Protein AF-A0A359F214-F1 (afdb_monomer)

Structure (mmCIF, N/CA/C/O backbone):
data_AF-A0A359F214-F1
#
_entry.id   AF-A0A359F214-F1
#
loop_
_atom_site.group_PDB
_atom_site.id
_atom_site.type_symbol
_atom_site.label_atom_id
_atom_site.label_alt_id
_atom_site.label_comp_id
_atom_site.label_asym_id
_atom_site.label_entity_id
_atom_site.label_seq_id
_atom_site.pdbx_PDB_ins_code
_atom_site.Cartn_x
_atom_site.Cartn_y
_atom_site.Cartn_z
_atom_site.occupancy
_atom_site.B_iso_or_equiv
_atom_site.auth_seq_id
_atom_site.auth_comp_id
_atom_site.auth_asym_id
_atom_site.auth_atom_id
_atom_site.pdbx_PDB_model_num
ATOM 1 N N . MET A 1 1 ? 106.926 44.813 -135.046 1.00 36.94 1 MET A N 1
ATOM 2 C CA . MET A 1 1 ? 108.161 45.561 -134.733 1.00 36.94 1 MET A CA 1
ATOM 3 C C . MET A 1 1 ? 109.143 44.532 -134.189 1.00 36.94 1 MET A C 1
ATOM 5 O O . MET A 1 1 ? 108.957 44.099 -133.067 1.00 36.94 1 MET A O 1
ATOM 9 N N . SER A 1 2 ? 109.843 43.805 -135.067 1.00 31.19 2 SER A N 1
ATOM 10 C CA . SER A 1 2 ? 111.197 44.132 -135.577 1.00 31.19 2 SER A CA 1
ATOM 11 C C . SER A 1 2 ? 112.223 43.948 -134.446 1.00 31.19 2 SER A C 1
ATOM 13 O O . SER A 1 2 ? 112.111 44.639 -133.450 1.00 31.19 2 SER A O 1
ATOM 15 N N . GLU A 1 3 ? 113.183 43.026 -134.458 1.00 39.03 3 GLU A N 1
ATOM 16 C CA . GLU A 1 3 ? 113.987 42.503 -135.561 1.00 39.03 3 GLU A CA 1
ATOM 17 C C . GLU A 1 3 ? 114.297 41.005 -135.379 1.00 39.03 3 GLU A C 1
ATOM 19 O O . GLU A 1 3 ? 114.897 40.575 -134.398 1.00 39.03 3 GLU A O 1
ATOM 24 N N . THR A 1 4 ? 113.898 40.228 -136.385 1.00 37.72 4 THR A N 1
ATOM 25 C CA . THR A 1 4 ? 114.735 39.260 -137.108 1.00 37.72 4 THR A CA 1
ATOM 26 C C . THR A 1 4 ? 116.038 38.826 -136.436 1.00 37.72 4 THR A C 1
ATOM 28 O O . THR A 1 4 ? 117.074 39.491 -136.525 1.00 37.72 4 THR A O 1
ATOM 31 N N . GLY A 1 5 ? 115.998 37.602 -135.905 1.00 41.47 5 GLY A N 1
ATOM 32 C CA . GLY A 1 5 ? 117.173 36.758 -135.766 1.00 41.47 5 GLY A CA 1
ATOM 33 C C . GLY A 1 5 ? 117.947 36.739 -137.083 1.00 41.47 5 GLY A C 1
ATOM 34 O O . GLY A 1 5 ? 117.464 36.266 -138.111 1.00 41.47 5 GLY A O 1
ATOM 35 N N . ARG A 1 6 ? 119.152 37.312 -137.046 1.00 41.41 6 ARG A N 1
ATOM 36 C CA . ARG A 1 6 ? 120.159 37.212 -138.100 1.00 41.41 6 ARG A CA 1
ATOM 37 C C . ARG A 1 6 ? 120.380 35.727 -138.381 1.00 41.41 6 ARG A C 1
ATOM 39 O O . ARG A 1 6 ? 120.954 35.026 -137.549 1.00 41.41 6 ARG A O 1
ATOM 46 N N . GLY A 1 7 ? 119.895 35.266 -139.534 1.00 48.59 7 GLY A N 1
ATOM 47 C CA . GLY A 1 7 ? 120.103 33.913 -140.028 1.00 48.59 7 GLY A CA 1
ATOM 48 C C . GLY A 1 7 ? 121.590 33.588 -140.007 1.00 48.59 7 GLY A C 1
ATOM 49 O O . GLY A 1 7 ? 122.370 34.145 -140.779 1.00 48.59 7 GLY A O 1
ATOM 50 N N . ARG A 1 8 ? 121.995 32.721 -139.075 1.00 49.78 8 ARG A N 1
ATOM 51 C CA . ARG A 1 8 ? 123.339 32.152 -139.094 1.00 49.78 8 ARG A CA 1
ATOM 52 C C . ARG A 1 8 ? 123.450 31.303 -140.363 1.00 49.78 8 ARG A C 1
ATOM 54 O O . ARG A 1 8 ? 122.531 30.524 -140.626 1.00 49.78 8 ARG A O 1
ATOM 61 N N . PRO A 1 9 ? 124.525 31.460 -141.156 1.00 51.44 9 PRO A N 1
ATOM 62 C CA . PRO A 1 9 ? 124.706 30.702 -142.384 1.00 51.44 9 PRO A CA 1
ATOM 63 C C . PRO A 1 9 ? 124.601 29.215 -142.060 1.00 51.44 9 PRO A C 1
ATOM 65 O O . PRO A 1 9 ? 125.292 28.701 -141.180 1.00 51.44 9 PRO A O 1
ATOM 68 N N . MET A 1 10 ? 123.663 28.562 -142.736 1.00 52.84 10 MET A N 1
ATOM 69 C CA . MET A 1 10 ? 123.375 27.145 -142.610 1.00 52.84 10 MET A CA 1
ATOM 70 C C . MET A 1 10 ? 124.638 26.397 -143.042 1.00 52.84 10 MET A C 1
ATOM 72 O O . MET A 1 10 ? 124.910 26.278 -144.233 1.00 52.84 10 MET A O 1
ATOM 76 N N . ILE A 1 11 ? 125.457 25.953 -142.082 1.00 60.44 11 ILE A N 1
ATOM 77 C CA . ILE A 1 11 ? 126.461 24.931 -142.372 1.00 60.44 11 ILE A CA 1
ATOM 78 C C . ILE A 1 11 ? 125.647 23.737 -142.845 1.00 60.44 11 ILE A C 1
ATOM 80 O O . ILE A 1 11 ? 124.847 23.184 -142.088 1.00 60.44 11 ILE A O 1
ATOM 84 N N . ASP A 1 12 ? 125.780 23.419 -144.125 1.00 67.00 12 ASP A N 1
ATOM 85 C CA . ASP A 1 12 ? 125.167 22.238 -144.696 1.00 67.00 12 ASP A CA 1
ATOM 86 C C . ASP A 1 12 ? 125.820 21.019 -144.034 1.00 67.00 12 ASP A C 1
ATOM 88 O O . ASP A 1 12 ? 126.994 20.713 -144.257 1.00 67.00 12 ASP A O 1
ATOM 92 N N . ILE A 1 13 ? 125.074 20.392 -143.124 1.00 68.81 13 ILE A N 1
ATOM 93 C CA . ILE A 1 13 ? 125.550 19.316 -142.248 1.00 68.81 13 ILE A CA 1
ATOM 94 C C . ILE A 1 13 ? 126.065 18.144 -143.098 1.00 68.81 13 ILE A C 1
ATOM 96 O O . ILE A 1 13 ? 127.066 17.513 -142.752 1.00 68.81 13 ILE A O 1
ATOM 100 N N . ASP A 1 14 ? 125.449 17.913 -144.260 1.00 66.25 14 ASP A N 1
ATOM 101 C CA . ASP A 1 14 ? 125.845 16.849 -145.181 1.00 66.25 14 ASP A CA 1
ATOM 102 C C . ASP A 1 14 ? 127.149 17.177 -145.932 1.00 66.25 14 ASP A C 1
ATOM 104 O O . ASP A 1 14 ? 127.905 16.269 -146.289 1.00 66.25 14 ASP A O 1
ATOM 108 N N . SER A 1 15 ? 127.471 18.464 -146.106 1.00 63.31 15 SER A N 1
ATOM 109 C CA . SER A 1 15 ? 128.761 18.938 -146.628 1.00 63.31 15 SER A CA 1
ATOM 110 C C . SER A 1 15 ? 129.888 18.782 -145.597 1.00 63.31 15 SER A C 1
ATOM 112 O O . SER A 1 15 ? 130.995 18.359 -145.944 1.00 63.31 15 SER A O 1
ATOM 114 N N . ALA A 1 16 ? 129.607 19.032 -144.311 1.00 63.50 16 ALA A N 1
ATOM 115 C CA . ALA A 1 16 ? 130.572 18.822 -143.227 1.00 63.50 16 ALA A CA 1
ATOM 116 C C . ALA A 1 16 ? 130.964 17.340 -143.070 1.00 63.50 16 ALA A C 1
ATOM 118 O O . ALA A 1 16 ? 132.133 17.040 -142.825 1.00 63.50 16 ALA A O 1
ATOM 119 N N . ALA A 1 17 ? 130.023 16.416 -143.300 1.00 65.94 17 ALA A N 1
ATOM 120 C CA . ALA A 1 17 ? 130.256 14.970 -143.235 1.00 65.94 17 ALA A CA 1
ATOM 121 C C . ALA A 1 17 ? 131.278 14.448 -144.266 1.00 65.94 17 ALA A C 1
ATOM 123 O O . ALA A 1 17 ? 131.891 13.405 -144.049 1.00 65.94 17 ALA A O 1
ATOM 124 N N . ARG A 1 18 ? 131.454 15.146 -145.399 1.00 65.75 18 ARG A N 1
ATOM 125 C CA . ARG A 1 18 ? 132.281 14.707 -146.543 1.00 65.75 18 ARG A CA 1
ATOM 126 C C . ARG A 1 18 ? 133.620 15.445 -146.659 1.00 65.75 18 ARG A C 1
ATOM 128 O O . ARG A 1 18 ? 134.296 15.342 -147.680 1.00 65.75 18 ARG A O 1
ATOM 135 N N . ARG A 1 19 ? 133.997 16.237 -145.654 1.00 70.50 19 ARG A N 1
ATOM 136 C CA . ARG A 1 19 ? 135.196 17.086 -145.687 1.00 70.50 19 ARG A CA 1
ATOM 137 C C . ARG A 1 19 ? 136.462 16.256 -145.420 1.00 70.50 19 ARG A C 1
ATOM 139 O O . ARG A 1 19 ? 136.626 15.719 -144.330 1.00 70.50 19 ARG A O 1
ATOM 146 N N . GLU A 1 20 ? 137.378 16.183 -146.387 1.00 69.75 20 GLU A N 1
ATOM 147 C CA . GLU A 1 20 ? 138.698 15.554 -146.208 1.00 69.75 20 GLU A CA 1
ATOM 148 C C . GLU A 1 20 ? 139.734 16.559 -145.671 1.00 69.75 20 GLU A C 1
ATOM 150 O O . GLU A 1 20 ? 139.784 17.711 -146.109 1.00 69.75 20 GLU A O 1
ATOM 155 N N . PHE A 1 21 ? 140.580 16.129 -144.728 1.00 72.69 21 PHE A N 1
ATOM 156 C CA . PHE A 1 21 ? 141.634 16.954 -144.120 1.00 72.69 21 PHE A CA 1
ATOM 157 C C . PHE A 1 21 ? 143.033 16.486 -144.562 1.00 72.69 21 PHE A C 1
ATOM 159 O O . PHE A 1 21 ? 143.288 15.288 -144.691 1.00 72.69 21 PHE A O 1
ATOM 166 N N . ALA A 1 22 ? 143.967 17.421 -144.773 1.00 68.62 22 ALA A N 1
ATOM 167 C CA . ALA A 1 22 ? 145.343 17.112 -145.175 1.00 68.62 22 ALA A CA 1
ATOM 168 C C . ALA A 1 22 ? 146.149 16.443 -144.037 1.00 68.62 22 ALA A C 1
ATOM 170 O O . ALA A 1 22 ? 146.120 16.905 -142.897 1.00 68.62 22 ALA A O 1
ATOM 171 N N . LYS A 1 23 ? 146.906 15.373 -144.341 1.00 70.25 23 LYS A N 1
ATOM 172 C CA . LYS A 1 23 ? 147.714 14.626 -143.352 1.00 70.25 23 LYS A CA 1
ATOM 173 C C . LYS A 1 23 ? 149.087 15.282 -143.143 1.00 70.25 23 LYS A C 1
ATOM 175 O O . LYS A 1 23 ? 149.844 15.448 -144.095 1.00 70.25 23 LYS A O 1
ATOM 180 N N . VAL A 1 24 ? 149.436 15.6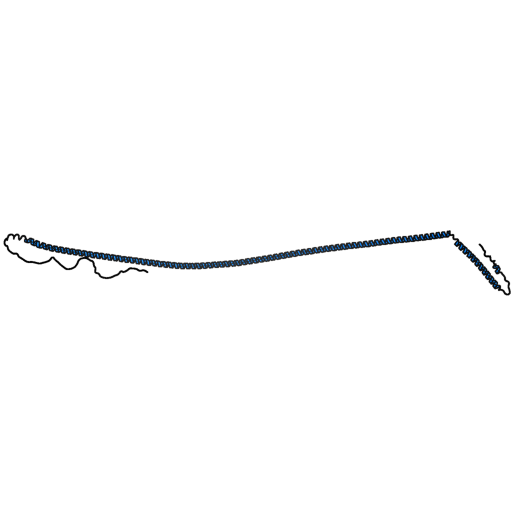04 -141.895 1.00 73.44 24 VAL A N 1
ATOM 181 C CA . VAL A 1 24 ? 150.727 16.205 -141.497 1.00 73.44 24 VAL A CA 1
ATOM 182 C C . VAL A 1 24 ? 151.458 15.256 -140.539 1.00 73.44 24 VAL A C 1
ATOM 184 O O . VAL A 1 24 ? 150.819 14.540 -139.775 1.00 73.44 24 VAL A O 1
ATOM 187 N N . ARG A 1 25 ? 152.801 15.240 -140.556 1.00 62.47 25 ARG A N 1
ATOM 188 C CA . ARG A 1 25 ? 153.650 14.253 -139.841 1.00 62.47 25 ARG A CA 1
ATOM 189 C C . ARG A 1 25 ? 153.469 14.223 -138.304 1.00 62.47 25 ARG A C 1
ATOM 191 O O . ARG A 1 25 ? 153.912 13.276 -137.665 1.00 62.47 25 ARG A O 1
ATOM 198 N N . LYS A 1 26 ? 152.824 15.236 -137.717 1.00 60.72 26 LYS A N 1
ATOM 199 C CA . LYS A 1 26 ? 152.392 15.306 -136.310 1.00 60.72 26 LYS A CA 1
ATOM 200 C C . LYS A 1 26 ? 151.006 15.971 -136.298 1.00 60.72 26 LYS A C 1
ATOM 202 O O . LYS A 1 26 ? 150.920 17.187 -136.433 1.00 60.72 26 LYS A O 1
ATOM 207 N N . GLY A 1 27 ? 149.936 15.184 -136.238 1.00 68.56 27 GLY A N 1
ATOM 208 C CA . GLY A 1 27 ? 148.545 15.650 -136.319 1.00 68.56 27 GLY A CA 1
ATOM 209 C C . GLY A 1 27 ? 147.587 14.661 -135.653 1.00 68.56 27 GLY A C 1
ATOM 210 O O . GLY A 1 27 ? 148.013 13.560 -135.308 1.00 68.56 27 GLY A O 1
ATOM 211 N N . LEU A 1 28 ? 146.330 15.069 -135.438 1.00 68.25 28 LEU A N 1
ATOM 212 C CA . LEU A 1 28 ? 145.304 14.200 -134.848 1.00 68.25 28 LEU A CA 1
ATOM 213 C C . LEU A 1 28 ? 145.036 12.981 -135.739 1.00 68.25 28 LEU A C 1
ATOM 215 O O . LEU A 1 28 ? 145.118 13.077 -136.966 1.00 68.25 28 LEU A O 1
ATOM 219 N N . ASP A 1 29 ? 144.703 11.854 -135.111 1.00 74.75 29 ASP A N 1
ATOM 220 C CA . ASP A 1 29 ? 144.372 10.625 -135.823 1.00 74.75 29 ASP A CA 1
ATOM 221 C C . ASP A 1 29 ? 143.111 10.829 -136.690 1.00 74.75 29 ASP A C 1
ATOM 223 O O . ASP A 1 29 ? 142.050 11.178 -136.160 1.00 74.75 29 ASP A O 1
ATOM 227 N N . PRO A 1 30 ? 143.180 10.624 -138.021 1.00 76.19 30 PRO A N 1
ATOM 228 C CA . PRO A 1 30 ? 142.027 10.783 -138.903 1.00 76.19 30 PRO A CA 1
ATOM 229 C C . PRO A 1 30 ? 140.809 9.939 -138.502 1.00 76.19 30 PRO A C 1
ATOM 231 O O . PRO A 1 30 ? 139.681 10.381 -138.723 1.00 76.19 30 PRO A O 1
ATOM 234 N N . SER A 1 31 ? 141.005 8.751 -137.910 1.00 76.88 31 SER A N 1
ATOM 235 C CA . SER A 1 31 ? 139.904 7.904 -137.414 1.00 76.88 31 SER A CA 1
ATOM 236 C C . SER A 1 31 ? 139.137 8.573 -136.276 1.00 76.88 31 SER A C 1
ATOM 238 O O . SER A 1 31 ? 137.903 8.550 -136.246 1.00 76.88 31 SER A O 1
ATOM 240 N N . GLU A 1 32 ? 139.876 9.178 -135.350 1.00 78.19 32 GLU A N 1
ATOM 241 C CA . GLU A 1 32 ? 139.343 9.851 -134.169 1.00 78.19 32 GLU A CA 1
ATOM 242 C C . GLU A 1 32 ? 138.602 11.133 -134.573 1.00 78.19 32 GLU A C 1
ATOM 244 O O . GLU A 1 32 ? 137.469 11.349 -134.149 1.00 78.19 32 GLU A O 1
ATOM 249 N N . VAL A 1 33 ? 139.161 11.910 -135.512 1.00 80.19 33 VAL A N 1
ATOM 250 C CA . VAL A 1 33 ? 138.504 13.104 -136.077 1.00 80.19 33 VAL A CA 1
ATOM 251 C C . VAL A 1 33 ? 137.220 12.742 -136.826 1.00 80.19 33 VAL A C 1
ATOM 253 O O . VAL A 1 33 ? 136.202 13.402 -136.644 1.00 80.19 33 VAL A O 1
ATOM 256 N N . ALA A 1 34 ? 137.226 11.689 -137.650 1.00 75.56 34 ALA A N 1
ATOM 257 C CA . ALA A 1 34 ? 136.032 11.270 -138.386 1.00 75.56 34 ALA A CA 1
ATOM 258 C C . ALA A 1 34 ? 134.920 10.749 -137.462 1.00 75.56 34 ALA A C 1
ATOM 260 O O . ALA A 1 34 ? 133.740 10.928 -137.765 1.00 75.56 34 ALA A O 1
ATOM 261 N N . THR A 1 35 ? 135.286 10.103 -136.352 1.00 83.12 35 THR A N 1
ATOM 262 C CA . THR A 1 35 ? 134.327 9.647 -135.335 1.00 83.12 35 THR A CA 1
ATOM 263 C C . THR A 1 35 ? 133.757 10.840 -134.577 1.00 83.12 35 THR A C 1
ATOM 265 O O . THR A 1 35 ? 132.544 11.009 -134.562 1.00 83.12 35 THR A O 1
ATOM 268 N N . HIS A 1 36 ? 134.616 11.744 -134.097 1.00 79.88 36 HIS A N 1
ATOM 269 C CA . HIS A 1 36 ? 134.186 12.955 -133.403 1.00 79.88 36 HIS A CA 1
ATOM 270 C C . HIS A 1 36 ? 133.316 13.870 -134.280 1.00 79.88 36 HIS A C 1
ATOM 272 O O . HIS A 1 36 ? 132.336 14.427 -133.799 1.00 79.88 36 HIS A O 1
ATOM 278 N N . LEU A 1 37 ? 133.619 14.002 -135.579 1.00 82.81 37 LEU A N 1
ATOM 279 C CA . LEU A 1 37 ? 132.782 14.758 -136.518 1.00 82.81 37 LEU A CA 1
ATOM 280 C C . LEU A 1 37 ? 131.423 14.096 -136.761 1.00 82.81 37 LEU A C 1
ATOM 282 O O . LEU A 1 37 ? 130.436 14.812 -136.898 1.00 82.81 37 LEU A O 1
ATOM 286 N N . ARG A 1 38 ? 131.353 12.758 -136.816 1.00 82.69 38 ARG A N 1
ATOM 287 C CA . ARG A 1 38 ? 130.072 12.037 -136.895 1.00 82.69 38 ARG A CA 1
ATOM 288 C C . ARG A 1 38 ? 129.236 12.265 -135.641 1.00 82.69 38 ARG A C 1
ATOM 290 O O . ARG A 1 38 ? 128.070 12.619 -135.777 1.00 82.69 38 ARG A O 1
ATOM 297 N N . ASP A 1 39 ? 129.850 12.164 -134.465 1.00 83.69 39 ASP A N 1
ATOM 298 C CA . ASP A 1 39 ? 129.177 12.423 -133.191 1.00 83.69 39 ASP A CA 1
ATOM 299 C C . ASP A 1 39 ? 128.669 13.873 -133.120 1.00 83.69 39 ASP A C 1
ATOM 301 O O . ASP A 1 39 ? 127.504 14.095 -132.806 1.00 83.69 39 ASP A O 1
ATOM 305 N N . LEU A 1 40 ? 129.485 14.856 -133.529 1.00 85.69 40 LEU A N 1
ATOM 306 C CA . LEU A 1 40 ? 129.087 16.269 -133.635 1.00 85.69 40 LEU A CA 1
ATOM 307 C C . LEU A 1 40 ? 127.937 16.484 -134.623 1.00 85.69 40 LEU A C 1
ATOM 309 O O . LEU A 1 40 ? 127.036 17.276 -134.363 1.00 85.69 40 LEU A O 1
ATOM 313 N N . ILE A 1 41 ? 127.959 15.808 -135.771 1.00 84.06 41 ILE A N 1
ATOM 314 C CA . ILE A 1 41 ? 126.891 15.900 -136.772 1.00 84.06 41 ILE A CA 1
ATOM 315 C C . ILE A 1 41 ? 125.585 15.327 -136.222 1.00 84.06 41 ILE A C 1
ATOM 317 O O . ILE A 1 41 ? 124.533 15.949 -136.389 1.00 84.06 41 ILE A O 1
ATOM 321 N N . ASP A 1 42 ? 125.641 14.180 -135.554 1.00 84.12 42 ASP A N 1
ATOM 322 C CA . ASP A 1 42 ? 124.470 13.569 -134.935 1.00 84.12 42 ASP A CA 1
ATOM 323 C C . ASP A 1 42 ? 123.957 14.409 -133.759 1.00 84.12 42 ASP A C 1
ATOM 325 O O . ASP A 1 42 ? 122.745 14.570 -133.609 1.00 84.12 42 ASP A O 1
ATOM 329 N N . GLU A 1 43 ? 124.845 15.027 -132.982 1.00 85.19 43 GLU A N 1
ATOM 330 C CA . GLU A 1 43 ? 124.489 15.952 -131.906 1.00 85.19 43 GLU A CA 1
ATOM 331 C C . GLU A 1 43 ? 123.839 17.235 -132.450 1.00 85.19 43 GLU A C 1
ATOM 333 O O . GLU A 1 43 ? 122.810 17.668 -131.935 1.00 85.19 43 GLU A O 1
ATOM 338 N N . ILE A 1 44 ? 124.339 17.789 -133.560 1.00 83.62 44 ILE A N 1
ATOM 339 C CA . ILE A 1 44 ? 123.713 18.936 -134.241 1.00 83.62 44 ILE A CA 1
ATOM 340 C C . ILE A 1 44 ? 122.346 18.553 -134.825 1.00 83.62 44 ILE A C 1
ATOM 342 O O . ILE A 1 44 ? 121.403 19.346 -134.752 1.00 83.62 44 ILE A O 1
ATOM 346 N N . ARG A 1 45 ? 122.203 17.352 -135.403 1.00 83.00 45 ARG A N 1
ATOM 347 C CA . ARG A 1 45 ? 120.908 16.862 -135.906 1.00 83.00 45 ARG A CA 1
ATOM 348 C C . ARG A 1 45 ? 11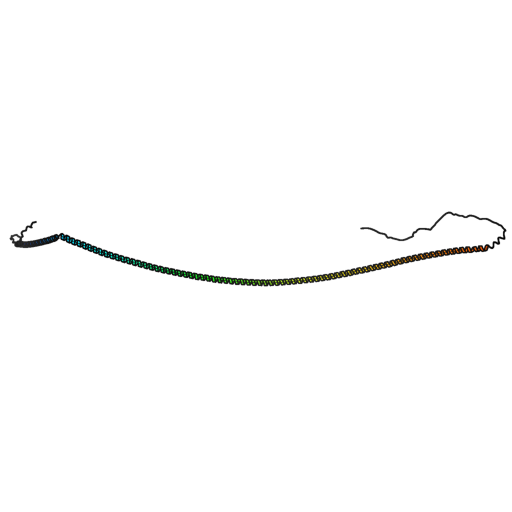9.899 16.689 -134.773 1.00 83.00 45 ARG A C 1
ATOM 350 O O . ARG A 1 45 ? 118.759 17.120 -134.932 1.00 83.00 45 ARG A O 1
ATOM 357 N N . ARG A 1 46 ? 120.319 16.126 -133.635 1.00 85.00 46 ARG A N 1
ATOM 358 C CA . ARG A 1 46 ? 119.487 16.024 -132.425 1.00 85.00 46 ARG A CA 1
ATOM 359 C C . ARG A 1 46 ? 119.083 17.403 -131.916 1.00 85.00 46 ARG A C 1
ATOM 361 O O . ARG A 1 46 ? 117.893 17.665 -131.817 1.00 85.00 46 ARG A O 1
ATOM 368 N N . ALA A 1 47 ? 120.034 18.321 -131.747 1.00 85.19 47 ALA A N 1
ATOM 369 C CA . ALA A 1 47 ? 119.753 19.680 -131.287 1.00 85.19 47 ALA A CA 1
ATOM 370 C C . ALA A 1 47 ? 118.770 20.433 -132.204 1.00 85.19 47 ALA A C 1
ATOM 372 O O . ALA A 1 47 ? 117.905 21.154 -131.715 1.00 85.19 47 ALA A O 1
ATOM 373 N N . ARG A 1 48 ? 118.854 20.247 -133.531 1.00 83.50 48 ARG A N 1
ATOM 374 C CA . ARG A 1 48 ? 117.876 20.821 -134.473 1.00 83.50 48 ARG A CA 1
ATOM 375 C C . ARG A 1 48 ? 116.494 20.184 -134.378 1.00 83.50 48 ARG A C 1
ATOM 377 O O . ARG A 1 48 ? 115.505 20.896 -134.527 1.00 83.50 48 ARG A O 1
ATOM 384 N N . SER A 1 49 ? 116.418 18.871 -134.173 1.00 85.12 49 SER A N 1
ATOM 385 C CA . SER A 1 49 ? 115.143 18.186 -133.943 1.00 85.12 49 SER A CA 1
ATOM 386 C C . SER A 1 49 ? 114.489 18.693 -132.657 1.00 85.12 49 SER A C 1
ATOM 388 O O . SER A 1 49 ? 113.310 19.040 -132.668 1.00 85.12 49 SER A O 1
ATOM 390 N N . ASP A 1 50 ? 115.273 18.824 -131.586 1.00 84.12 50 ASP A N 1
ATOM 391 C CA . ASP A 1 50 ? 114.813 19.331 -130.293 1.00 84.12 50 ASP A CA 1
ATOM 392 C C . ASP A 1 50 ? 114.363 20.799 -130.391 1.00 84.12 50 ASP A C 1
ATOM 394 O O . ASP A 1 50 ? 113.345 21.176 -129.814 1.00 84.12 50 ASP A O 1
ATOM 398 N N . GLU A 1 51 ? 115.070 21.635 -131.165 1.00 86.62 5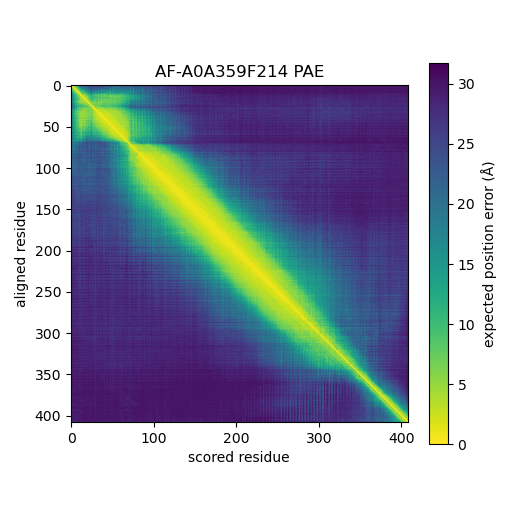1 GLU A N 1
ATOM 399 C CA . GLU A 1 51 ? 114.669 23.021 -131.446 1.00 86.62 51 GLU A CA 1
ATOM 400 C C . GLU A 1 51 ? 113.326 23.077 -132.189 1.00 86.62 51 GLU A C 1
ATOM 402 O O . GLU A 1 51 ? 112.434 23.829 -131.796 1.00 86.62 51 GLU A O 1
ATOM 407 N N . GLN A 1 52 ? 113.144 22.259 -133.231 1.00 84.38 52 GLN A N 1
ATOM 408 C CA . GLN A 1 52 ? 111.876 22.187 -133.963 1.00 84.38 52 GLN A CA 1
ATOM 409 C C . GLN A 1 52 ? 110.727 21.704 -133.070 1.00 84.38 52 GLN A C 1
ATOM 411 O O . GLN A 1 52 ? 109.627 22.257 -133.131 1.00 84.38 52 GLN A O 1
ATOM 416 N N . GLU A 1 53 ? 110.977 20.719 -132.206 1.00 84.81 53 GLU A N 1
ATOM 417 C CA . GLU A 1 53 ? 109.983 20.221 -131.256 1.00 84.81 53 GLU A CA 1
ATOM 418 C C . GLU A 1 53 ? 109.638 21.275 -130.189 1.00 84.81 53 GLU A C 1
ATOM 420 O O . GLU A 1 53 ? 108.465 21.472 -129.863 1.00 84.81 53 GLU A O 1
ATOM 425 N N . ALA A 1 54 ? 110.633 22.017 -129.692 1.00 84.12 54 ALA A N 1
ATOM 426 C CA . ALA A 1 54 ? 110.437 23.119 -128.753 1.00 84.12 54 ALA A CA 1
ATOM 427 C C . ALA A 1 54 ? 109.633 24.272 -129.372 1.00 84.12 54 ALA A C 1
ATOM 429 O O . ALA A 1 54 ? 108.721 24.792 -128.726 1.00 84.12 54 ALA A O 1
ATOM 430 N N . VAL A 1 55 ? 109.914 24.637 -130.628 1.00 87.31 55 VAL A N 1
ATOM 431 C CA . VAL A 1 55 ? 109.148 25.651 -131.372 1.00 87.31 55 VAL A CA 1
ATOM 432 C C . VAL A 1 55 ? 107.703 25.194 -131.572 1.00 87.31 55 VAL A C 1
ATOM 434 O O . VAL A 1 55 ? 106.779 25.953 -131.279 1.00 87.31 55 VAL A O 1
ATOM 437 N N . ALA A 1 56 ? 107.478 23.936 -131.964 1.00 85.50 56 ALA A N 1
ATOM 438 C CA . ALA A 1 56 ? 106.129 23.387 -132.097 1.00 85.50 56 ALA A CA 1
ATOM 439 C C . ALA A 1 56 ? 105.363 23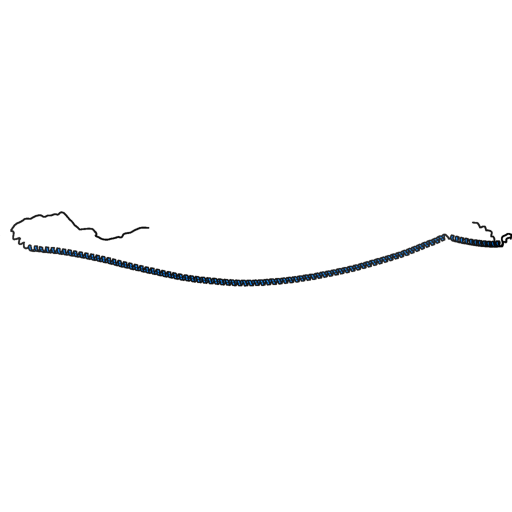.388 -130.757 1.00 85.50 56 ALA A C 1
ATOM 441 O O . ALA A 1 56 ? 104.176 23.726 -130.716 1.00 85.50 56 ALA A O 1
ATOM 442 N N . LYS A 1 57 ? 106.038 23.072 -129.641 1.00 84.38 57 LYS A N 1
ATOM 443 C CA . LYS A 1 57 ? 105.470 23.167 -128.283 1.00 84.38 57 LYS A CA 1
ATOM 444 C C . LYS A 1 57 ? 105.133 24.603 -127.896 1.00 84.38 57 LYS A C 1
ATOM 446 O O . LYS A 1 57 ? 104.065 24.833 -127.330 1.00 84.38 57 LYS A O 1
ATOM 451 N N . ALA A 1 58 ? 106.015 25.553 -128.202 1.00 84.75 58 ALA A N 1
ATOM 452 C CA . ALA A 1 58 ? 105.801 26.967 -127.917 1.00 84.75 58 ALA A CA 1
ATOM 453 C C . ALA A 1 58 ? 104.584 27.500 -128.681 1.00 84.75 58 ALA A C 1
ATOM 455 O O . ALA A 1 58 ? 103.710 28.115 -128.078 1.00 84.75 58 ALA A O 1
ATOM 456 N N . GLU A 1 59 ? 104.455 27.183 -129.970 1.00 85.75 59 GLU A N 1
ATOM 457 C CA . GLU A 1 59 ? 103.273 27.555 -130.750 1.00 85.75 59 GLU A CA 1
ATOM 458 C C . GLU A 1 59 ? 101.992 26.893 -130.235 1.00 85.75 59 GLU A C 1
ATOM 460 O O . GLU A 1 59 ? 100.935 27.524 -130.216 1.00 85.75 59 GLU A O 1
ATOM 465 N N . HIS A 1 60 ? 102.058 25.627 -129.812 1.00 84.12 60 HIS A N 1
ATOM 466 C CA . HIS A 1 60 ? 100.905 24.935 -129.245 1.00 84.12 60 HIS A CA 1
ATOM 467 C C . HIS A 1 60 ? 100.446 25.577 -127.927 1.00 84.12 60 HIS A C 1
ATOM 469 O O . HIS A 1 60 ? 99.254 25.829 -127.756 1.00 84.12 60 HIS A O 1
ATOM 475 N N . LEU A 1 61 ? 101.378 25.892 -127.022 1.00 82.38 61 LEU A N 1
ATOM 476 C CA . LEU A 1 61 ? 101.088 2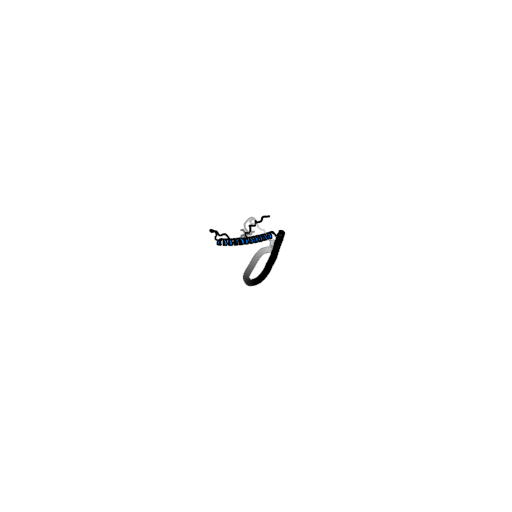6.589 -125.766 1.00 82.38 61 LEU A CA 1
ATOM 477 C C . LEU A 1 61 ? 100.582 28.015 -126.006 1.00 82.38 61 LEU A C 1
ATOM 479 O O . LEU A 1 61 ? 99.633 28.436 -125.347 1.00 82.38 61 LEU A O 1
ATOM 483 N N . GLN A 1 62 ? 101.152 28.731 -126.979 1.00 81.62 62 GLN A N 1
ATOM 484 C CA . GLN A 1 62 ? 100.691 30.066 -127.356 1.00 81.62 62 GLN A CA 1
ATOM 485 C C . GLN A 1 62 ? 99.240 30.018 -127.855 1.00 81.62 62 GLN A C 1
ATOM 487 O O . GLN A 1 62 ? 98.399 30.766 -127.365 1.00 81.62 62 GLN A O 1
ATOM 492 N N . ARG A 1 63 ? 98.905 29.055 -128.729 1.00 78.12 63 ARG A N 1
ATOM 493 C CA . ARG A 1 63 ? 97.519 28.825 -129.172 1.00 78.12 63 ARG A CA 1
ATOM 494 C C . ARG A 1 63 ? 96.585 28.484 -128.007 1.00 78.12 63 ARG A C 1
ATOM 496 O O . ARG A 1 63 ? 95.448 28.943 -128.001 1.00 78.12 63 ARG A O 1
ATOM 503 N N . GLN A 1 64 ? 97.032 27.705 -127.016 1.00 74.56 64 GLN A N 1
ATOM 504 C CA . GLN A 1 64 ? 96.227 27.413 -125.820 1.00 74.56 64 GLN A CA 1
ATOM 505 C C . GLN A 1 64 ? 95.972 28.661 -124.960 1.00 74.56 64 GLN A C 1
ATOM 507 O O . GLN A 1 64 ? 94.859 28.833 -124.457 1.00 74.56 64 GLN A O 1
ATOM 512 N N . LEU A 1 65 ? 96.975 29.529 -124.792 1.00 75.88 65 LEU A N 1
ATOM 513 C CA . LEU A 1 65 ? 96.848 30.774 -124.030 1.00 75.88 65 LEU A CA 1
ATOM 514 C C . LEU A 1 65 ? 95.924 31.776 -124.723 1.00 75.88 65 LEU A C 1
ATOM 516 O O . LEU A 1 65 ? 95.044 32.335 -124.069 1.00 75.88 65 LEU A O 1
ATOM 520 N N . ASP A 1 66 ? 96.060 31.941 -126.038 1.00 72.44 66 ASP A N 1
ATOM 521 C CA . ASP A 1 66 ? 95.186 32.818 -126.820 1.00 72.44 66 ASP A CA 1
ATOM 522 C C . ASP A 1 66 ? 93.736 32.321 -126.775 1.00 72.44 66 ASP A C 1
ATOM 524 O O . ASP A 1 66 ? 92.819 33.111 -126.562 1.00 72.44 66 ASP A O 1
ATOM 528 N N . ASN A 1 67 ? 93.514 31.004 -126.847 1.00 67.62 67 ASN A N 1
ATOM 529 C CA . ASN A 1 67 ? 92.174 30.426 -126.730 1.00 67.62 67 ASN A CA 1
ATOM 530 C C . ASN A 1 67 ? 91.553 30.695 -125.345 1.00 67.62 67 ASN A C 1
ATOM 532 O O . ASN A 1 67 ? 90.368 31.006 -125.236 1.00 67.62 67 ASN A O 1
ATOM 536 N N . ARG A 1 68 ? 92.359 30.653 -124.276 1.00 61.06 68 ARG A N 1
ATOM 537 C CA . ARG A 1 68 ? 91.904 30.904 -122.900 1.00 61.06 68 ARG A CA 1
ATOM 538 C C . ARG A 1 68 ? 91.648 32.390 -122.612 1.00 61.06 68 ARG A C 1
ATOM 540 O O . ARG A 1 68 ? 90.731 32.698 -121.857 1.00 61.06 68 ARG A O 1
ATOM 547 N N . ASN A 1 69 ? 92.403 33.293 -123.239 1.00 63.03 69 ASN A N 1
ATOM 548 C CA . ASN A 1 69 ? 92.196 34.744 -123.154 1.00 63.03 69 ASN A CA 1
ATOM 549 C C . ASN A 1 69 ? 91.157 35.278 -124.161 1.00 63.03 69 ASN A C 1
ATOM 551 O O . ASN A 1 69 ? 90.738 36.426 -124.042 1.00 63.03 69 ASN A O 1
ATOM 555 N N . SER A 1 70 ? 90.710 34.459 -125.120 1.00 59.47 70 SER A N 1
ATOM 556 C CA . SER A 1 70 ? 89.651 34.795 -126.088 1.00 59.47 70 SER A CA 1
ATOM 557 C C . SER A 1 70 ? 88.219 34.559 -125.585 1.00 59.47 70 SER A C 1
ATOM 559 O O . SER A 1 70 ? 87.266 34.713 -126.350 1.00 59.47 70 SER A O 1
ATOM 561 N N . VAL A 1 71 ? 88.032 34.201 -124.306 1.00 62.62 71 VAL A N 1
ATOM 562 C CA . VAL A 1 71 ? 86.690 34.067 -123.722 1.00 62.62 71 VAL A CA 1
ATOM 563 C C . VAL A 1 71 ? 86.066 35.458 -123.585 1.00 62.62 71 VAL A C 1
ATOM 565 O O . VAL A 1 71 ? 86.425 36.242 -122.711 1.00 62.62 71 VAL A O 1
ATOM 568 N N . ASP A 1 72 ? 85.132 35.752 -124.483 1.00 67.81 72 ASP A N 1
ATOM 569 C CA . ASP A 1 72 ? 84.384 37.003 -124.574 1.00 67.81 72 ASP A CA 1
ATOM 570 C C . ASP A 1 72 ? 83.718 37.398 -123.226 1.00 67.81 72 ASP A C 1
ATOM 572 O O . ASP A 1 72 ? 82.997 36.582 -122.635 1.00 67.81 72 ASP A O 1
ATOM 576 N N . PRO A 1 73 ? 83.906 38.640 -122.727 1.00 70.44 73 PRO A N 1
ATOM 577 C CA . PRO A 1 73 ? 83.287 39.132 -121.493 1.00 70.44 73 PRO A CA 1
ATOM 578 C C . PRO A 1 73 ? 81.761 38.980 -121.443 1.00 70.44 73 PRO A C 1
ATOM 580 O O . PRO A 1 73 ? 81.210 38.739 -120.365 1.00 70.44 73 PRO A O 1
ATOM 583 N N . ALA A 1 74 ? 81.066 39.063 -122.586 1.00 72.50 74 ALA A N 1
ATOM 584 C CA . ALA A 1 74 ? 79.621 38.832 -122.625 1.00 72.50 74 ALA A CA 1
ATOM 585 C C . ALA A 1 74 ? 79.271 37.353 -122.367 1.00 72.50 74 ALA A C 1
ATOM 587 O O . ALA A 1 74 ? 78.281 37.051 -121.697 1.00 72.50 74 ALA A O 1
ATOM 588 N N . THR A 1 75 ? 80.129 36.423 -122.792 1.00 71.75 75 THR A N 1
ATOM 589 C CA . THR A 1 75 ? 80.000 34.995 -122.477 1.00 71.75 75 THR A CA 1
ATOM 590 C C . THR A 1 75 ? 80.244 34.716 -120.990 1.00 71.75 75 THR A C 1
ATOM 592 O O . THR A 1 75 ? 79.486 33.951 -120.397 1.00 71.75 75 THR A O 1
ATOM 595 N N . LEU A 1 76 ? 81.222 35.372 -120.352 1.00 77.25 76 LEU A N 1
ATOM 596 C CA . LEU A 1 76 ? 81.471 35.225 -118.909 1.00 77.25 76 LEU A CA 1
ATOM 597 C C . LEU A 1 76 ? 80.320 35.796 -118.064 1.00 77.25 76 LEU A C 1
ATOM 599 O O . LEU A 1 76 ? 79.886 35.144 -117.119 1.00 77.25 76 LEU A O 1
ATOM 603 N N . SER A 1 77 ? 79.777 36.966 -118.429 1.00 80.19 77 SER A N 1
ATOM 604 C CA . SER A 1 77 ? 78.596 37.540 -117.765 1.00 80.19 77 SER A CA 1
ATOM 605 C C . SER A 1 77 ? 77.360 36.653 -117.919 1.00 80.19 77 SER A C 1
ATOM 607 O O . SER A 1 77 ? 76.550 36.581 -116.998 1.00 80.19 77 SER A O 1
ATOM 609 N N . ARG A 1 78 ? 77.214 35.963 -119.057 1.00 80.94 78 ARG A N 1
ATOM 610 C CA . ARG A 1 78 ? 76.137 34.992 -119.269 1.00 80.94 78 ARG A CA 1
ATOM 611 C C . ARG A 1 78 ? 76.331 33.739 -118.423 1.00 80.94 78 ARG A C 1
ATOM 613 O O . ARG A 1 78 ? 75.399 33.338 -117.751 1.00 80.94 78 ARG A O 1
ATOM 620 N N . VAL A 1 79 ? 77.530 33.156 -118.395 1.00 81.75 79 VAL A N 1
ATOM 621 C CA . VAL A 1 79 ? 77.812 31.962 -117.577 1.00 81.75 79 VAL A CA 1
ATOM 622 C C . VAL A 1 79 ? 77.683 32.268 -116.080 1.00 81.75 79 VAL A C 1
ATOM 624 O O . VAL A 1 79 ? 77.134 31.456 -115.346 1.00 81.75 79 VAL A O 1
ATOM 627 N N . LEU A 1 80 ? 78.117 33.449 -115.623 1.00 82.19 80 LEU A N 1
ATOM 628 C CA . LEU A 1 80 ? 77.902 33.915 -114.247 1.00 82.19 80 LEU A CA 1
ATOM 629 C C . LEU A 1 80 ? 76.425 34.216 -113.954 1.00 82.19 80 LEU A C 1
ATOM 631 O O . LEU A 1 80 ? 75.947 33.898 -112.868 1.00 82.19 80 LEU A O 1
ATOM 635 N N . GLY A 1 81 ? 75.691 34.799 -114.904 1.00 85.81 81 GLY A N 1
ATOM 636 C CA . GLY A 1 81 ? 74.239 34.972 -114.811 1.00 85.81 81 GLY A CA 1
ATOM 637 C C . GLY A 1 81 ? 73.515 33.629 -114.684 1.00 85.81 81 GLY A C 1
ATOM 638 O O . GLY A 1 81 ? 72.730 33.435 -113.764 1.00 85.81 81 GLY A O 1
ATOM 639 N N . ASP A 1 82 ? 73.860 32.665 -115.536 1.00 85.19 82 ASP A N 1
ATOM 640 C CA . ASP A 1 82 ? 73.310 31.309 -115.513 1.00 85.19 82 ASP A CA 1
ATOM 641 C C . ASP A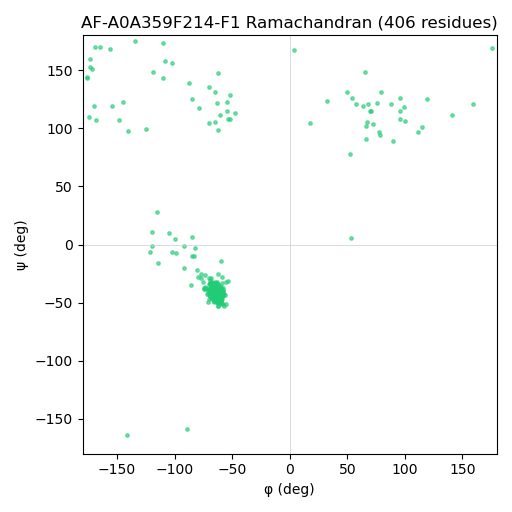 1 82 ? 73.669 30.568 -114.214 1.00 85.19 82 ASP A C 1
ATOM 643 O O . ASP A 1 82 ? 72.846 29.828 -113.677 1.00 85.19 82 ASP A O 1
ATOM 647 N N . GLU A 1 83 ? 74.881 30.758 -113.685 1.00 87.75 83 GLU A N 1
ATOM 648 C CA . GLU A 1 83 ? 75.315 30.131 -112.432 1.00 87.75 83 GLU A CA 1
ATOM 649 C C . GLU A 1 83 ? 74.676 30.793 -111.197 1.00 87.75 83 GLU A C 1
ATOM 651 O O . GLU A 1 83 ? 74.276 30.101 -110.266 1.00 87.75 83 GLU A O 1
ATOM 656 N N . THR A 1 84 ? 74.499 32.119 -111.187 1.00 84.94 84 THR A N 1
ATOM 657 C CA . THR A 1 84 ? 73.795 32.824 -110.097 1.00 84.94 84 THR A CA 1
ATOM 658 C C . THR A 1 84 ? 72.307 32.494 -110.071 1.00 84.94 84 THR A C 1
ATOM 660 O O . THR A 1 84 ? 71.768 32.265 -108.989 1.00 84.94 84 THR A O 1
ATOM 663 N N . VAL A 1 85 ? 71.660 32.382 -111.237 1.00 90.06 85 VAL A N 1
ATOM 664 C CA . VAL A 1 85 ? 70.286 31.866 -111.344 1.00 90.06 85 VAL A CA 1
ATOM 665 C C . VAL A 1 85 ? 70.218 30.434 -110.813 1.00 90.06 85 VAL A C 1
ATOM 667 O O . VAL A 1 85 ? 69.384 30.162 -109.957 1.00 90.06 85 VAL A O 1
ATOM 670 N N . ARG A 1 86 ? 71.153 29.548 -111.195 1.00 88.44 86 ARG A N 1
ATOM 671 C CA . ARG A 1 86 ? 71.218 28.177 -110.652 1.00 88.44 86 ARG A CA 1
ATOM 672 C C . ARG A 1 86 ? 71.369 28.131 -109.133 1.00 88.44 86 ARG A C 1
ATOM 674 O O . ARG A 1 86 ? 70.691 27.336 -108.490 1.00 88.44 86 ARG A O 1
ATOM 681 N N . VAL A 1 87 ? 72.234 28.957 -108.546 1.00 90.31 87 VAL A N 1
ATOM 682 C CA . VAL A 1 87 ? 72.422 29.005 -107.085 1.00 90.31 87 VAL A CA 1
ATOM 683 C C . VAL A 1 87 ? 71.176 29.547 -106.384 1.00 90.31 87 VAL A C 1
ATOM 685 O O . VAL A 1 87 ? 70.790 29.007 -105.349 1.00 90.31 87 VAL A O 1
ATOM 688 N N . ILE A 1 88 ? 70.523 30.576 -106.935 1.00 90.94 88 ILE A N 1
ATOM 689 C CA . ILE A 1 88 ? 69.267 31.113 -106.389 1.00 90.94 88 ILE A CA 1
ATOM 690 C C . ILE A 1 88 ? 68.153 30.066 -106.481 1.00 90.94 88 ILE A C 1
ATOM 692 O O . ILE A 1 88 ? 67.445 29.865 -105.496 1.00 90.94 88 ILE A O 1
ATOM 696 N N . ASP A 1 89 ? 68.028 29.367 -107.608 1.00 91.31 89 ASP A N 1
ATOM 697 C CA . ASP A 1 89 ? 67.036 28.307 -107.793 1.00 91.31 89 ASP A CA 1
ATOM 698 C C . ASP A 1 89 ? 67.303 27.125 -106.851 1.00 91.31 89 ASP A C 1
ATOM 700 O O . ASP A 1 89 ? 66.376 26.625 -106.216 1.00 91.31 89 ASP A O 1
ATOM 704 N N . ALA A 1 90 ? 68.566 26.732 -106.660 1.00 91.12 90 ALA A N 1
ATOM 705 C CA . ALA A 1 90 ? 68.948 25.701 -105.695 1.00 91.12 90 ALA A CA 1
ATOM 706 C C . ALA A 1 90 ? 68.678 26.131 -104.242 1.00 91.12 90 ALA A C 1
ATOM 708 O O . ALA A 1 90 ? 68.138 25.351 -103.459 1.00 91.12 90 ALA A O 1
ATOM 709 N N . ALA A 1 91 ? 69.001 27.374 -103.874 1.00 92.62 91 ALA A N 1
ATOM 710 C CA . ALA A 1 91 ? 68.730 27.916 -102.543 1.00 92.62 91 ALA A CA 1
ATOM 711 C C . ALA A 1 91 ? 67.224 28.052 -102.280 1.00 92.62 91 ALA A C 1
ATOM 713 O O . ALA A 1 91 ? 66.762 27.748 -101.180 1.00 92.62 91 ALA A O 1
ATOM 714 N N . ARG A 1 92 ? 66.445 28.462 -103.289 1.00 91.62 92 ARG A N 1
ATOM 715 C CA . ARG A 1 92 ? 64.983 28.522 -103.220 1.00 91.62 92 ARG A CA 1
ATOM 716 C C . ARG A 1 92 ? 64.385 27.127 -103.089 1.00 91.62 92 ARG A C 1
ATOM 718 O O . ARG A 1 92 ? 63.561 26.929 -102.204 1.00 91.62 92 ARG A O 1
ATOM 725 N N . SER A 1 93 ? 64.844 26.166 -103.888 1.00 93.25 93 SER A N 1
ATOM 726 C CA . SER A 1 93 ? 64.430 24.764 -103.788 1.00 93.25 93 SER A CA 1
ATOM 727 C C . SER A 1 93 ? 64.752 24.184 -102.407 1.00 93.25 93 SER A C 1
ATOM 729 O O . SER A 1 93 ? 63.901 23.537 -101.806 1.00 93.25 93 SER A O 1
ATOM 731 N N . ALA A 1 94 ? 65.940 24.456 -101.858 1.00 93.25 94 ALA A N 1
ATOM 732 C CA . ALA A 1 94 ? 66.314 24.025 -100.511 1.00 93.25 94 ALA A CA 1
ATOM 733 C C . ALA A 1 94 ? 65.471 24.713 -99.423 1.00 93.25 94 ALA A C 1
ATOM 735 O O . ALA A 1 94 ? 65.082 24.078 -98.447 1.00 93.25 94 ALA A O 1
ATOM 736 N N . ALA A 1 95 ? 65.147 26.000 -99.580 1.00 94.06 95 ALA A N 1
ATOM 737 C CA . ALA A 1 95 ? 64.268 26.718 -98.659 1.00 94.06 95 ALA A CA 1
ATOM 738 C C . ALA A 1 95 ? 62.820 26.203 -98.716 1.00 94.06 95 ALA A C 1
ATOM 740 O O . ALA A 1 95 ? 62.170 26.104 -97.675 1.00 94.06 95 ALA A O 1
ATOM 741 N N . GLU A 1 96 ? 62.319 25.863 -99.907 1.00 95.12 96 GLU A N 1
ATOM 742 C CA . GLU A 1 96 ? 61.017 25.220 -100.105 1.00 95.12 96 GLU A CA 1
ATOM 743 C C . GLU A 1 96 ? 61.002 23.815 -99.480 1.00 95.12 96 GLU A C 1
ATOM 745 O O . GLU A 1 96 ? 60.052 23.486 -98.774 1.00 95.12 96 GLU A O 1
ATOM 750 N N . GLU A 1 97 ? 62.084 23.039 -99.604 1.00 94.38 97 GLU A N 1
ATOM 751 C CA . GLU A 1 97 ? 62.235 21.735 -98.943 1.00 94.38 97 GLU A CA 1
ATOM 752 C C . GLU A 1 97 ? 62.301 21.856 -97.409 1.00 94.38 97 GLU A C 1
ATOM 754 O O . GLU A 1 97 ? 61.620 21.116 -96.698 1.00 94.38 97 GLU A O 1
ATOM 759 N N . ILE A 1 98 ? 63.075 22.809 -96.873 1.00 93.25 98 ILE A N 1
ATOM 760 C CA . ILE A 1 98 ? 63.142 23.083 -95.427 1.00 93.25 98 ILE A CA 1
ATOM 761 C C . ILE A 1 98 ? 61.774 23.519 -94.911 1.00 93.25 98 ILE A C 1
ATOM 763 O O . ILE A 1 98 ? 61.343 23.047 -93.860 1.00 93.25 98 ILE A O 1
ATOM 767 N N . ARG A 1 99 ? 61.076 24.398 -95.642 1.00 95.12 99 ARG A N 1
ATOM 768 C CA . ARG A 1 99 ? 59.728 24.843 -95.277 1.00 95.12 99 ARG A CA 1
ATOM 769 C C . ARG A 1 99 ? 58.743 23.680 -95.304 1.00 95.12 99 ARG A C 1
ATOM 771 O O . ARG A 1 99 ? 57.988 23.548 -94.349 1.00 95.12 99 ARG A O 1
ATOM 778 N N . GLY A 1 100 ? 58.791 22.834 -96.332 1.00 96.12 100 GLY A N 1
ATOM 779 C CA . GLY A 1 100 ? 57.977 21.622 -96.431 1.00 96.12 100 GLY A CA 1
ATOM 780 C C . GLY A 1 100 ? 58.200 20.699 -95.234 1.00 96.12 100 GLY A C 1
ATOM 781 O O . GLY A 1 100 ? 57.259 20.409 -94.503 1.00 96.12 100 GLY A O 1
ATOM 782 N N . LYS A 1 101 ? 59.458 20.349 -94.934 1.00 95.50 101 LYS A N 1
ATOM 783 C CA . LYS A 1 101 ? 59.809 19.509 -93.774 1.00 95.50 101 LYS A CA 1
ATOM 784 C C . LYS A 1 101 ? 59.428 20.150 -92.440 1.00 95.50 101 LYS A C 1
ATOM 786 O O . LYS A 1 101 ? 58.967 19.457 -91.538 1.00 95.50 101 LYS A O 1
ATOM 791 N N . ALA A 1 102 ? 59.629 21.458 -92.280 1.00 95.06 102 ALA A N 1
ATOM 792 C CA . ALA A 1 102 ? 59.249 22.175 -91.066 1.00 95.06 102 ALA A CA 1
ATOM 793 C C . ALA A 1 102 ? 57.726 22.192 -90.879 1.00 95.06 102 ALA A C 1
ATOM 795 O O . ALA A 1 102 ? 57.259 21.974 -89.764 1.00 95.06 102 ALA A O 1
ATOM 796 N N . GLN A 1 103 ? 56.964 22.396 -91.956 1.00 95.12 103 GLN A N 1
ATOM 797 C CA . GLN A 1 103 ? 55.506 22.349 -91.936 1.00 95.12 103 GLN A CA 1
ATOM 798 C C . GLN A 1 103 ? 54.999 20.936 -91.628 1.00 95.12 103 GLN A C 1
ATOM 800 O O . GLN A 1 103 ? 54.198 20.780 -90.714 1.00 95.12 103 GLN A O 1
ATOM 805 N N . GLU A 1 104 ? 55.515 19.900 -92.293 1.00 95.19 104 GLU A N 1
ATOM 806 C CA . GLU A 1 104 ? 55.168 18.500 -92.005 1.00 95.19 104 GLU A CA 1
ATOM 807 C C . GLU A 1 104 ? 55.500 18.112 -90.557 1.00 95.19 104 GLU A C 1
ATOM 809 O O . GLU A 1 104 ? 54.713 17.442 -89.885 1.00 95.19 104 GLU A O 1
ATOM 814 N N . ASN A 1 105 ? 56.654 18.555 -90.046 1.00 94.44 105 ASN A N 1
ATOM 815 C CA . ASN A 1 105 ? 57.045 18.346 -88.654 1.00 94.44 105 ASN A CA 1
ATOM 816 C C . ASN A 1 105 ? 56.123 19.093 -87.679 1.00 94.44 105 ASN A C 1
ATOM 818 O O . ASN A 1 105 ? 55.767 18.524 -86.650 1.00 94.44 105 ASN A O 1
ATOM 822 N N . ALA A 1 106 ? 55.723 20.329 -87.988 1.00 95.25 106 ALA A N 1
ATOM 823 C CA . ALA A 1 106 ? 54.794 21.104 -87.168 1.00 95.25 106 ALA A CA 1
ATOM 824 C C . ALA A 1 106 ? 53.388 20.486 -87.168 1.00 95.25 106 ALA A C 1
ATOM 826 O O . ALA A 1 106 ? 52.791 20.332 -86.108 1.00 95.25 106 ALA A O 1
ATOM 827 N N . GLU A 1 107 ? 52.880 20.067 -88.329 1.00 95.75 107 GLU A N 1
ATOM 828 C CA . GLU A 1 107 ? 51.598 19.366 -88.455 1.00 95.75 107 GLU A CA 1
ATOM 829 C C . GLU A 1 107 ? 51.615 18.022 -87.723 1.00 95.75 107 GLU A C 1
ATOM 831 O O . GLU A 1 107 ? 50.626 17.646 -87.095 1.00 95.75 107 GLU A O 1
ATOM 836 N N . ARG A 1 108 ? 52.736 17.291 -87.770 1.00 96.06 108 ARG A N 1
ATOM 837 C CA . ARG A 1 108 ? 52.922 16.080 -86.963 1.00 96.06 108 ARG A CA 1
ATOM 838 C C . ARG A 1 108 ? 52.889 16.404 -85.468 1.00 96.06 108 ARG A C 1
ATOM 840 O O . ARG A 1 108 ? 52.076 15.818 -84.774 1.00 96.06 108 ARG A O 1
ATOM 847 N N . LEU A 1 109 ? 53.659 17.389 -85.001 1.00 96.75 109 LEU A N 1
ATOM 848 C CA . LEU A 1 109 ? 53.686 17.777 -83.585 1.00 96.75 109 LEU A CA 1
ATOM 849 C C . LEU A 1 109 ? 52.317 18.246 -83.078 1.00 96.75 109 LEU A C 1
ATOM 851 O O . LEU A 1 109 ? 51.924 17.884 -81.977 1.00 96.75 109 LEU A O 1
ATOM 855 N N . VAL A 1 110 ? 51.574 19.026 -83.869 1.00 96.56 110 VAL A N 1
ATOM 856 C CA . VAL A 1 110 ? 50.217 19.461 -83.499 1.00 96.56 110 VAL A CA 1
ATOM 857 C C . VAL A 1 110 ? 49.271 18.268 -83.409 1.00 96.56 110 VAL A C 1
ATOM 859 O O . VAL A 1 110 ? 48.494 18.202 -82.462 1.00 96.56 110 VAL A O 1
ATOM 862 N N . ARG A 1 111 ? 49.339 17.320 -84.353 1.00 96.25 111 ARG A N 1
ATOM 863 C CA . ARG A 1 111 ? 48.528 16.095 -84.296 1.00 96.25 111 ARG A CA 1
ATOM 864 C C . ARG A 1 111 ? 48.882 15.235 -83.087 1.00 96.25 111 ARG A C 1
ATOM 866 O O . ARG A 1 111 ? 47.969 14.817 -82.387 1.00 96.25 111 ARG A O 1
ATOM 873 N N . ASP A 1 112 ? 50.168 15.030 -82.821 1.00 96.19 112 ASP A N 1
ATOM 874 C CA . ASP A 1 112 ? 50.644 14.246 -81.678 1.00 96.19 112 ASP A CA 1
ATOM 875 C C . ASP A 1 112 ? 50.208 14.909 -80.360 1.00 96.19 112 ASP A C 1
ATOM 877 O O . ASP A 1 112 ? 49.594 14.264 -79.518 1.00 96.19 112 ASP A O 1
ATOM 881 N N . ALA A 1 113 ? 50.384 16.229 -80.222 1.00 96.38 113 ALA A N 1
ATOM 882 C CA . ALA A 1 113 ? 49.939 16.977 -79.045 1.00 96.38 113 ALA A CA 1
ATOM 883 C C . ALA A 1 113 ? 48.408 16.970 -78.872 1.00 96.38 113 ALA A C 1
ATOM 885 O O . ALA A 1 113 ? 47.909 16.928 -77.749 1.00 96.38 113 ALA A O 1
ATOM 886 N N . GLN A 1 114 ? 47.641 17.015 -79.968 1.00 96.50 114 GLN A N 1
ATOM 887 C CA . GLN A 1 114 ? 46.180 16.887 -79.925 1.00 96.50 114 GLN A CA 1
ATOM 888 C C . GLN A 1 114 ? 45.747 15.479 -79.509 1.00 96.50 114 GLN A C 1
ATOM 890 O O . GLN A 1 114 ? 44.804 15.351 -78.726 1.00 96.50 114 GLN A O 1
ATOM 895 N N . LEU A 1 115 ? 46.433 14.441 -79.999 1.00 97.25 115 LEU A N 1
ATOM 896 C CA . LEU A 1 115 ? 46.197 13.058 -79.600 1.00 97.25 115 LEU A CA 1
ATOM 897 C C . LEU A 1 115 ? 46.482 12.890 -78.104 1.00 97.25 115 LEU A C 1
ATOM 899 O O . LEU A 1 115 ? 45.583 12.489 -77.371 1.00 97.25 115 LEU A O 1
ATOM 903 N N . GLU A 1 116 ? 47.659 13.306 -77.635 1.00 95.94 116 GLU A N 1
ATOM 904 C CA . GLU A 1 116 ? 48.045 13.255 -76.220 1.00 95.94 116 GLU A CA 1
ATOM 905 C C . GLU A 1 116 ? 47.064 14.028 -75.325 1.00 95.94 116 GLU A C 1
ATOM 907 O O . GLU A 1 116 ? 46.652 13.534 -74.277 1.00 95.94 116 GLU A O 1
ATOM 912 N N . ALA A 1 117 ? 46.626 15.223 -75.740 1.00 95.75 117 ALA A N 1
ATOM 913 C CA . ALA A 1 117 ? 45.621 15.986 -75.003 1.00 95.75 117 ALA A CA 1
ATOM 914 C C . ALA A 1 117 ? 44.271 15.254 -74.951 1.00 95.75 117 ALA A C 1
ATOM 916 O O . ALA A 1 117 ? 43.620 15.239 -73.905 1.00 95.75 117 ALA A O 1
ATOM 917 N N . SER A 1 118 ? 43.852 14.628 -76.057 1.00 96.19 118 SER A N 1
ATOM 918 C CA . SER A 1 118 ? 42.615 13.844 -76.104 1.00 96.19 118 SER A CA 1
ATOM 919 C C . SER A 1 118 ? 42.690 12.593 -75.224 1.00 96.19 118 SER A C 1
ATOM 921 O O . SER A 1 118 ? 41.732 12.294 -74.512 1.00 96.19 118 SER A O 1
ATOM 923 N N . GLU A 1 119 ? 43.843 11.920 -75.189 1.00 96.38 119 GLU A N 1
ATOM 924 C CA . GLU A 1 119 ? 44.107 10.769 -74.326 1.00 96.38 119 GLU A CA 1
ATOM 925 C C . GLU A 1 119 ? 44.141 11.172 -72.850 1.00 96.38 119 GLU A C 1
ATOM 927 O O . GLU A 1 119 ? 43.539 10.500 -72.011 1.00 96.38 119 GLU A O 1
ATOM 932 N N . LEU A 1 120 ? 44.775 12.302 -72.523 1.00 96.19 120 LEU A N 1
ATOM 933 C CA . LEU A 1 120 ? 44.808 12.836 -71.164 1.00 96.19 120 LEU A CA 1
ATOM 934 C C . LEU A 1 120 ? 43.405 13.204 -70.678 1.00 96.19 120 LEU A C 1
ATOM 936 O O . LEU A 1 120 ? 43.043 12.859 -69.554 1.00 96.19 120 LEU A O 1
ATOM 940 N N . VAL A 1 121 ? 42.601 13.870 -71.513 1.00 96.62 121 VAL A N 1
ATOM 941 C CA . VAL A 1 121 ? 41.205 14.193 -71.187 1.00 96.62 121 VAL A CA 1
ATOM 942 C C . VAL A 1 121 ? 40.393 12.913 -71.014 1.00 96.62 121 VAL A C 1
ATOM 944 O O . VAL A 1 121 ? 39.692 12.790 -70.013 1.00 96.62 121 VAL A O 1
ATOM 947 N N . ALA A 1 122 ? 40.521 11.939 -71.919 1.00 96.38 122 ALA A N 1
ATOM 948 C CA . ALA A 1 122 ? 39.824 10.660 -71.808 1.00 96.38 122 ALA A CA 1
ATOM 949 C C . ALA A 1 122 ? 40.191 9.926 -70.505 1.00 96.38 122 ALA A C 1
ATOM 951 O O . ALA A 1 122 ? 39.303 9.518 -69.754 1.00 96.38 122 ALA A O 1
ATOM 952 N N . SER A 1 123 ? 41.482 9.840 -70.175 1.00 96.00 123 SER A N 1
ATOM 953 C CA . SER A 1 123 ? 41.977 9.257 -68.922 1.00 96.00 123 SER A CA 1
ATOM 954 C C . SER A 1 123 ? 41.462 10.014 -67.689 1.00 96.00 123 SER A C 1
ATOM 956 O O . SER A 1 123 ? 40.929 9.410 -66.756 1.00 96.00 123 SER A O 1
ATOM 958 N N . ALA A 1 124 ? 41.514 11.349 -67.702 1.00 96.19 124 ALA A N 1
ATOM 959 C CA . ALA A 1 124 ? 40.995 12.182 -66.620 1.00 96.19 124 ALA A CA 1
ATOM 960 C C . ALA A 1 124 ? 39.480 11.991 -66.424 1.00 96.19 124 ALA A C 1
ATOM 962 O O . ALA A 1 124 ? 39.019 11.850 -65.293 1.00 96.19 124 ALA A O 1
ATOM 963 N N . THR A 1 125 ? 38.699 11.912 -67.505 1.00 96.50 125 THR A N 1
ATOM 964 C CA . THR A 1 125 ? 37.259 11.621 -67.415 1.00 96.50 125 THR A CA 1
ATOM 965 C C . THR A 1 125 ? 36.990 10.215 -66.889 1.00 96.50 125 THR A C 1
ATOM 967 O O . THR A 1 125 ? 36.161 10.057 -66.002 1.00 96.50 125 THR A O 1
ATOM 970 N N . ALA A 1 126 ? 37.749 9.207 -67.329 1.00 96.12 126 ALA A N 1
ATOM 971 C CA . ALA A 1 126 ? 37.594 7.837 -66.853 1.00 96.12 126 ALA A CA 1
ATOM 972 C C . ALA A 1 126 ? 37.909 7.702 -65.353 1.00 96.12 126 ALA A C 1
ATOM 974 O O . ALA A 1 126 ? 37.165 7.046 -64.626 1.00 96.12 126 ALA A O 1
ATOM 975 N N . THR A 1 127 ? 38.976 8.351 -64.872 1.00 96.31 127 THR A N 1
ATOM 976 C CA . THR A 1 127 ? 39.315 8.369 -63.436 1.00 96.31 127 THR A CA 1
ATOM 977 C C . THR A 1 127 ? 38.264 9.102 -62.606 1.00 96.31 127 THR A C 1
ATOM 979 O O . THR A 1 127 ? 37.902 8.631 -61.529 1.00 96.31 127 THR A O 1
ATOM 982 N N . ARG A 1 128 ? 37.720 10.214 -63.116 1.00 96.44 128 ARG A N 1
ATOM 983 C CA . ARG A 1 128 ? 36.620 10.934 -62.472 1.00 96.44 128 ARG A CA 1
ATOM 984 C C . ARG A 1 128 ? 35.360 10.074 -62.385 1.00 96.44 128 ARG A C 1
ATOM 986 O O . ARG A 1 128 ? 34.786 9.973 -61.307 1.00 96.44 128 ARG A O 1
ATOM 993 N N . ASP A 1 129 ? 34.949 9.450 -63.484 1.00 95.94 129 ASP A N 1
ATOM 994 C CA . ASP A 1 129 ? 33.750 8.609 -63.527 1.00 95.94 129 ASP A CA 1
ATOM 995 C C . ASP A 1 129 ? 33.887 7.394 -62.602 1.00 95.94 129 ASP A C 1
ATOM 997 O O . ASP A 1 129 ? 32.929 7.013 -61.929 1.00 95.94 129 ASP A O 1
ATOM 1001 N N . ALA A 1 130 ? 35.080 6.792 -62.537 1.00 95.88 130 ALA A N 1
ATOM 1002 C CA . ALA A 1 130 ? 35.376 5.721 -61.590 1.00 95.88 130 ALA A CA 1
ATOM 1003 C C . ALA A 1 130 ? 35.246 6.209 -60.138 1.00 95.88 130 ALA A C 1
ATOM 1005 O O . ALA A 1 130 ? 34.523 5.593 -59.357 1.00 95.88 130 ALA A O 1
ATOM 1006 N N . ALA A 1 131 ? 35.846 7.355 -59.800 1.00 95.62 131 ALA A N 1
ATOM 1007 C CA . ALA A 1 131 ? 35.733 7.945 -58.467 1.00 95.62 131 ALA A CA 1
ATOM 1008 C C . ALA A 1 131 ? 34.281 8.317 -58.109 1.00 95.62 131 ALA A C 1
ATOM 1010 O O . ALA A 1 131 ? 33.848 8.119 -56.975 1.00 95.62 131 ALA A O 1
ATOM 1011 N N . GLU A 1 132 ? 33.492 8.831 -59.058 1.00 95.81 132 GLU A N 1
ATOM 1012 C CA . GLU A 1 132 ? 32.073 9.137 -58.837 1.00 95.81 132 GLU A CA 1
ATOM 1013 C C . GLU A 1 132 ? 31.248 7.868 -58.565 1.00 95.81 132 GLU A C 1
ATOM 1015 O O . GLU A 1 132 ? 30.394 7.889 -57.673 1.00 95.81 132 GLU A O 1
ATOM 1020 N N . ARG A 1 133 ? 31.530 6.755 -59.261 1.00 96.62 133 ARG A N 1
ATOM 1021 C CA . ARG A 1 133 ? 30.893 5.449 -59.002 1.00 96.62 133 ARG A CA 1
ATOM 1022 C C . ARG A 1 133 ? 31.268 4.894 -57.633 1.00 96.62 133 ARG A C 1
ATOM 1024 O O . ARG A 1 133 ? 30.368 4.558 -56.871 1.00 96.62 133 ARG A O 1
ATOM 1031 N N . GLU A 1 134 ? 32.552 4.883 -57.284 1.00 95.81 134 GLU A N 1
ATOM 1032 C CA . GLU A 1 134 ? 33.015 4.434 -55.963 1.00 95.81 134 GLU A CA 1
ATOM 1033 C C . GLU A 1 134 ? 32.372 5.253 -54.834 1.00 95.81 134 GLU A C 1
ATOM 1035 O O . GLU A 1 134 ? 31.900 4.707 -53.836 1.00 95.81 134 GLU A O 1
ATOM 1040 N N . MET A 1 135 ? 32.268 6.574 -55.007 1.00 96.38 135 MET A N 1
ATOM 1041 C CA . MET A 1 135 ? 31.602 7.442 -54.034 1.00 96.38 135 MET A CA 1
ATOM 1042 C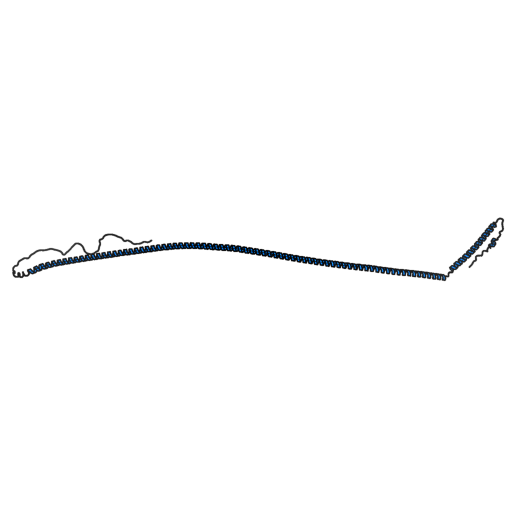 C . MET A 1 135 ? 30.090 7.199 -53.961 1.00 96.38 135 MET A C 1
ATOM 1044 O O . MET A 1 135 ? 29.507 7.339 -52.885 1.00 96.38 135 MET A O 1
ATOM 1048 N N . ALA A 1 136 ? 29.431 6.868 -55.074 1.00 96.06 136 ALA A N 1
ATOM 1049 C CA . ALA A 1 136 ? 28.017 6.499 -55.077 1.00 96.06 136 ALA A CA 1
ATOM 1050 C C . ALA A 1 136 ? 27.787 5.165 -54.349 1.00 96.06 136 ALA A C 1
ATOM 1052 O O . ALA A 1 136 ? 26.913 5.095 -53.484 1.00 96.06 136 ALA A O 1
ATOM 1053 N N . GLU A 1 137 ? 28.618 4.157 -54.617 1.00 96.38 137 GLU A N 1
ATOM 1054 C CA . GLU A 1 137 ? 28.580 2.856 -53.941 1.00 96.38 137 GLU A CA 1
ATOM 1055 C C . GLU A 1 137 ? 28.837 2.996 -52.435 1.00 96.38 137 GLU A C 1
ATOM 1057 O O . GLU A 1 137 ? 28.100 2.432 -51.624 1.00 96.38 137 GLU A O 1
ATOM 1062 N N . LEU A 1 138 ? 29.820 3.812 -52.036 1.00 96.38 138 LEU A N 1
ATOM 1063 C CA . LEU A 1 138 ? 30.104 4.088 -50.626 1.00 96.38 138 LEU A CA 1
ATOM 1064 C C . LEU A 1 138 ? 28.941 4.815 -49.933 1.00 96.38 138 LEU A C 1
ATOM 1066 O O . LEU A 1 138 ? 28.607 4.521 -48.785 1.00 96.38 138 LEU A O 1
ATOM 1070 N N . ARG A 1 139 ? 28.284 5.760 -50.613 1.00 96.62 139 ARG A N 1
ATOM 1071 C CA . ARG A 1 139 ? 27.091 6.439 -50.075 1.00 96.62 139 ARG A CA 1
ATOM 1072 C C . ARG A 1 139 ? 25.912 5.486 -49.928 1.00 96.62 139 ARG A C 1
ATOM 1074 O O . ARG A 1 139 ? 25.183 5.569 -48.945 1.00 96.62 139 ARG A O 1
ATOM 1081 N N . GLU A 1 140 ? 25.712 4.585 -50.881 1.00 97.12 140 GLU A N 1
ATOM 1082 C CA . GLU A 1 140 ? 24.631 3.607 -50.806 1.00 97.12 140 GLU A CA 1
ATOM 1083 C C . GLU A 1 140 ? 24.886 2.581 -49.695 1.00 97.12 140 GLU A C 1
ATOM 1085 O O . GLU A 1 140 ? 23.978 2.280 -48.919 1.00 97.12 140 GLU A O 1
ATOM 1090 N N . SER A 1 141 ? 26.119 2.082 -49.569 1.00 96.69 141 SER A N 1
ATOM 1091 C CA . SER A 1 141 ? 26.496 1.123 -48.525 1.00 96.69 141 SER A CA 1
ATOM 1092 C C . SER A 1 141 ? 26.396 1.734 -47.126 1.00 96.69 141 SER A C 1
ATOM 1094 O O . SER A 1 141 ? 25.808 1.122 -46.236 1.00 96.69 141 SER A O 1
ATOM 1096 N N . THR A 1 142 ? 26.874 2.968 -46.938 1.00 97.44 142 THR A N 1
ATOM 1097 C CA . THR A 1 142 ? 26.727 3.697 -45.668 1.00 97.44 142 THR A CA 1
ATOM 1098 C C . THR A 1 142 ? 25.265 3.979 -45.351 1.00 97.44 142 THR A C 1
ATOM 1100 O O . THR A 1 142 ? 24.845 3.753 -44.220 1.00 97.44 142 THR A O 1
ATOM 1103 N N . ARG A 1 143 ? 24.458 4.385 -46.340 1.00 97.19 143 ARG A N 1
ATOM 1104 C CA . ARG A 1 143 ? 23.015 4.569 -46.153 1.00 97.19 143 ARG A CA 1
ATOM 1105 C C . ARG A 1 143 ? 22.342 3.276 -45.694 1.00 97.19 143 ARG A C 1
ATOM 1107 O O . ARG A 1 143 ? 21.666 3.292 -44.668 1.00 97.19 143 ARG A O 1
ATOM 1114 N N . LYS A 1 144 ? 22.575 2.157 -46.386 1.00 97.44 144 LYS A N 1
ATOM 1115 C CA . LYS A 1 144 ? 22.036 0.841 -46.000 1.00 97.44 144 LYS A CA 1
ATOM 1116 C C . LYS A 1 144 ? 22.486 0.431 -44.599 1.00 97.44 144 LYS A C 1
ATOM 1118 O O . LYS A 1 144 ? 21.663 -0.027 -43.816 1.00 97.44 144 LYS A O 1
ATOM 1123 N N . ALA A 1 145 ? 23.755 0.650 -44.255 1.00 96.69 145 ALA A N 1
ATOM 1124 C CA . ALA A 1 145 ? 24.263 0.380 -42.913 1.00 96.69 145 ALA A CA 1
ATOM 1125 C C . ALA A 1 145 ? 23.554 1.239 -41.852 1.00 96.69 145 ALA A C 1
ATOM 1127 O O . ALA A 1 145 ? 23.150 0.718 -40.818 1.00 96.69 145 ALA A O 1
ATOM 1128 N N . THR A 1 146 ? 23.342 2.535 -42.111 1.00 97.50 146 THR A N 1
ATOM 1129 C CA . THR A 1 146 ? 22.605 3.411 -41.184 1.00 97.50 146 THR A CA 1
ATOM 1130 C C . THR A 1 146 ? 21.134 3.031 -41.048 1.00 97.50 146 THR A C 1
ATOM 1132 O O . THR A 1 146 ? 20.597 3.099 -39.947 1.00 97.50 146 THR A O 1
ATOM 1135 N N . GLU A 1 147 ? 20.487 2.602 -42.135 1.00 97.00 147 GLU A N 1
ATOM 1136 C CA . GLU A 1 147 ? 19.103 2.118 -42.118 1.00 97.00 147 GLU A CA 1
ATOM 1137 C C . GLU A 1 147 ? 18.994 0.791 -41.344 1.00 97.00 147 GLU A C 1
ATOM 1139 O O . GLU A 1 147 ? 18.095 0.661 -40.517 1.00 97.00 147 GLU A O 1
ATOM 1144 N N . SER A 1 148 ? 19.944 -0.140 -41.521 1.00 97.25 148 SER A N 1
ATOM 1145 C CA . SER A 1 148 ? 20.018 -1.394 -40.747 1.00 97.25 148 SER A CA 1
ATOM 1146 C C . SER A 1 148 ? 20.220 -1.121 -39.261 1.00 97.25 148 SER A C 1
ATOM 1148 O O . SER A 1 148 ? 19.395 -1.535 -38.455 1.00 97.25 148 SER A O 1
ATOM 1150 N N . MET A 1 149 ? 21.239 -0.329 -38.898 1.00 96.00 149 MET A N 1
ATOM 1151 C CA . MET A 1 149 ? 21.510 0.031 -37.499 1.00 96.00 149 MET A CA 1
ATOM 1152 C C . MET A 1 149 ? 20.313 0.726 -36.846 1.00 96.00 149 MET A C 1
ATOM 1154 O O . MET A 1 149 ? 20.011 0.484 -35.682 1.00 96.00 149 MET A O 1
ATOM 1158 N N . ARG A 1 150 ? 19.611 1.592 -37.588 1.00 97.12 150 ARG A N 1
ATOM 1159 C CA . ARG A 1 150 ? 18.403 2.249 -37.087 1.00 97.12 150 ARG A CA 1
ATOM 1160 C C . ARG A 1 150 ? 17.267 1.252 -36.872 1.00 97.12 150 ARG A C 1
ATOM 1162 O O . ARG A 1 150 ? 16.623 1.316 -35.832 1.00 97.12 150 ARG A O 1
ATOM 1169 N N . SER A 1 151 ? 17.021 0.357 -37.826 1.00 96.81 151 SER A N 1
ATOM 1170 C CA . SER A 1 151 ? 15.980 -0.668 -37.704 1.00 96.81 151 SER A CA 1
ATOM 1171 C C . SER A 1 151 ? 16.265 -1.635 -36.554 1.00 96.81 151 SER A C 1
ATOM 1173 O O . SER A 1 151 ? 15.343 -2.004 -35.833 1.00 96.81 151 SER A O 1
ATOM 1175 N N . GLU A 1 152 ? 17.524 -2.034 -36.374 1.00 96.75 152 GLU A N 1
ATOM 1176 C CA . GLU A 1 152 ? 17.977 -2.875 -35.262 1.00 96.75 152 GLU A CA 1
ATOM 1177 C C . GLU A 1 152 ? 17.769 -2.157 -33.924 1.00 96.75 152 GLU A C 1
ATOM 1179 O O . GLU A 1 152 ? 17.106 -2.697 -33.043 1.00 96.75 152 GLU A O 1
ATOM 1184 N N . ALA A 1 153 ? 18.209 -0.900 -33.801 1.00 95.94 153 ALA A N 1
ATOM 1185 C CA . ALA A 1 153 ? 18.002 -0.106 -32.590 1.00 95.94 153 ALA A CA 1
ATOM 1186 C C . ALA A 1 153 ? 16.510 0.129 -32.281 1.00 95.94 153 ALA A C 1
ATOM 1188 O O . ALA A 1 153 ? 16.096 0.086 -31.123 1.00 95.94 153 ALA A O 1
ATOM 1189 N N . GLU A 1 154 ? 15.675 0.374 -33.296 1.00 96.38 154 GLU A N 1
ATOM 1190 C CA . GLU A 1 154 ? 14.225 0.516 -33.118 1.00 96.38 154 GLU A CA 1
ATOM 1191 C C . GLU A 1 154 ? 13.581 -0.799 -32.644 1.00 96.38 154 GLU A C 1
ATOM 1193 O O . GLU A 1 154 ? 12.714 -0.762 -31.767 1.00 96.38 154 GLU A O 1
ATOM 1198 N N . ALA A 1 155 ? 14.034 -1.949 -33.156 1.00 96.69 155 ALA A N 1
ATOM 1199 C CA . ALA A 1 155 ? 13.580 -3.267 -32.718 1.00 96.69 155 ALA A CA 1
ATOM 1200 C C . ALA A 1 155 ? 14.018 -3.588 -31.279 1.00 96.69 155 ALA A C 1
ATOM 1202 O O . ALA A 1 155 ? 13.187 -4.012 -30.479 1.00 96.69 155 ALA A O 1
ATOM 1203 N N . GLU A 1 156 ? 15.275 -3.316 -30.917 1.00 96.88 156 GLU A N 1
ATOM 1204 C CA . GLU A 1 156 ? 15.785 -3.494 -29.549 1.00 96.88 156 GLU A CA 1
ATOM 1205 C C . GLU A 1 156 ? 15.016 -2.631 -28.544 1.00 96.88 156 GLU A C 1
ATOM 1207 O O . GLU A 1 156 ? 14.601 -3.102 -27.485 1.00 96.88 156 GLU A O 1
ATOM 1212 N N . VAL A 1 157 ? 14.763 -1.363 -28.883 1.00 97.88 157 VAL A N 1
ATOM 1213 C CA . VAL A 1 157 ? 13.985 -0.469 -28.021 1.00 97.88 157 VAL A CA 1
ATOM 1214 C C . VAL A 1 157 ? 12.529 -0.936 -27.911 1.00 97.88 157 VAL A C 1
ATOM 1216 O O . VAL A 1 157 ? 11.928 -0.800 -26.843 1.00 97.88 157 VAL A O 1
ATOM 1219 N N . ALA A 1 158 ? 11.934 -1.465 -28.984 1.00 96.31 158 ALA A N 1
ATOM 1220 C CA . ALA A 1 158 ? 10.589 -2.036 -28.937 1.00 96.31 158 ALA A CA 1
ATOM 1221 C C . ALA A 1 158 ? 10.536 -3.276 -28.032 1.00 96.31 158 ALA A C 1
ATOM 1223 O O . ALA A 1 158 ? 9.657 -3.351 -27.175 1.00 96.31 158 ALA A O 1
ATOM 1224 N N . GLN A 1 159 ? 11.511 -4.179 -28.155 1.00 96.62 159 GLN A N 1
ATOM 1225 C CA . GLN A 1 159 ? 11.632 -5.364 -27.311 1.00 96.62 159 GLN A CA 1
ATOM 1226 C C . GLN A 1 159 ? 11.803 -4.983 -25.836 1.00 96.62 159 GLN A C 1
ATOM 1228 O O . GLN A 1 159 ? 11.051 -5.458 -24.992 1.00 96.62 159 GLN A O 1
ATOM 1233 N N . LEU A 1 160 ? 12.704 -4.048 -25.522 1.00 96.75 160 LEU A N 1
ATOM 1234 C CA . LEU A 1 160 ? 12.915 -3.584 -24.149 1.00 96.75 160 LEU A CA 1
ATOM 1235 C C . LEU A 1 160 ? 11.647 -2.950 -23.551 1.00 96.75 160 LEU A C 1
ATOM 1237 O O . LEU A 1 160 ? 11.367 -3.094 -22.359 1.00 96.75 160 LEU A O 1
ATOM 1241 N N . ARG A 1 161 ? 10.854 -2.238 -24.364 1.00 96.62 161 ARG A N 1
ATOM 1242 C CA . ARG A 1 161 ? 9.558 -1.686 -23.935 1.00 96.62 161 ARG A CA 1
ATOM 1243 C C . ARG A 1 161 ? 8.526 -2.774 -23.667 1.00 96.62 161 ARG A C 1
ATOM 1245 O O . ARG A 1 161 ? 7.756 -2.635 -22.724 1.00 96.62 161 ARG A O 1
ATOM 1252 N N . GLU A 1 162 ? 8.492 -3.822 -24.481 1.00 96.69 162 GLU A N 1
ATOM 1253 C CA . GLU A 1 162 ? 7.591 -4.955 -24.277 1.00 96.69 162 GLU A CA 1
ATOM 1254 C C . GLU A 1 162 ? 7.977 -5.755 -23.027 1.00 96.69 162 GLU A C 1
ATOM 1256 O O . GLU A 1 162 ? 7.117 -6.011 -22.185 1.00 96.69 162 GLU A O 1
ATOM 1261 N N . GLU A 1 163 ? 9.265 -6.058 -22.854 1.00 96.94 163 GLU A N 1
ATOM 1262 C CA . GLU A 1 163 ? 9.804 -6.743 -21.674 1.00 96.94 163 GLU A CA 1
ATOM 1263 C C . GLU A 1 163 ? 9.524 -5.947 -20.394 1.00 96.94 163 GLU A C 1
ATOM 1265 O O . GLU A 1 163 ? 8.915 -6.468 -19.461 1.00 96.94 163 GLU A O 1
ATOM 1270 N N . SER A 1 164 ? 9.852 -4.652 -20.372 1.00 94.25 164 SER A N 1
ATOM 1271 C CA . SER A 1 164 ? 9.575 -3.800 -19.206 1.00 94.25 164 SER A CA 1
ATOM 1272 C C . SER A 1 164 ? 8.078 -3.645 -18.922 1.00 94.25 164 SER A C 1
ATOM 1274 O O . SER A 1 164 ? 7.669 -3.647 -17.761 1.00 94.25 164 SER A O 1
ATOM 1276 N N . ALA A 1 165 ? 7.226 -3.558 -19.949 1.00 96.69 165 ALA A N 1
ATOM 1277 C CA . ALA A 1 165 ? 5.777 -3.544 -19.755 1.00 96.69 165 ALA A CA 1
ATOM 1278 C C . ALA A 1 165 ? 5.257 -4.876 -19.186 1.00 96.69 165 ALA A C 1
ATOM 1280 O O . ALA A 1 165 ? 4.363 -4.873 -18.335 1.00 96.69 165 ALA A O 1
ATOM 1281 N N . ALA A 1 166 ? 5.817 -6.009 -19.623 1.00 96.56 166 ALA A N 1
ATOM 1282 C CA . ALA A 1 166 ? 5.479 -7.328 -19.100 1.00 96.56 166 ALA A CA 1
ATOM 1283 C C . ALA A 1 166 ? 5.897 -7.481 -17.629 1.00 96.56 166 ALA A C 1
ATOM 1285 O O . ALA A 1 166 ? 5.079 -7.928 -16.821 1.00 96.56 166 ALA A O 1
ATOM 1286 N N . GLU A 1 167 ? 7.105 -7.036 -17.269 1.00 96.69 167 GLU A N 1
ATOM 1287 C CA . GLU A 1 167 ? 7.606 -7.022 -15.888 1.00 96.69 167 GLU A CA 1
ATOM 1288 C C . GLU A 1 167 ? 6.736 -6.152 -14.973 1.00 96.69 167 GLU A C 1
ATOM 1290 O O . GLU A 1 167 ? 6.332 -6.593 -13.895 1.00 96.69 167 GLU A O 1
ATOM 1295 N N . VAL A 1 168 ? 6.376 -4.937 -15.409 1.00 97.62 168 VAL A N 1
ATOM 1296 C CA . VAL A 1 168 ? 5.476 -4.053 -14.649 1.00 97.62 168 VAL A CA 1
ATOM 1297 C C . VAL A 1 168 ? 4.114 -4.717 -14.449 1.00 97.62 168 VAL A C 1
ATOM 1299 O O . VAL A 1 168 ? 3.600 -4.740 -13.331 1.00 97.62 168 VAL A O 1
ATOM 1302 N N . ALA A 1 169 ? 3.544 -5.318 -15.496 1.00 96.75 169 ALA A N 1
ATOM 1303 C CA . ALA A 1 169 ? 2.263 -6.009 -15.392 1.00 96.75 169 ALA A CA 1
ATOM 1304 C C . ALA A 1 169 ? 2.332 -7.236 -14.464 1.00 96.75 169 ALA A C 1
ATOM 1306 O O . ALA A 1 169 ? 1.364 -7.542 -13.766 1.00 96.75 169 ALA A O 1
ATOM 1307 N N . GLU A 1 170 ? 3.449 -7.965 -14.438 1.00 96.38 170 GLU A N 1
ATOM 1308 C CA . GLU A 1 170 ? 3.665 -9.065 -13.496 1.00 96.38 170 GLU A CA 1
ATOM 1309 C C . GLU A 1 170 ? 3.782 -8.567 -12.052 1.00 96.38 170 GLU A C 1
ATOM 1311 O O . GLU A 1 170 ? 3.113 -9.111 -11.169 1.00 96.38 170 GLU A O 1
ATOM 1316 N N . LEU A 1 171 ? 4.545 -7.498 -11.817 1.00 96.75 171 LEU A N 1
ATOM 1317 C CA . LEU A 1 171 ? 4.700 -6.881 -10.501 1.00 96.75 171 LEU A CA 1
ATOM 1318 C C . LEU A 1 171 ? 3.372 -6.323 -9.966 1.00 96.75 171 LEU A C 1
ATOM 1320 O O . LEU A 1 171 ? 3.046 -6.496 -8.792 1.00 96.75 171 LEU A O 1
ATOM 1324 N N . GLU A 1 172 ? 2.549 -5.717 -10.822 1.00 96.38 172 GLU A N 1
ATOM 1325 C CA . GLU A 1 172 ? 1.203 -5.278 -10.448 1.00 96.38 172 GLU A CA 1
ATOM 1326 C C . GLU A 1 172 ? 0.288 -6.455 -10.088 1.00 96.38 172 GLU A C 1
ATOM 1328 O O . GLU A 1 172 ? -0.453 -6.387 -9.099 1.00 96.38 172 GLU A O 1
ATOM 1333 N N . ARG A 1 173 ? 0.334 -7.553 -10.859 1.00 97.50 173 ARG A N 1
ATOM 1334 C CA . ARG A 1 173 ? -0.452 -8.765 -10.577 1.00 97.50 173 ARG A CA 1
ATOM 1335 C C . ARG A 1 173 ? -0.023 -9.416 -9.265 1.00 97.50 173 ARG A C 1
ATOM 1337 O O . ARG A 1 173 ? -0.894 -9.748 -8.459 1.00 97.50 173 ARG A O 1
ATOM 1344 N N . SER A 1 174 ? 1.280 -9.580 -9.036 1.00 96.75 174 SER A N 1
ATOM 1345 C CA . SER A 1 174 ? 1.812 -10.197 -7.817 1.00 96.75 174 SER A CA 1
ATOM 1346 C C . SER A 1 174 ? 1.537 -9.329 -6.588 1.00 96.75 174 SER A C 1
ATOM 1348 O O . SER A 1 174 ? 0.985 -9.833 -5.611 1.00 96.75 174 SER A O 1
ATOM 1350 N N . SER A 1 175 ? 1.761 -8.013 -6.675 1.00 96.94 175 SER A N 1
ATOM 1351 C CA . SER A 1 175 ? 1.429 -7.058 -5.610 1.00 96.94 175 SER A CA 1
ATOM 1352 C C . SER A 1 175 ? -0.071 -7.034 -5.302 1.00 96.94 175 SER A C 1
ATOM 1354 O O . SER A 1 175 ? -0.485 -7.004 -4.142 1.00 96.94 175 SER A O 1
ATOM 1356 N N . LYS A 1 176 ? -0.936 -7.074 -6.325 1.00 97.56 176 LYS A N 1
ATOM 1357 C CA . LYS A 1 176 ? -2.389 -7.163 -6.122 1.00 97.56 176 LYS A CA 1
ATOM 1358 C C . LYS A 1 176 ? -2.782 -8.471 -5.434 1.00 97.56 176 LYS A C 1
ATOM 1360 O O . LYS A 1 176 ? -3.617 -8.437 -4.532 1.00 97.56 176 LYS A O 1
ATOM 1365 N N . ALA A 1 177 ? -2.197 -9.597 -5.838 1.00 96.88 177 ALA A N 1
ATOM 1366 C CA . ALA A 1 177 ? -2.457 -10.892 -5.216 1.00 96.88 177 ALA A CA 1
ATOM 1367 C C . ALA A 1 177 ? -1.993 -10.926 -3.751 1.00 96.88 177 ALA A C 1
ATOM 1369 O O . ALA A 1 177 ? -2.723 -11.416 -2.893 1.00 96.88 177 ALA A O 1
ATOM 1370 N N . GLU A 1 178 ? -0.823 -10.364 -3.448 1.00 96.69 178 GLU A N 1
ATOM 1371 C CA . GLU A 1 178 ? -0.307 -10.249 -2.082 1.00 96.69 178 GLU A CA 1
ATOM 1372 C C . GLU A 1 178 ? -1.200 -9.362 -1.207 1.00 96.69 178 GLU A C 1
ATOM 1374 O O . GLU A 1 178 ? -1.585 -9.776 -0.115 1.00 96.69 178 GLU A O 1
ATOM 1379 N N . ARG A 1 179 ? -1.634 -8.195 -1.706 1.00 97.31 179 ARG A N 1
ATOM 1380 C CA . ARG A 1 179 ? -2.586 -7.331 -0.986 1.00 97.31 179 ARG A CA 1
ATOM 1381 C C . ARG A 1 179 ? -3.899 -8.043 -0.672 1.00 97.31 179 ARG A C 1
ATOM 1383 O O . ARG A 1 179 ? -4.399 -7.899 0.437 1.00 97.31 179 ARG A O 1
ATOM 1390 N N . LEU A 1 180 ? -4.446 -8.807 -1.620 1.00 97.88 180 LEU A N 1
ATOM 1391 C CA . LEU A 1 180 ? -5.668 -9.584 -1.393 1.00 97.88 180 LEU A CA 1
ATOM 1392 C C . LEU A 1 180 ? -5.455 -10.680 -0.341 1.00 97.88 180 LEU A C 1
ATOM 1394 O O . LEU A 1 180 ? -6.295 -10.829 0.540 1.00 97.88 180 LEU A O 1
ATOM 1398 N N . ARG A 1 181 ? -4.317 -11.387 -0.375 1.00 98.12 181 ARG A N 1
ATOM 1399 C CA . ARG A 1 181 ? -3.969 -12.388 0.649 1.00 98.12 181 ARG A CA 1
ATOM 1400 C C . ARG A 1 181 ? -3.851 -11.769 2.039 1.00 98.12 181 ARG A C 1
ATOM 1402 O O . ARG A 1 181 ? -4.427 -12.302 2.978 1.00 98.12 181 ARG A O 1
ATOM 1409 N N . LEU A 1 182 ? -3.155 -10.639 2.166 1.00 96.31 182 LEU A N 1
ATOM 1410 C CA . LEU A 1 182 ? -3.019 -9.931 3.443 1.00 96.31 182 LEU A CA 1
ATOM 1411 C C . LEU A 1 182 ? -4.370 -9.412 3.952 1.00 96.31 182 LEU A C 1
ATOM 1413 O O . LEU A 1 182 ? -4.637 -9.471 5.147 1.00 96.31 182 LEU A O 1
ATOM 1417 N N . GLN A 1 183 ? -5.244 -8.936 3.058 1.00 97.12 183 GLN A N 1
ATOM 1418 C CA . GLN A 1 183 ? -6.606 -8.532 3.421 1.00 97.12 183 GLN A CA 1
ATOM 1419 C C . GLN A 1 183 ? -7.449 -9.712 3.911 1.00 97.12 183 GLN A C 1
ATOM 1421 O O . GLN A 1 183 ? -8.171 -9.572 4.894 1.00 97.12 183 GLN A O 1
ATOM 1426 N N . GLU A 1 184 ? -7.354 -10.865 3.249 1.00 97.38 184 GLU A N 1
ATOM 1427 C CA . GLU A 1 184 ? -8.058 -12.079 3.656 1.00 97.38 184 GLU A CA 1
ATOM 1428 C C . GLU A 1 184 ? -7.549 -12.595 5.009 1.00 97.38 184 GLU A C 1
ATOM 1430 O O . GLU A 1 184 ? -8.355 -12.875 5.893 1.00 97.38 184 GLU A O 1
ATOM 1435 N N . GLN A 1 185 ? -6.228 -12.629 5.215 1.00 97.81 185 GLN A N 1
ATOM 1436 C CA . GLN A 1 185 ? -5.617 -12.982 6.500 1.00 97.81 185 GLN A CA 1
ATOM 1437 C C . GLN A 1 185 ? -6.059 -12.033 7.619 1.00 97.81 185 GLN A C 1
ATOM 1439 O O . GLN A 1 185 ? -6.526 -12.489 8.659 1.00 97.81 185 GLN A O 1
ATOM 1444 N N . ALA A 1 186 ? -6.011 -10.718 7.389 1.00 97.00 186 ALA A N 1
ATOM 1445 C CA . ALA A 1 186 ? -6.470 -9.736 8.369 1.00 97.00 186 ALA A CA 1
ATOM 1446 C C . ALA A 1 186 ? -7.969 -9.891 8.687 1.00 97.00 186 ALA A C 1
ATOM 1448 O O . ALA A 1 186 ? -8.375 -9.764 9.841 1.00 97.00 186 ALA A O 1
ATOM 1449 N N . ALA A 1 187 ? -8.806 -10.192 7.688 1.00 97.00 187 ALA A N 1
ATOM 1450 C CA . ALA A 1 187 ? -10.228 -10.450 7.906 1.00 97.00 187 ALA A CA 1
ATOM 1451 C C . ALA A 1 187 ? -10.462 -11.717 8.748 1.00 97.00 187 ALA A C 1
ATOM 1453 O O . ALA A 1 187 ? -11.313 -11.702 9.639 1.00 97.00 187 ALA A O 1
ATOM 1454 N N . GLN A 1 188 ? -9.690 -12.781 8.505 1.00 96.88 188 GLN A N 1
ATOM 1455 C CA . GLN A 1 188 ? -9.730 -14.016 9.293 1.00 96.88 188 GLN A CA 1
ATOM 1456 C C . GLN A 1 188 ? -9.278 -13.781 10.742 1.00 96.88 188 GLN A C 1
ATOM 1458 O O . GLN A 1 188 ? -9.950 -14.234 11.665 1.00 96.88 188 GLN A O 1
ATOM 1463 N N . GLU A 1 189 ? -8.200 -13.026 10.962 1.00 97.06 189 GLU A N 1
ATOM 1464 C CA . GLU A 1 189 ? -7.725 -12.670 12.306 1.00 97.06 189 GLU A CA 1
ATOM 1465 C C . GLU A 1 189 ? -8.751 -11.824 13.072 1.00 97.06 189 GLU A C 1
ATOM 1467 O O . GLU A 1 189 ? -9.039 -12.102 14.236 1.00 97.06 189 GLU A O 1
ATOM 1472 N N . ILE A 1 190 ? -9.361 -10.826 12.420 1.00 97.06 190 ILE A N 1
ATOM 1473 C CA . ILE A 1 190 ? -10.422 -10.010 13.028 1.00 97.06 190 ILE A CA 1
ATOM 1474 C C . ILE A 1 190 ? -11.636 -10.872 13.393 1.00 97.06 190 ILE A C 1
ATOM 1476 O O . ILE A 1 190 ? -12.216 -10.671 14.461 1.00 97.06 190 ILE A O 1
ATOM 1480 N N . ALA A 1 191 ? -12.031 -11.816 12.532 1.00 96.75 191 ALA A N 1
ATOM 1481 C CA . ALA A 1 191 ? -13.123 -12.742 12.824 1.00 96.75 191 ALA A CA 1
ATOM 1482 C C . ALA A 1 191 ? -12.789 -13.635 14.031 1.00 96.75 191 ALA A C 1
ATOM 1484 O O . ALA A 1 191 ? -13.565 -13.679 14.979 1.00 96.75 191 ALA A O 1
ATOM 1485 N N . ALA A 1 192 ? -11.596 -14.236 14.065 1.00 97.31 192 ALA A N 1
ATOM 1486 C CA . ALA A 1 192 ? -11.158 -15.075 15.181 1.00 97.31 192 ALA A CA 1
ATOM 1487 C C . ALA A 1 192 ? -11.095 -14.307 16.516 1.00 97.31 192 ALA A C 1
ATOM 1489 O O . ALA A 1 192 ? -11.504 -14.823 17.557 1.00 97.31 192 ALA A O 1
ATOM 1490 N N . LEU A 1 193 ? -10.621 -13.055 16.497 1.00 96.81 193 LEU A N 1
ATOM 1491 C CA . LEU A 1 193 ? -10.613 -12.192 17.682 1.00 96.81 193 LEU A CA 1
ATOM 1492 C C . LEU A 1 193 ? -12.028 -11.837 18.152 1.00 96.81 193 LEU A C 1
ATOM 1494 O O . LEU A 1 193 ? -12.264 -11.783 19.358 1.00 96.81 193 LEU A O 1
ATOM 1498 N N . ARG A 1 194 ? -12.967 -11.600 17.226 1.00 97.31 194 ARG A N 1
ATOM 1499 C CA . ARG A 1 194 ? -14.377 -11.349 17.563 1.00 97.31 194 ARG A CA 1
ATOM 1500 C C . ARG A 1 194 ? -15.030 -12.575 18.183 1.00 97.31 194 ARG A C 1
ATOM 1502 O O . ARG A 1 194 ? -15.616 -12.431 19.249 1.00 97.31 194 ARG A O 1
ATOM 1509 N N . ASP A 1 195 ? -14.860 -13.747 17.581 1.00 97.38 195 ASP A N 1
ATOM 1510 C CA . ASP A 1 195 ? -15.414 -15.000 18.100 1.00 97.38 195 ASP A CA 1
ATOM 1511 C C . ASP A 1 195 ? -14.863 -15.298 19.503 1.00 97.38 195 ASP A C 1
ATOM 1513 O O . ASP A 1 195 ? -15.614 -15.636 20.416 1.00 97.38 195 ASP A O 1
ATOM 1517 N N . SER A 1 196 ? -13.557 -15.093 19.718 1.00 96.81 196 SER A N 1
ATOM 1518 C CA . SER A 1 196 ? -12.942 -15.248 21.041 1.00 96.81 196 SER A CA 1
ATOM 1519 C C . SER A 1 196 ? -13.475 -14.230 22.058 1.00 96.81 196 SER A C 1
ATOM 1521 O O . SER A 1 196 ? -13.747 -14.589 23.204 1.00 96.81 196 SER A O 1
ATOM 1523 N N . ALA A 1 197 ? -13.658 -12.968 21.659 1.00 96.25 197 ALA A N 1
ATOM 1524 C CA . ALA A 1 197 ? -14.223 -11.940 22.530 1.00 96.25 197 ALA A CA 1
ATOM 1525 C C . ALA A 1 197 ? -15.694 -12.221 22.882 1.00 96.25 197 ALA A C 1
ATOM 1527 O O . ALA A 1 197 ? -16.101 -12.005 24.024 1.00 96.25 197 ALA A O 1
ATOM 1528 N N . GLU A 1 198 ? -16.480 -12.729 21.931 1.00 96.56 198 GLU A N 1
ATOM 1529 C CA . GLU A 1 198 ? -17.865 -13.141 22.150 1.00 96.56 198 GLU A CA 1
ATOM 1530 C C . GLU A 1 198 ? -17.932 -14.329 23.113 1.00 96.56 198 GLU A C 1
ATOM 1532 O O . GLU A 1 198 ? -18.650 -14.256 24.109 1.00 96.56 198 GLU A O 1
ATOM 1537 N N . GLN A 1 199 ? -17.099 -15.355 22.915 1.00 96.69 199 GLN A N 1
ATOM 1538 C CA . GLN A 1 199 ? -16.968 -16.477 23.850 1.00 96.69 199 GLN A CA 1
ATOM 1539 C C . GLN A 1 199 ? -16.625 -15.995 25.263 1.00 96.69 199 GLN A C 1
ATOM 1541 O O . GLN A 1 199 ? -17.361 -16.288 26.204 1.00 96.69 199 GLN A O 1
ATOM 1546 N N . GLN A 1 200 ? -15.595 -15.158 25.418 1.00 96.56 200 GLN A N 1
ATOM 1547 C CA . GLN A 1 200 ? -15.233 -14.591 26.722 1.00 96.56 200 GLN A CA 1
ATOM 1548 C C . GLN A 1 200 ? -16.367 -13.765 27.342 1.00 96.56 200 GLN A C 1
ATOM 1550 O O . GLN A 1 200 ? -16.539 -13.768 28.562 1.00 96.56 200 GLN A O 1
ATOM 1555 N N . SER A 1 201 ? -17.137 -13.035 26.531 1.00 95.75 201 SER A N 1
ATOM 1556 C CA . SER A 1 201 ? -18.306 -12.295 27.008 1.00 95.75 201 SER A CA 1
ATOM 1557 C C . SER A 1 201 ? -19.388 -13.248 27.510 1.00 95.75 201 SER A C 1
ATOM 1559 O O . SER A 1 201 ? -19.924 -13.032 28.594 1.00 95.75 201 SER A O 1
ATOM 1561 N N . THR A 1 202 ? -19.690 -14.315 26.766 1.00 96.19 202 THR A N 1
ATOM 1562 C CA . THR A 1 202 ? -20.686 -15.318 27.174 1.00 96.19 202 THR A CA 1
ATOM 1563 C C . THR A 1 202 ? -20.269 -16.065 28.439 1.00 96.19 202 THR A C 1
ATOM 1565 O O . THR A 1 202 ? -21.083 -16.217 29.344 1.00 96.19 202 THR A O 1
ATOM 1568 N N . GLU A 1 203 ? -18.994 -16.441 28.566 1.00 96.25 203 GLU A N 1
ATOM 1569 C CA . GLU A 1 203 ? -18.446 -17.079 29.768 1.00 96.25 203 GLU A CA 1
ATOM 1570 C C . GLU A 1 203 ? -18.536 -16.157 30.986 1.00 96.25 203 GLU A C 1
ATOM 1572 O O . GLU A 1 203 ? -18.959 -16.583 32.060 1.00 96.25 203 GLU A O 1
ATOM 1577 N N . LYS A 1 204 ? -18.187 -14.873 30.827 1.00 95.31 204 LYS A N 1
ATOM 1578 C CA . LYS A 1 204 ? -18.299 -13.882 31.907 1.00 95.31 204 LYS A CA 1
ATOM 1579 C C . LYS A 1 204 ? -19.745 -13.628 32.313 1.00 95.31 204 LYS A C 1
ATOM 1581 O O . LYS A 1 204 ? -19.997 -13.467 33.504 1.00 95.31 204 LYS A O 1
ATOM 1586 N N . LEU A 1 205 ? -20.677 -13.584 31.359 1.00 96.56 205 LEU A N 1
ATOM 1587 C CA . LEU A 1 205 ? -22.105 -13.441 31.651 1.00 96.56 205 LEU A CA 1
ATOM 1588 C C . LEU A 1 205 ? -22.636 -14.663 32.402 1.00 96.56 205 LEU A C 1
ATOM 1590 O O . LEU A 1 205 ? -23.245 -14.488 33.451 1.00 96.56 205 LEU A O 1
ATOM 1594 N N . ALA A 1 206 ? -22.322 -15.877 31.946 1.00 95.81 206 ALA A N 1
ATOM 1595 C CA . ALA A 1 206 ? -22.705 -17.104 32.641 1.00 95.81 206 ALA A CA 1
ATOM 1596 C C . ALA A 1 206 ? -22.112 -17.162 34.061 1.00 95.81 206 ALA A C 1
ATOM 1598 O O . ALA A 1 206 ? -22.819 -17.462 35.020 1.00 95.81 206 ALA A O 1
ATOM 1599 N N . ALA A 1 207 ? -20.835 -16.801 34.228 1.00 95.62 207 ALA A N 1
ATOM 1600 C CA . ALA A 1 207 ? -20.208 -16.714 35.545 1.00 95.62 207 ALA A CA 1
ATOM 1601 C C . ALA A 1 207 ? -20.896 -15.666 36.439 1.00 95.62 207 ALA A C 1
ATOM 1603 O O . ALA A 1 207 ? -21.186 -15.944 37.601 1.00 95.62 207 ALA A O 1
ATOM 1604 N N . ALA A 1 208 ? -21.215 -14.483 35.907 1.00 94.19 208 ALA A N 1
ATOM 1605 C CA . ALA A 1 208 ? -21.940 -13.455 36.649 1.00 94.19 208 ALA A CA 1
ATOM 1606 C C . ALA A 1 208 ? -23.346 -13.921 37.060 1.00 94.19 208 ALA A C 1
ATOM 1608 O O . ALA A 1 208 ? -23.746 -13.685 38.196 1.00 94.19 208 ALA A O 1
ATOM 1609 N N . GLU A 1 209 ? -24.067 -14.623 36.183 1.00 96.06 209 GLU A N 1
ATOM 1610 C CA . GLU A 1 209 ? -25.365 -15.230 36.497 1.00 96.06 209 GLU A CA 1
ATOM 1611 C C . GLU A 1 209 ? -25.249 -16.266 37.617 1.00 96.06 209 GLU A C 1
ATOM 1613 O O . GLU A 1 209 ? -26.059 -16.243 38.542 1.00 96.06 209 GLU A O 1
ATOM 1618 N N . THR A 1 210 ? -24.222 -17.124 37.595 1.00 96.31 210 THR A N 1
ATOM 1619 C CA . THR A 1 210 ? -24.003 -18.091 38.684 1.00 96.31 210 THR A CA 1
ATOM 1620 C C . THR A 1 210 ? -23.729 -17.405 40.021 1.00 96.31 210 THR A C 1
ATOM 1622 O O . THR A 1 210 ? -24.348 -17.757 41.022 1.00 96.31 210 THR A O 1
ATOM 1625 N N . VAL A 1 211 ? -22.885 -16.366 40.036 1.00 96.44 211 VAL A N 1
ATOM 1626 C CA . VAL A 1 211 ? -22.597 -15.592 41.252 1.00 96.44 211 VAL A CA 1
ATOM 1627 C C . VAL A 1 211 ? -23.853 -14.881 41.749 1.00 96.44 211 VAL A C 1
ATOM 1629 O O . VAL A 1 211 ? -24.123 -14.892 42.947 1.00 96.44 211 VAL A O 1
ATOM 1632 N N . LEU A 1 212 ? -24.643 -14.282 40.855 1.00 95.25 212 LEU A N 1
ATOM 1633 C CA . LEU A 1 212 ? -25.906 -13.649 41.230 1.00 95.25 212 LEU A CA 1
ATOM 1634 C C . LEU A 1 212 ? -26.878 -14.667 41.832 1.00 95.25 212 LEU A C 1
ATOM 1636 O O . LEU A 1 212 ? -27.438 -14.380 42.883 1.00 95.25 212 LEU A O 1
ATOM 1640 N N . ALA A 1 213 ? -27.024 -15.850 41.228 1.00 95.44 213 ALA A N 1
ATOM 1641 C CA . ALA A 1 213 ? -27.880 -16.917 41.742 1.00 95.44 213 ALA A CA 1
ATOM 1642 C C . ALA A 1 213 ? -27.442 -17.392 43.141 1.00 95.44 213 ALA A C 1
ATOM 1644 O O . ALA A 1 213 ? -28.274 -17.555 44.037 1.00 95.44 213 ALA A O 1
ATOM 1645 N N . GLU A 1 214 ? -26.134 -17.563 43.359 1.00 95.94 214 GLU A N 1
ATOM 1646 C CA . GLU A 1 214 ? -25.576 -17.898 44.673 1.00 95.94 214 GLU A CA 1
ATOM 1647 C C . GLU A 1 214 ? -25.847 -16.796 45.705 1.00 95.94 214 GLU A C 1
ATOM 1649 O O . GLU A 1 214 ? -26.298 -17.089 46.811 1.00 95.94 214 GLU A O 1
ATOM 1654 N N . GLN A 1 215 ? -25.625 -15.525 45.352 1.00 95.75 215 GLN A N 1
ATOM 1655 C CA . GLN A 1 215 ? -25.895 -14.396 46.247 1.00 95.75 215 GLN A CA 1
ATOM 1656 C C . GLN A 1 215 ? -27.386 -14.266 46.571 1.00 95.75 215 GLN A C 1
ATOM 1658 O O . GLN A 1 215 ? -27.731 -14.010 47.723 1.00 95.75 215 GLN A O 1
ATOM 1663 N N . THR A 1 216 ? -28.277 -14.484 45.597 1.00 95.00 216 THR A N 1
ATOM 1664 C CA . THR A 1 216 ? -29.724 -14.480 45.846 1.00 95.00 216 THR A CA 1
ATOM 1665 C C . THR A 1 216 ? -30.132 -15.614 46.779 1.00 95.00 216 THR A C 1
ATOM 1667 O O . THR A 1 216 ? -30.860 -15.362 47.732 1.00 95.00 216 THR A O 1
ATOM 1670 N N . ALA A 1 217 ? -29.595 -16.825 46.594 1.00 94.88 217 ALA A N 1
ATOM 1671 C CA . ALA A 1 217 ? -29.890 -17.958 47.470 1.00 94.88 217 ALA A CA 1
ATOM 1672 C C . ALA A 1 217 ? -29.362 -17.740 48.900 1.00 94.88 217 ALA A C 1
ATOM 1674 O O . ALA A 1 217 ? -30.032 -18.080 49.875 1.00 94.88 217 ALA A O 1
ATOM 1675 N N . LEU A 1 218 ? -28.172 -17.143 49.045 1.00 95.88 218 LEU A N 1
ATOM 1676 C CA . LEU A 1 218 ? -27.626 -16.767 50.352 1.00 95.88 218 LEU A CA 1
ATOM 1677 C C . LEU A 1 218 ? -28.490 -15.704 51.042 1.00 95.88 218 LEU A C 1
ATOM 1679 O O . LEU A 1 218 ? -28.777 -15.847 52.230 1.00 95.88 218 LEU A O 1
ATOM 1683 N N . ALA A 1 219 ? -28.929 -14.679 50.307 1.00 94.06 219 ALA A N 1
ATOM 1684 C CA . ALA A 1 219 ? -29.789 -13.623 50.833 1.00 94.06 219 ALA A CA 1
ATOM 1685 C C . ALA A 1 219 ? -31.175 -14.151 51.242 1.00 94.06 219 ALA A C 1
ATOM 1687 O O . ALA A 1 219 ? -31.683 -13.779 52.299 1.00 94.06 219 ALA A O 1
ATOM 1688 N N . GLU A 1 220 ? -31.771 -15.048 50.451 1.00 95.00 220 GLU A N 1
ATOM 1689 C CA . GLU A 1 220 ? -33.023 -15.732 50.797 1.00 95.00 220 GLU A CA 1
ATOM 1690 C C . GLU A 1 220 ? -32.855 -16.575 52.068 1.00 95.00 220 GLU A C 1
ATOM 1692 O O . GLU A 1 220 ? -33.625 -16.417 53.014 1.00 95.00 220 GLU A O 1
ATOM 1697 N N . ALA A 1 221 ? -31.790 -17.378 52.160 1.00 95.00 221 ALA A N 1
ATOM 1698 C CA . ALA A 1 221 ? -31.505 -18.182 53.348 1.00 95.00 221 ALA A CA 1
ATOM 1699 C C . ALA A 1 221 ? -31.213 -17.329 54.599 1.00 95.00 221 ALA A C 1
ATOM 1701 O O . ALA A 1 221 ? -31.506 -17.740 55.723 1.00 95.00 221 ALA A O 1
ATOM 1702 N N . GLU A 1 222 ? -30.594 -16.156 54.455 1.00 95.62 222 GLU A N 1
ATOM 1703 C CA . GLU A 1 222 ? -30.416 -15.205 55.557 1.00 95.62 222 GLU A CA 1
ATOM 1704 C C . GLU A 1 222 ? -31.747 -14.563 55.963 1.00 95.62 222 GLU A C 1
ATOM 1706 O O . GLU A 1 222 ? -32.053 -14.498 57.155 1.00 95.62 222 GLU A O 1
ATOM 1711 N N . SER A 1 223 ? -32.576 -14.166 54.995 1.00 92.81 223 SER A N 1
ATOM 1712 C CA . SER A 1 223 ? -33.913 -13.631 55.257 1.00 92.81 223 SER A CA 1
ATOM 1713 C C . SER A 1 223 ? -34.789 -14.641 56.001 1.00 92.81 223 SER A C 1
ATOM 1715 O O . SER A 1 223 ? -35.395 -14.286 57.014 1.00 92.81 223 SER A O 1
ATOM 1717 N N . GLU A 1 224 ? -34.791 -15.909 55.584 1.00 95.62 224 GLU A N 1
ATOM 1718 C CA . GLU A 1 224 ? -35.492 -16.995 56.277 1.00 95.62 224 GLU A CA 1
ATOM 1719 C C . GLU A 1 224 ? -34.991 -17.180 57.715 1.00 95.62 224 GLU A C 1
ATOM 1721 O O . GLU A 1 224 ? -35.798 -17.315 58.637 1.00 95.62 224 GLU A O 1
ATOM 1726 N N . ARG A 1 225 ? -33.669 -17.124 57.943 1.00 96.56 225 ARG A N 1
ATOM 1727 C CA . ARG A 1 225 ? -33.098 -17.180 59.300 1.00 96.56 225 ARG A CA 1
ATOM 1728 C C . ARG A 1 225 ? -33.548 -16.006 60.162 1.00 96.56 225 ARG A C 1
ATOM 1730 O O . ARG A 1 225 ? -33.903 -16.220 61.319 1.00 96.56 225 ARG A O 1
ATOM 1737 N N . ILE A 1 226 ? -33.548 -14.787 59.620 1.00 95.38 226 ILE A N 1
ATOM 1738 C CA . ILE A 1 226 ? -34.000 -13.587 60.337 1.00 95.38 226 ILE A CA 1
ATOM 1739 C C . ILE A 1 226 ? -35.478 -13.719 60.704 1.00 95.38 226 ILE A C 1
ATOM 1741 O O . ILE A 1 226 ? -35.837 -13.464 61.852 1.00 95.38 226 ILE A O 1
ATOM 1745 N N . VAL A 1 227 ? -36.328 -14.154 59.768 1.00 96.25 227 VAL A N 1
ATOM 1746 C CA . VAL A 1 227 ? -37.758 -14.372 60.031 1.00 96.25 227 VAL A CA 1
ATOM 1747 C C . VAL A 1 227 ? -37.950 -15.447 61.098 1.00 96.25 227 VAL A C 1
ATOM 1749 O O . VAL A 1 227 ? -38.680 -15.202 62.054 1.00 96.25 227 VAL A O 1
ATOM 1752 N N . SER A 1 228 ? -37.257 -16.586 60.997 1.00 96.00 228 SER A N 1
ATOM 1753 C CA . SER A 1 228 ? -37.323 -17.661 61.997 1.00 96.00 228 SER A CA 1
ATOM 1754 C C . SER A 1 228 ? -36.912 -17.178 63.393 1.00 96.00 228 SER A C 1
ATOM 1756 O O . SER A 1 228 ? -37.584 -17.486 64.379 1.00 96.00 228 SER A O 1
ATOM 1758 N N . LEU A 1 229 ? -35.826 -16.408 63.493 1.00 96.88 229 LEU A N 1
ATOM 1759 C CA . LEU A 1 229 ? -35.361 -15.842 64.760 1.00 96.88 229 LEU A CA 1
ATOM 1760 C C . LEU A 1 229 ? -36.355 -14.806 65.311 1.00 96.88 229 LEU A C 1
ATOM 1762 O O . LEU A 1 229 ? -36.648 -14.794 66.506 1.00 96.88 229 LEU A O 1
ATOM 1766 N N . ALA A 1 230 ? -36.920 -13.961 64.447 1.00 95.12 230 ALA A N 1
ATOM 1767 C CA . ALA A 1 230 ? -37.936 -12.987 64.835 1.00 95.12 230 ALA A CA 1
ATOM 1768 C C . ALA A 1 230 ? -39.218 -13.676 65.333 1.00 95.12 230 ALA A C 1
ATOM 1770 O O . ALA A 1 230 ? -39.799 -13.250 66.327 1.00 95.12 230 ALA A O 1
ATOM 1771 N N . THR A 1 231 ? -39.643 -14.772 64.695 1.00 95.94 231 THR A N 1
ATOM 1772 C CA . THR A 1 231 ? -40.786 -15.562 65.172 1.00 95.94 231 THR A CA 1
ATOM 1773 C C . THR A 1 231 ? -40.499 -16.223 66.513 1.00 95.94 231 THR A C 1
ATOM 1775 O O . THR A 1 231 ? -41.337 -16.143 67.404 1.00 95.94 231 THR A O 1
ATOM 1778 N N . GLN A 1 232 ? -39.302 -16.790 66.700 1.00 95.81 232 GLN A N 1
ATOM 1779 C CA . GLN A 1 232 ? -38.923 -17.414 67.967 1.00 95.81 232 GLN A CA 1
ATOM 1780 C C . GLN A 1 232 ? -38.918 -16.395 69.114 1.00 95.81 232 GLN A C 1
ATOM 1782 O O . GLN A 1 232 ? -39.529 -16.630 70.150 1.00 95.81 232 GLN A O 1
ATOM 1787 N N . THR A 1 233 ? -38.292 -15.236 68.909 1.00 96.31 233 THR A N 1
ATOM 1788 C CA . THR A 1 233 ? -38.252 -14.163 69.919 1.00 96.31 233 THR A CA 1
ATOM 1789 C C . THR A 1 233 ? -39.637 -13.587 70.224 1.00 96.31 233 THR A C 1
ATOM 1791 O O . THR A 1 233 ? -39.922 -13.244 71.370 1.00 96.31 233 THR A O 1
ATOM 1794 N N . LEU A 1 234 ? -40.532 -13.506 69.231 1.00 94.88 234 LEU A N 1
ATOM 1795 C CA . LEU A 1 234 ? -41.931 -13.125 69.452 1.00 94.88 234 LEU A CA 1
ATOM 1796 C C . LEU A 1 234 ? -42.695 -14.166 70.274 1.00 94.88 234 LEU A C 1
ATOM 1798 O O . LEU A 1 234 ? -43.506 -13.783 71.116 1.00 94.88 234 LEU A O 1
ATOM 1802 N N . ASP A 1 235 ? -42.469 -15.455 70.033 1.00 94.44 235 ASP A N 1
ATOM 1803 C CA . ASP A 1 235 ? -43.116 -16.527 70.790 1.00 94.44 235 ASP A CA 1
ATOM 1804 C C . ASP A 1 235 ? -42.588 -16.603 72.230 1.00 94.44 235 ASP A C 1
ATOM 1806 O O . ASP A 1 235 ? -43.390 -16.731 73.154 1.00 94.44 235 ASP A O 1
ATOM 1810 N N . GLU A 1 236 ? -41.281 -16.410 72.438 1.00 94.56 236 GLU A N 1
ATOM 1811 C CA . GLU A 1 236 ? -40.675 -16.240 73.768 1.00 94.56 236 GLU A CA 1
ATOM 1812 C C . GLU A 1 236 ? -41.301 -15.040 74.504 1.00 94.56 236 GLU A C 1
ATOM 1814 O O . GLU A 1 236 ? -41.842 -15.198 75.596 1.00 94.56 236 GLU A O 1
ATOM 1819 N N . ALA A 1 237 ? -41.371 -13.865 73.868 1.00 93.75 237 ALA A N 1
ATOM 1820 C CA . ALA A 1 237 ? -41.986 -12.678 74.469 1.00 93.75 237 ALA A CA 1
ATOM 1821 C C . ALA A 1 237 ? -43.490 -12.850 74.762 1.00 93.75 237 ALA A C 1
ATOM 1823 O O . ALA A 1 237 ? -44.012 -12.275 75.720 1.00 93.75 237 ALA A O 1
ATOM 1824 N N . ARG A 1 238 ? -44.217 -13.624 73.943 1.00 94.88 238 ARG A N 1
ATOM 1825 C CA . ARG A 1 238 ? -45.626 -13.971 74.198 1.00 94.88 238 ARG A CA 1
ATOM 1826 C C . ARG A 1 238 ? -45.772 -14.878 75.410 1.00 94.88 238 ARG A C 1
ATOM 1828 O O . ARG A 1 238 ? -46.724 -14.689 76.165 1.00 94.88 238 ARG A O 1
ATOM 1835 N N . LEU A 1 239 ? -44.870 -15.842 75.573 1.00 95.25 239 LEU A N 1
ATOM 1836 C CA . LEU A 1 239 ? -44.858 -16.748 76.714 1.00 95.25 239 LEU A CA 1
ATOM 1837 C C . LEU A 1 239 ? -44.541 -15.975 77.999 1.00 95.25 239 LEU A C 1
ATOM 1839 O O . LEU A 1 239 ? -45.332 -16.038 78.936 1.00 95.25 239 LEU A O 1
ATOM 1843 N N . ASP A 1 240 ? -43.509 -15.130 77.987 1.00 93.88 240 ASP A N 1
ATOM 1844 C CA . ASP A 1 240 ? -43.176 -14.235 79.104 1.00 93.88 240 ASP A CA 1
ATOM 1845 C C . ASP A 1 240 ? -44.348 -13.303 79.461 1.00 93.88 240 ASP A C 1
ATOM 1847 O O . ASP A 1 240 ? -44.682 -13.107 80.632 1.00 93.88 240 ASP A O 1
ATOM 1851 N N . ALA A 1 241 ? -45.026 -12.736 78.454 1.00 91.69 241 ALA A N 1
ATOM 1852 C CA . ALA A 1 241 ? -46.204 -11.899 78.669 1.00 91.69 241 ALA A CA 1
ATOM 1853 C C . ALA A 1 241 ? -47.390 -12.691 79.242 1.00 91.69 241 ALA A C 1
ATOM 1855 O O . ALA A 1 241 ? -48.172 -12.149 80.026 1.00 91.69 241 ALA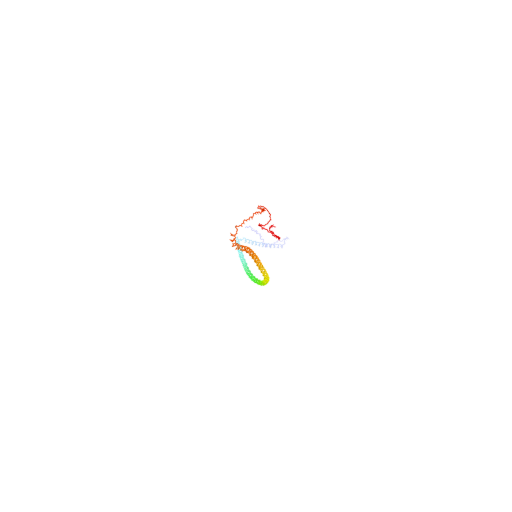 A O 1
ATOM 1856 N N . GLU A 1 242 ? -47.556 -13.957 78.862 1.00 92.75 242 GLU A N 1
ATOM 1857 C CA . GLU A 1 242 ? -48.578 -14.835 79.427 1.00 92.75 242 GLU A CA 1
ATOM 1858 C C . GLU A 1 242 ? -48.269 -15.187 80.884 1.00 92.75 242 GLU A C 1
ATOM 1860 O O . GLU A 1 242 ? -49.148 -15.058 81.734 1.00 92.75 242 GLU A O 1
ATOM 1865 N N . GLU A 1 243 ? -47.021 -15.523 81.207 1.00 93.25 243 GLU A N 1
ATOM 1866 C CA . GLU A 1 243 ? -46.573 -15.758 82.583 1.00 93.25 243 GLU A CA 1
ATOM 1867 C C . GLU A 1 243 ? -46.729 -14.501 83.458 1.00 93.25 243 GLU A C 1
ATOM 1869 O O . GLU A 1 243 ? -47.234 -14.566 84.587 1.00 93.25 243 GLU A O 1
ATOM 1874 N N . ALA A 1 244 ? -46.388 -13.322 82.929 1.00 92.44 244 ALA A N 1
ATOM 1875 C CA . ALA A 1 244 ? -46.613 -12.041 83.596 1.00 92.44 244 ALA A CA 1
ATOM 1876 C C . ALA A 1 244 ? -48.110 -11.766 83.822 1.00 92.44 244 ALA A C 1
ATOM 1878 O O . ALA A 1 244 ? -48.510 -11.311 84.895 1.00 92.44 244 ALA A O 1
ATOM 1879 N N . ARG A 1 245 ? -48.969 -12.085 82.844 1.00 91.69 245 ARG A N 1
ATOM 1880 C CA . ARG A 1 245 ? -50.429 -11.965 82.993 1.00 91.69 245 ARG A CA 1
ATOM 1881 C C . ARG A 1 245 ? -50.978 -12.931 84.039 1.00 91.69 245 ARG A C 1
ATOM 1883 O O . ARG A 1 245 ? -51.795 -12.520 84.861 1.00 91.69 245 ARG A O 1
ATOM 1890 N N . GLN A 1 246 ? -50.525 -14.183 84.049 1.00 93.31 246 GLN A N 1
ATOM 1891 C CA . GLN A 1 246 ? -50.952 -15.190 85.025 1.00 93.31 246 GLN A CA 1
ATOM 1892 C C . GLN A 1 246 ? -50.516 -14.827 86.447 1.00 93.31 246 GLN A C 1
ATOM 1894 O O . GLN A 1 246 ? -51.321 -14.896 87.378 1.00 93.31 246 GLN A O 1
ATOM 1899 N N . SER A 1 247 ? -49.271 -14.381 86.626 1.00 92.12 247 SER A N 1
ATOM 1900 C CA . SER A 1 247 ? -48.775 -13.920 87.927 1.00 92.12 247 SER A CA 1
ATOM 1901 C C . SER A 1 247 ? -49.514 -12.670 88.420 1.00 92.12 247 SER A C 1
ATOM 1903 O O . SER A 1 247 ? -49.930 -12.635 89.579 1.00 92.12 247 SER A O 1
ATOM 1905 N N . ALA A 1 248 ? -49.782 -11.693 87.547 1.00 90.50 248 ALA A N 1
ATOM 1906 C CA . ALA A 1 248 ? -50.594 -10.525 87.885 1.00 90.50 248 ALA A CA 1
ATOM 1907 C C . ALA A 1 248 ? -52.042 -10.903 88.250 1.00 90.50 248 ALA A C 1
ATOM 1909 O O . ALA A 1 248 ? -52.600 -10.355 89.200 1.00 90.50 248 ALA A O 1
ATOM 1910 N N . ALA A 1 249 ? -52.650 -11.868 87.549 1.00 92.25 249 ALA A N 1
ATOM 1911 C CA . ALA A 1 249 ? -53.989 -12.368 87.866 1.00 92.25 249 ALA A CA 1
ATOM 1912 C C . ALA A 1 249 ? -54.034 -13.068 89.234 1.00 92.25 249 ALA A C 1
ATOM 1914 O O . ALA A 1 249 ? -54.961 -12.839 90.013 1.00 92.25 249 ALA A O 1
ATOM 1915 N N . LEU A 1 250 ? -53.015 -13.872 89.560 1.00 92.44 250 LEU A N 1
ATOM 1916 C CA . LEU A 1 250 ? -52.867 -14.490 90.880 1.00 92.44 250 LEU A CA 1
ATOM 1917 C C . LEU A 1 250 ? -52.729 -13.434 91.983 1.00 92.44 250 LEU A C 1
ATOM 1919 O O . LEU A 1 250 ? -53.421 -13.523 92.996 1.00 92.44 250 LEU A O 1
ATOM 1923 N N . GLN A 1 251 ? -51.888 -12.417 91.783 1.00 91.62 251 GLN A N 1
ATOM 1924 C CA . GLN A 1 251 ? -51.737 -11.308 92.730 1.00 91.62 251 GLN A CA 1
ATOM 1925 C C . GLN A 1 251 ? -53.047 -10.529 92.903 1.00 91.62 251 GLN A C 1
ATOM 1927 O O . GLN A 1 251 ? -53.464 -10.269 94.030 1.00 91.62 251 GLN A O 1
ATOM 1932 N N . ALA A 1 252 ? -53.747 -10.211 91.812 1.00 90.38 252 ALA A N 1
ATOM 1933 C CA . ALA A 1 252 ? -55.046 -9.547 91.868 1.00 90.38 252 ALA A CA 1
ATOM 1934 C C . ALA A 1 252 ? -56.077 -10.382 92.646 1.00 90.38 252 ALA A C 1
ATOM 1936 O O . ALA A 1 252 ? -56.764 -9.847 93.515 1.00 90.38 252 ALA A O 1
ATOM 1937 N N . ALA A 1 253 ? -56.142 -11.696 92.408 1.00 89.62 253 ALA A N 1
ATOM 1938 C CA . ALA A 1 253 ? -57.013 -12.601 93.156 1.00 89.62 253 ALA A CA 1
ATOM 1939 C C . ALA A 1 253 ? -56.652 -12.650 94.651 1.00 89.62 253 ALA A C 1
ATOM 1941 O O . ALA A 1 253 ? -57.543 -12.648 95.501 1.00 89.62 253 ALA A O 1
ATOM 1942 N N . GLN A 1 254 ? -55.359 -12.640 94.992 1.00 90.88 254 GLN A N 1
ATOM 1943 C CA . GLN A 1 254 ? -54.899 -12.552 96.381 1.00 90.88 254 GLN A CA 1
ATOM 1944 C C . GLN A 1 254 ? -55.322 -11.235 97.040 1.00 90.88 254 GLN A C 1
ATOM 1946 O O . GLN A 1 254 ? -55.797 -11.260 98.175 1.00 90.88 254 GLN A O 1
ATOM 1951 N N . HIS A 1 255 ? -55.197 -10.104 96.339 1.00 88.88 255 HIS A N 1
ATOM 1952 C CA . HIS A 1 255 ? -55.639 -8.800 96.833 1.00 88.88 255 HIS A CA 1
ATOM 1953 C C . HIS A 1 255 ? -57.156 -8.733 97.022 1.00 88.88 255 HIS A C 1
ATOM 1955 O O . HIS A 1 255 ? -57.603 -8.236 98.052 1.00 88.88 255 HIS A O 1
ATOM 1961 N N . VAL A 1 256 ? -57.947 -9.273 96.087 1.00 91.81 256 VAL A N 1
ATOM 1962 C CA . VAL A 1 256 ? -59.411 -9.364 96.232 1.00 91.81 256 VAL A CA 1
ATOM 1963 C C . VAL A 1 256 ? -59.776 -10.234 97.432 1.00 91.81 256 VAL A C 1
ATOM 1965 O O . VAL A 1 256 ? -60.536 -9.793 98.285 1.00 91.81 256 VAL A O 1
ATOM 1968 N N . ALA A 1 257 ? -59.178 -11.420 97.570 1.00 90.50 257 ALA A N 1
ATOM 1969 C CA . ALA A 1 257 ? -59.435 -12.297 98.711 1.00 90.50 257 ALA A CA 1
ATOM 1970 C C . ALA A 1 257 ? -59.014 -11.661 100.050 1.00 90.50 257 ALA A C 1
ATOM 1972 O O . ALA A 1 257 ? -59.666 -11.875 101.070 1.00 90.50 257 ALA A O 1
ATOM 1973 N N . ALA A 1 258 ? -57.922 -10.891 100.078 1.00 90.44 258 ALA A N 1
ATOM 1974 C CA . ALA A 1 258 ? -57.533 -10.113 101.252 1.00 90.44 258 ALA A CA 1
ATOM 1975 C C . ALA A 1 258 ? -58.565 -9.018 101.562 1.00 90.44 258 ALA A C 1
ATOM 1977 O O . ALA A 1 258 ? -59.042 -8.950 102.689 1.00 90.44 258 ALA A O 1
ATOM 1978 N N . ALA A 1 259 ? -58.990 -8.247 100.558 1.00 89.75 259 ALA A N 1
ATOM 1979 C CA . ALA A 1 259 ? -60.011 -7.213 100.713 1.00 89.75 259 ALA A CA 1
ATOM 1980 C C . ALA A 1 259 ? -61.364 -7.783 101.175 1.00 89.75 259 ALA A C 1
ATOM 1982 O O . ALA A 1 259 ? -62.034 -7.176 102.006 1.00 89.75 259 ALA A O 1
ATOM 1983 N N . GLU A 1 260 ? -61.762 -8.963 100.692 1.00 89.94 260 GLU A N 1
ATOM 1984 C CA . GLU A 1 260 ? -62.961 -9.667 101.158 1.00 89.94 260 GLU A CA 1
ATOM 1985 C C . GLU A 1 260 ? -62.835 -10.104 102.620 1.00 89.94 260 GLU A C 1
ATOM 1987 O O . GLU A 1 260 ? -63.783 -9.931 103.387 1.00 89.94 260 GLU A O 1
ATOM 1992 N N . ARG A 1 261 ? -61.670 -10.623 103.038 1.00 88.69 261 ARG A N 1
ATOM 1993 C CA . ARG A 1 261 ? -61.405 -10.954 104.450 1.00 88.69 261 ARG A CA 1
ATOM 1994 C C . ARG A 1 261 ? -61.450 -9.713 105.333 1.00 88.69 261 ARG A C 1
ATOM 1996 O O . ARG A 1 261 ? -62.097 -9.751 106.377 1.00 88.69 261 ARG A O 1
ATOM 2003 N N . ASP A 1 262 ? -60.818 -8.625 104.907 1.00 88.75 262 ASP A N 1
ATOM 2004 C CA . ASP A 1 262 ? -60.809 -7.358 105.637 1.00 88.75 262 ASP A CA 1
ATOM 2005 C C . ASP A 1 262 ? -62.225 -6.778 105.731 1.00 88.75 262 ASP A C 1
ATOM 2007 O O . ASP A 1 262 ? -62.673 -6.398 106.811 1.00 88.75 262 ASP A O 1
ATOM 2011 N N . SER A 1 263 ? -62.986 -6.792 104.631 1.00 85.44 263 SER A N 1
ATOM 2012 C CA . SER A 1 263 ? -64.391 -6.378 104.616 1.00 85.44 263 SER A CA 1
ATOM 2013 C C . SER A 1 263 ? -65.254 -7.252 105.529 1.00 85.44 263 SER A C 1
ATOM 2015 O O . SER A 1 263 ? -66.094 -6.729 106.261 1.00 85.44 263 SER A O 1
ATOM 2017 N N . ALA A 1 264 ? -65.062 -8.574 105.523 1.00 88.00 264 ALA A N 1
ATOM 2018 C CA . ALA A 1 264 ? -65.771 -9.488 106.415 1.00 88.00 264 ALA A CA 1
ATOM 2019 C C . ALA A 1 264 ? -65.418 -9.230 107.889 1.00 88.00 264 ALA A C 1
ATOM 2021 O O . ALA A 1 264 ? -66.306 -9.245 108.742 1.00 88.00 264 ALA A O 1
ATOM 2022 N N . ALA A 1 265 ? -64.152 -8.930 108.192 1.00 88.88 265 ALA A N 1
ATOM 2023 C CA . ALA A 1 265 ? -63.708 -8.557 109.531 1.00 88.88 265 ALA A CA 1
ATOM 2024 C C . ALA A 1 265 ? -64.312 -7.218 109.982 1.00 88.88 265 ALA A C 1
ATOM 2026 O O . ALA A 1 265 ? -64.799 -7.121 111.107 1.00 88.88 265 ALA A O 1
ATOM 2027 N N . ILE A 1 266 ? -64.353 -6.206 109.105 1.00 86.81 266 ILE A N 1
ATOM 2028 C CA . ILE A 1 266 ? -65.008 -4.917 109.375 1.00 86.81 266 ILE A CA 1
ATOM 2029 C C . ILE A 1 266 ? -66.498 -5.126 109.661 1.00 86.81 266 ILE A C 1
ATOM 2031 O O . ILE A 1 266 ? -66.996 -4.605 110.656 1.00 86.81 266 ILE A O 1
ATOM 2035 N N . LEU A 1 267 ? -67.203 -5.915 108.842 1.00 89.31 267 LEU A N 1
ATOM 2036 C CA . LEU A 1 267 ? -68.620 -6.224 109.056 1.00 89.31 267 LEU A CA 1
ATOM 2037 C C . LEU A 1 267 ? -68.848 -6.993 110.362 1.00 89.31 267 LEU A C 1
ATOM 2039 O O . LEU A 1 267 ? -69.735 -6.629 111.127 1.00 89.31 267 LEU A O 1
ATOM 2043 N N . SER A 1 268 ? -68.036 -8.011 110.655 1.00 89.81 268 SER A N 1
ATOM 2044 C CA . SER A 1 268 ? -68.118 -8.761 111.914 1.00 89.81 268 SER A CA 1
ATOM 2045 C C . SER A 1 268 ? -67.884 -7.855 113.122 1.00 89.81 268 SER A C 1
ATOM 2047 O O . SER A 1 268 ? -68.643 -7.913 114.085 1.00 89.81 268 SER A O 1
ATOM 2049 N N . ASN A 1 269 ? -66.872 -6.986 113.072 1.00 89.25 269 ASN A N 1
ATOM 2050 C CA . ASN A 1 269 ? -66.615 -6.007 114.126 1.00 89.25 269 ASN A CA 1
ATOM 2051 C C . ASN A 1 269 ? -67.769 -5.008 114.254 1.00 89.25 269 ASN A C 1
ATOM 2053 O O . ASN A 1 269 ? -68.174 -4.696 115.368 1.00 89.25 269 ASN A O 1
ATOM 2057 N N . ALA A 1 270 ? -68.339 -4.537 113.143 1.00 88.00 270 ALA A N 1
ATOM 2058 C CA . ALA A 1 270 ? -69.495 -3.646 113.156 1.00 88.00 270 ALA A CA 1
ATOM 2059 C C . ALA A 1 270 ? -70.732 -4.315 113.778 1.00 88.00 270 ALA A C 1
ATOM 2061 O O . ALA A 1 270 ? -71.421 -3.674 114.568 1.00 88.00 270 ALA A O 1
ATOM 2062 N N . ILE A 1 271 ? -70.982 -5.597 113.486 1.00 87.88 271 ILE A N 1
ATOM 2063 C CA . ILE A 1 271 ? -72.052 -6.388 114.114 1.00 87.88 271 ILE A CA 1
ATOM 2064 C C . ILE A 1 271 ? -71.794 -6.525 115.614 1.00 87.88 271 ILE A C 1
ATOM 2066 O O . ILE A 1 271 ? -72.670 -6.195 116.405 1.00 87.88 271 ILE A O 1
ATOM 2070 N N . LEU A 1 272 ? -70.583 -6.919 116.020 1.00 89.44 272 LEU A N 1
ATOM 2071 C CA . LEU A 1 272 ? -70.218 -7.022 117.436 1.00 89.44 272 LEU A CA 1
ATOM 2072 C C . LEU A 1 272 ? -70.380 -5.684 118.171 1.00 89.44 272 LEU A C 1
ATOM 2074 O O . LEU A 1 272 ? -70.906 -5.647 119.282 1.00 89.44 272 LEU A O 1
ATOM 2078 N N . HIS A 1 273 ? -69.964 -4.576 117.554 1.00 88.44 273 HIS A N 1
ATOM 2079 C CA . HIS A 1 273 ? -70.161 -3.237 118.103 1.00 88.44 273 HIS A CA 1
ATOM 2080 C C . HIS A 1 273 ? -71.645 -2.863 118.194 1.00 88.44 273 HIS A C 1
ATOM 2082 O O . HIS A 1 273 ? -72.058 -2.300 119.208 1.00 88.44 273 HIS A O 1
ATOM 2088 N N . ALA A 1 274 ? -72.451 -3.182 117.179 1.00 84.94 274 ALA A N 1
ATOM 2089 C CA . ALA A 1 274 ? -73.891 -2.939 117.192 1.00 84.94 274 ALA A CA 1
ATOM 2090 C C . ALA A 1 274 ? -74.595 -3.767 118.281 1.00 84.94 274 ALA A C 1
ATOM 2092 O O . ALA A 1 274 ? -75.382 -3.216 119.049 1.00 84.94 274 ALA A O 1
ATOM 2093 N N . ASP A 1 275 ? -74.259 -5.049 118.421 1.00 87.12 275 ASP A N 1
ATOM 2094 C CA . ASP A 1 275 ? -74.787 -5.926 119.470 1.00 87.12 275 ASP A CA 1
ATOM 2095 C C . ASP A 1 275 ? -74.389 -5.433 120.865 1.00 87.12 275 ASP A C 1
ATOM 2097 O O . ASP A 1 275 ? -75.228 -5.362 121.766 1.00 87.12 275 ASP A O 1
ATOM 2101 N N . ALA A 1 276 ? -73.136 -5.001 121.042 1.00 87.12 276 ALA A N 1
ATOM 2102 C CA . ALA A 1 276 ? -72.680 -4.383 122.283 1.00 87.12 276 ALA A CA 1
ATOM 2103 C C . ALA A 1 276 ? -73.456 -3.093 122.602 1.00 87.12 276 ALA A C 1
ATOM 2105 O O . ALA A 1 276 ? -73.817 -2.861 123.758 1.00 87.12 276 ALA A O 1
ATOM 2106 N N . GLN A 1 277 ? -73.763 -2.266 121.596 1.00 85.19 277 GLN A N 1
ATOM 2107 C CA . GLN A 1 277 ? -74.601 -1.076 121.775 1.00 85.19 277 GLN A CA 1
ATOM 2108 C C . GLN A 1 277 ? -76.049 -1.430 122.134 1.00 85.19 277 GLN A C 1
ATOM 2110 O O . GLN A 1 277 ? -76.624 -0.785 123.014 1.00 85.19 277 GLN A O 1
ATOM 2115 N N . ILE A 1 278 ? -76.634 -2.458 121.512 1.00 86.50 278 ILE A N 1
ATOM 2116 C CA . ILE A 1 278 ? -77.982 -2.946 121.836 1.00 86.50 278 ILE A CA 1
ATOM 2117 C C . ILE A 1 278 ? -78.028 -3.469 123.274 1.00 86.50 278 ILE A C 1
ATOM 2119 O O . ILE A 1 278 ? -78.941 -3.113 124.021 1.00 86.50 278 ILE A O 1
ATOM 2123 N N . GLU A 1 279 ? -77.053 -4.273 123.697 1.00 87.25 279 GLU A N 1
ATOM 2124 C CA . GLU A 1 279 ? -76.998 -4.771 125.072 1.00 87.25 279 GLU A CA 1
ATOM 2125 C C . GLU A 1 279 ? -76.742 -3.658 126.089 1.00 87.25 279 GLU A C 1
ATOM 2127 O O . GLU A 1 279 ? -77.388 -3.641 127.138 1.00 87.25 279 GLU A O 1
ATOM 2132 N N . ALA A 1 280 ? -75.903 -2.668 125.767 1.00 84.25 280 ALA A N 1
ATOM 2133 C CA . ALA A 1 280 ? -75.741 -1.476 126.596 1.00 84.25 280 ALA A CA 1
ATOM 2134 C C . ALA A 1 280 ? -77.056 -0.681 126.716 1.00 84.25 280 ALA A C 1
ATOM 2136 O O . ALA A 1 280 ? -77.426 -0.263 127.813 1.00 84.25 280 ALA A O 1
ATOM 2137 N N . ALA A 1 281 ? -77.804 -0.510 125.621 1.00 82.25 281 ALA A N 1
ATOM 2138 C CA . ALA A 1 281 ? -79.110 0.149 125.633 1.00 82.25 281 ALA A CA 1
ATOM 2139 C C . ALA A 1 281 ? -80.154 -0.646 126.435 1.00 82.25 281 ALA A C 1
ATOM 2141 O O . ALA A 1 281 ? -80.912 -0.064 127.210 1.00 82.25 281 ALA A O 1
ATOM 2142 N N . ARG A 1 282 ? -80.166 -1.981 126.319 1.00 87.88 282 ARG A N 1
ATOM 2143 C CA . ARG A 1 282 ? -81.020 -2.865 127.131 1.00 87.88 282 ARG A CA 1
ATOM 2144 C C . ARG A 1 282 ? -80.647 -2.818 128.609 1.00 87.88 282 ARG A C 1
ATOM 2146 O O . ARG A 1 282 ? -81.543 -2.811 129.448 1.00 87.88 282 ARG A O 1
ATOM 2153 N N . ALA A 1 283 ? -79.356 -2.783 128.939 1.00 83.31 283 ALA A N 1
ATOM 2154 C CA . ALA A 1 283 ? -78.875 -2.643 130.310 1.00 83.31 283 ALA A CA 1
ATOM 2155 C C . ALA A 1 283 ? -79.337 -1.316 130.925 1.00 83.31 283 ALA A C 1
ATOM 2157 O O . ALA A 1 283 ? -79.965 -1.345 131.980 1.00 83.31 283 ALA A O 1
ATOM 2158 N N . ARG A 1 284 ? -79.160 -0.195 130.211 1.00 80.81 284 ARG A N 1
ATOM 2159 C CA . ARG A 1 284 ? -79.706 1.113 130.615 1.00 80.81 284 ARG A CA 1
ATOM 2160 C C . ARG A 1 284 ? -81.229 1.086 130.744 1.00 80.81 284 ARG A C 1
ATOM 2162 O O . ARG A 1 284 ? -81.767 1.611 131.705 1.00 80.81 284 ARG A O 1
ATOM 2169 N N . GLY A 1 285 ? -81.939 0.424 129.828 1.00 78.75 285 GLY A N 1
ATOM 2170 C CA . GLY A 1 285 ? -83.390 0.245 129.927 1.00 78.75 285 GLY A CA 1
ATOM 2171 C C . GLY A 1 285 ? -83.811 -0.535 131.179 1.00 78.75 285 GLY A C 1
ATOM 2172 O O . GLY A 1 285 ? -84.781 -0.170 131.837 1.00 78.75 285 GLY A O 1
ATOM 2173 N N . ARG A 1 286 ? -83.068 -1.584 131.559 1.00 86.56 286 ARG A N 1
ATOM 2174 C CA . ARG A 1 286 ? -83.298 -2.329 132.811 1.00 86.56 286 ARG A CA 1
ATOM 2175 C C . ARG A 1 286 ? -83.017 -1.472 134.045 1.00 86.56 286 ARG A C 1
ATOM 2177 O O . ARG A 1 286 ? -83.770 -1.568 135.010 1.00 86.56 286 ARG A O 1
ATOM 2184 N N . GLU A 1 287 ? -81.977 -0.648 134.002 1.00 83.81 287 GLU A N 1
ATOM 2185 C CA . GLU A 1 287 ? -81.618 0.294 135.063 1.00 83.81 287 GLU A CA 1
ATOM 2186 C C . GLU A 1 287 ? -82.691 1.375 135.236 1.00 83.81 287 GLU A C 1
ATOM 2188 O O . GLU A 1 287 ? -83.234 1.500 136.325 1.00 83.81 287 GLU A O 1
ATOM 2193 N N . MET A 1 288 ? -83.140 2.015 134.153 1.00 78.31 288 MET A N 1
ATOM 2194 C CA . MET A 1 288 ? -84.259 2.969 134.180 1.00 78.31 288 MET A CA 1
ATOM 2195 C C . MET A 1 288 ? -85.551 2.348 134.728 1.00 78.31 288 MET A C 1
ATOM 2197 O O . MET A 1 288 ? -86.293 2.978 135.476 1.00 78.31 288 MET A O 1
ATOM 2201 N N . VAL A 1 289 ? -85.852 1.096 134.366 1.00 85.50 289 VAL A N 1
ATOM 2202 C CA . VAL A 1 289 ? -87.027 0.389 134.902 1.00 85.50 289 VAL A CA 1
ATOM 2203 C C . VAL A 1 289 ? -86.855 0.071 136.389 1.00 85.50 289 VAL A C 1
ATOM 2205 O O . VAL A 1 289 ? -87.840 0.090 137.130 1.00 85.50 289 VAL A O 1
ATOM 2208 N N . LYS A 1 290 ? -85.635 -0.233 136.839 1.00 85.44 290 LYS A N 1
ATOM 2209 C CA . LYS A 1 290 ? -85.325 -0.420 138.259 1.00 85.44 290 LYS A CA 1
ATOM 2210 C C . LYS A 1 290 ? -85.498 0.897 139.017 1.00 85.44 290 LYS A C 1
ATOM 2212 O O . LYS A 1 290 ? -86.267 0.921 139.967 1.00 85.44 290 LYS A O 1
ATOM 2217 N N . GLU A 1 291 ? -84.924 1.990 138.521 1.00 81.31 291 GLU A N 1
ATOM 2218 C CA . GLU A 1 291 ? -85.090 3.334 139.086 1.00 81.31 291 GLU A CA 1
ATOM 2219 C C . GLU A 1 291 ? -86.565 3.741 139.179 1.00 81.31 291 GLU A C 1
ATOM 2221 O O . GLU A 1 291 ? -87.002 4.231 140.219 1.00 81.31 291 GLU A O 1
ATOM 2226 N N . ALA A 1 292 ? -87.364 3.479 138.136 1.00 80.94 292 ALA A N 1
ATOM 2227 C CA . ALA A 1 292 ? -88.802 3.757 138.131 1.00 80.94 292 ALA A CA 1
ATOM 2228 C C . ALA A 1 292 ? -89.581 2.917 139.162 1.00 80.94 292 ALA A C 1
ATOM 2230 O O . ALA A 1 292 ? -90.564 3.387 139.741 1.00 80.94 292 ALA A O 1
ATOM 2231 N N . ARG A 1 293 ? -89.165 1.665 139.406 1.00 78.62 293 ARG A N 1
ATOM 2232 C CA . ARG A 1 293 ? -89.740 0.828 140.473 1.00 78.62 293 ARG A CA 1
ATOM 2233 C C . ARG A 1 293 ? -89.337 1.333 141.851 1.00 78.62 293 ARG A C 1
ATOM 2235 O O . ARG A 1 293 ? -90.208 1.429 142.707 1.00 78.62 293 ARG A O 1
ATOM 2242 N N . ASP A 1 294 ? -88.082 1.723 142.028 1.00 82.12 294 ASP A N 1
ATOM 2243 C CA . ASP A 1 294 ? -87.566 2.248 143.292 1.00 82.12 294 ASP A CA 1
ATOM 2244 C C . ASP A 1 294 ? -88.257 3.578 143.655 1.00 82.12 294 ASP A C 1
ATOM 2246 O O . ASP A 1 294 ? -88.698 3.765 144.791 1.00 82.12 294 ASP A O 1
ATOM 2250 N N . THR A 1 295 ? -88.479 4.470 142.678 1.00 80.56 295 THR A N 1
ATOM 2251 C CA . THR A 1 295 ? -89.282 5.692 142.893 1.00 80.56 295 THR A CA 1
ATOM 2252 C C . THR A 1 295 ? -90.739 5.372 143.210 1.00 80.56 295 THR A C 1
ATOM 2254 O O . THR A 1 295 ? -91.317 5.981 144.110 1.00 80.56 295 THR A O 1
ATOM 2257 N N . ARG A 1 296 ? -91.358 4.410 142.514 1.00 82.94 296 ARG A N 1
ATOM 2258 C CA . ARG A 1 296 ? -92.734 3.984 142.815 1.00 82.94 296 ARG A CA 1
ATOM 2259 C C . ARG A 1 296 ? -92.852 3.428 144.233 1.00 82.94 296 ARG A C 1
ATOM 2261 O O . ARG A 1 296 ? -93.796 3.774 144.937 1.00 82.94 296 ARG A O 1
ATOM 2268 N N . ASP A 1 297 ? -91.924 2.576 144.647 1.00 84.06 297 ASP A N 1
ATOM 2269 C CA . ASP A 1 297 ? -91.938 1.957 145.970 1.00 84.06 297 ASP A CA 1
ATOM 2270 C C . ASP A 1 297 ? -91.676 3.005 147.068 1.00 84.06 297 ASP A C 1
ATOM 2272 O O . ASP A 1 297 ? -92.344 2.981 148.105 1.00 84.06 297 ASP A O 1
ATOM 2276 N N . SER A 1 298 ? -90.832 4.010 146.799 1.00 79.88 298 SER A N 1
ATOM 2277 C CA . SER A 1 298 ? -90.686 5.202 147.647 1.00 79.88 298 SER A CA 1
ATOM 2278 C C . SER A 1 298 ? -92.003 5.982 147.782 1.00 79.88 298 SER A C 1
ATOM 2280 O O . SER A 1 298 ? -92.449 6.232 148.900 1.00 79.88 298 SER A O 1
ATOM 2282 N N . ILE A 1 299 ? -92.698 6.279 146.675 1.00 80.81 299 ILE A N 1
ATOM 2283 C CA . ILE A 1 299 ? -93.996 6.983 146.687 1.00 80.81 299 ILE A CA 1
ATOM 2284 C C . ILE A 1 299 ? -95.071 6.177 147.434 1.00 80.81 299 ILE A C 1
ATOM 2286 O O . ILE A 1 299 ? -95.872 6.744 148.182 1.00 80.81 299 ILE A O 1
ATOM 2290 N N . LEU A 1 300 ? -95.109 4.853 147.251 1.00 82.06 300 LEU A N 1
ATOM 2291 C CA . LEU A 1 300 ? -96.054 3.974 147.944 1.00 82.06 300 LEU A CA 1
ATOM 2292 C C . LEU A 1 300 ? -95.787 3.925 149.453 1.00 82.06 300 LEU A C 1
ATOM 2294 O O . LEU A 1 300 ? -96.742 3.972 150.232 1.00 82.06 300 LEU A O 1
ATOM 2298 N N . SER A 1 301 ? -94.517 3.889 149.864 1.00 80.50 301 SER A N 1
ATOM 2299 C CA . SER A 1 301 ? -94.110 3.993 151.270 1.00 80.50 301 SER A CA 1
ATOM 2300 C C . SER A 1 301 ? -94.533 5.335 151.876 1.00 80.50 301 SER A C 1
ATOM 2302 O O . SER A 1 301 ? -95.148 5.382 152.942 1.00 80.50 301 SER A O 1
ATOM 2304 N N . ASP A 1 302 ? -94.323 6.428 151.144 1.00 81.12 302 ASP A N 1
ATOM 2305 C CA . ASP A 1 302 ? -94.699 7.777 151.569 1.00 81.12 302 ASP A CA 1
ATOM 2306 C C . ASP A 1 302 ? -96.225 7.930 151.733 1.00 81.12 302 ASP A C 1
ATOM 2308 O O . ASP A 1 302 ? -96.727 8.553 152.674 1.00 81.12 302 ASP A O 1
ATOM 2312 N N . CYS A 1 303 ? -96.994 7.283 150.852 1.00 78.12 303 CYS A N 1
ATOM 2313 C CA . CYS A 1 303 ? -98.453 7.237 150.926 1.00 78.12 303 CYS A CA 1
ATOM 2314 C C . CYS A 1 303 ? -98.950 6.374 152.105 1.00 78.12 303 CYS A C 1
ATOM 2316 O O . CYS A 1 303 ? -99.916 6.742 152.784 1.00 78.12 303 CYS A O 1
ATOM 2318 N N . ALA A 1 304 ? -98.277 5.255 152.397 1.00 73.94 304 ALA A N 1
ATOM 2319 C CA . ALA A 1 304 ? -98.567 4.415 153.559 1.00 73.94 304 ALA A CA 1
ATOM 2320 C C . ALA A 1 304 ? -98.288 5.151 154.884 1.00 73.94 304 ALA A C 1
ATOM 2322 O O . ALA A 1 304 ? -99.139 5.127 155.778 1.00 73.94 304 ALA A O 1
ATOM 2323 N N . SER A 1 305 ? -97.169 5.877 154.972 1.00 74.00 305 SER A N 1
ATOM 2324 C CA . SER A 1 305 ? -96.806 6.716 156.124 1.00 74.00 305 SER A CA 1
ATOM 2325 C C . SER A 1 305 ? -97.832 7.828 156.370 1.00 74.00 305 SER A C 1
ATOM 2327 O O . SER A 1 305 ? -98.331 7.978 157.487 1.00 74.00 305 SER A O 1
ATOM 2329 N N . LYS A 1 306 ? -98.264 8.541 155.318 1.00 76.44 306 LYS A N 1
ATOM 2330 C CA . LYS A 1 306 ? -99.317 9.576 155.413 1.00 76.44 306 LYS A CA 1
ATOM 2331 C C . LYS A 1 306 ? -100.673 9.003 155.846 1.00 76.44 306 LYS A C 1
ATOM 2333 O O . LYS A 1 306 ? -101.380 9.615 156.645 1.00 76.44 306 LYS A O 1
ATOM 2338 N N . ARG A 1 307 ? -101.035 7.803 155.377 1.00 75.44 307 ARG A N 1
ATOM 2339 C CA . ARG A 1 307 ? -102.275 7.112 155.774 1.00 75.44 307 ARG A CA 1
ATOM 2340 C C . ARG A 1 307 ? -102.243 6.629 157.227 1.00 75.44 307 ARG A C 1
ATOM 2342 O O . ARG A 1 307 ? -103.288 6.606 157.879 1.00 75.44 307 ARG A O 1
ATOM 2349 N N . HIS A 1 308 ? -101.078 6.225 157.729 1.00 76.06 308 HIS A N 1
ATOM 2350 C CA . HIS A 1 308 ? -100.908 5.851 159.131 1.00 76.06 308 HIS A CA 1
ATOM 2351 C C . HIS A 1 308 ? -101.052 7.075 160.049 1.00 76.06 308 HIS A C 1
ATOM 2353 O O . HIS A 1 308 ? -101.851 7.033 160.983 1.00 76.06 308 HIS A O 1
ATOM 2359 N N . LEU A 1 309 ? -100.414 8.197 159.696 1.00 76.69 309 LEU A N 1
ATOM 2360 C CA . LEU A 1 309 ? -100.512 9.461 160.434 1.00 76.69 309 LEU A CA 1
ATOM 2361 C C . LEU A 1 309 ? -101.955 10.003 160.484 1.00 76.69 309 LEU A C 1
ATOM 2363 O O . LEU A 1 309 ? -102.438 10.408 161.540 1.00 76.69 309 LEU A O 1
ATOM 2367 N N . ALA A 1 310 ? -102.691 9.925 159.369 1.00 72.00 310 ALA A N 1
ATOM 2368 C CA . ALA A 1 310 ? -104.099 10.327 159.312 1.00 72.00 310 ALA A CA 1
ATOM 2369 C C . ALA A 1 310 ? -105.025 9.450 160.184 1.00 72.00 310 ALA A C 1
ATOM 2371 O O . ALA A 1 310 ? -106.012 9.943 160.731 1.00 72.00 310 ALA A O 1
ATOM 2372 N N . ARG A 1 311 ? -104.723 8.151 160.350 1.00 72.19 311 ARG A N 1
ATOM 2373 C CA . ARG A 1 311 ? -105.466 7.269 161.274 1.00 72.19 311 ARG A CA 1
ATOM 2374 C C . ARG A 1 311 ? -105.181 7.601 162.736 1.00 72.19 311 ARG A C 1
ATOM 2376 O O . ARG A 1 311 ? -106.115 7.627 163.529 1.00 72.19 311 ARG A O 1
ATOM 2383 N N . GLN A 1 312 ? -103.929 7.915 163.056 1.00 77.44 312 GLN A N 1
ATOM 2384 C CA . GLN A 1 312 ? -103.506 8.297 164.404 1.00 77.44 312 GLN A CA 1
ATOM 2385 C C . GLN A 1 312 ? -104.206 9.588 164.872 1.00 77.44 312 GLN A C 1
ATOM 2387 O O . GLN A 1 312 ? -104.687 9.671 166.000 1.00 77.44 312 GLN A O 1
ATOM 2392 N N . GLN A 1 313 ? -104.371 10.566 163.973 1.00 74.25 313 GLN A N 1
ATOM 2393 C CA . GLN A 1 313 ? -105.116 11.802 164.250 1.00 74.25 313 GLN A CA 1
ATOM 2394 C C . GLN A 1 313 ? -106.631 11.572 164.429 1.00 74.25 313 GLN A C 1
ATOM 2396 O O . GLN A 1 313 ? -107.268 12.239 165.244 1.00 74.25 313 GLN A O 1
ATOM 2401 N N . LEU A 1 314 ? -107.222 10.600 163.723 1.00 73.75 314 LEU A N 1
ATOM 2402 C CA . LEU A 1 314 ? -108.634 10.225 163.890 1.00 73.75 314 LEU A CA 1
ATOM 2403 C C . LEU A 1 314 ? -108.915 9.515 165.223 1.00 73.75 314 LEU A C 1
ATOM 2405 O O . LEU A 1 314 ? -109.991 9.695 165.793 1.00 73.75 314 LEU A O 1
ATOM 2409 N N . GLU A 1 315 ? -107.971 8.722 165.727 1.00 73.50 315 GLU A N 1
ATOM 2410 C CA . GLU A 1 315 ? -108.079 8.085 167.047 1.00 73.50 315 GLU A CA 1
ATOM 2411 C C . GLU A 1 315 ? -107.910 9.102 168.183 1.00 73.50 315 GLU A C 1
ATOM 2413 O O . GLU A 1 315 ? -108.686 9.066 169.138 1.00 73.50 315 GLU A O 1
ATOM 2418 N N . ALA A 1 316 ? -107.018 10.087 168.029 1.00 68.44 316 ALA A N 1
ATOM 2419 C CA . ALA A 1 316 ? -106.896 11.207 168.967 1.00 68.44 316 ALA A CA 1
ATOM 2420 C C . ALA A 1 316 ? -108.193 12.041 169.068 1.00 68.44 316 ALA A C 1
ATOM 2422 O O . ALA A 1 316 ? -108.620 12.401 170.165 1.00 68.44 316 ALA A O 1
ATOM 2423 N N . LEU A 1 317 ? -108.879 12.289 167.944 1.00 68.81 317 LEU A N 1
ATOM 2424 C CA . LEU A 1 317 ? -110.169 12.997 167.925 1.00 68.81 317 LEU A CA 1
ATOM 2425 C C . LEU A 1 317 ? -111.318 12.179 168.541 1.00 68.81 317 LEU A C 1
ATOM 2427 O O . LEU A 1 317 ? -112.239 12.756 169.120 1.00 68.81 317 LEU A O 1
ATOM 2431 N N . ARG A 1 318 ? -111.274 10.842 168.451 1.00 67.56 318 ARG A N 1
ATOM 2432 C CA . ARG A 1 318 ? -112.245 9.957 169.121 1.00 67.56 318 ARG A CA 1
ATOM 2433 C C . ARG A 1 318 ? -112.028 9.921 170.633 1.00 67.56 318 ARG A C 1
ATOM 2435 O O . ARG A 1 318 ? -113.001 10.064 171.362 1.00 67.56 318 ARG A O 1
ATOM 2442 N N . ALA A 1 319 ? -110.777 9.849 171.090 1.00 71.00 319 ALA A N 1
ATOM 2443 C CA . ALA A 1 319 ? -110.441 9.919 172.513 1.00 71.00 319 ALA A CA 1
ATOM 2444 C C . ALA A 1 319 ? -110.822 11.277 173.139 1.00 71.00 319 ALA A C 1
ATOM 2446 O O . ALA A 1 319 ? -111.387 11.318 174.230 1.00 71.00 319 ALA A O 1
ATOM 2447 N N . GLY A 1 320 ? -110.601 12.389 172.424 1.00 64.62 320 GLY A N 1
ATOM 2448 C CA . GLY A 1 320 ? -111.030 13.723 172.867 1.00 64.62 320 GLY A CA 1
ATOM 2449 C C . GLY A 1 320 ? -112.553 13.880 172.953 1.00 64.62 320 GLY A C 1
ATOM 2450 O O . GLY A 1 320 ? -113.059 14.511 173.879 1.00 64.62 320 GLY A O 1
ATOM 2451 N N . ARG A 1 321 ? -113.303 13.259 172.032 1.00 73.19 321 ARG A N 1
ATOM 2452 C CA . ARG A 1 321 ? -114.773 13.209 172.086 1.00 73.19 321 ARG A CA 1
ATOM 2453 C C . ARG A 1 321 ? -115.266 12.398 173.283 1.00 73.19 321 ARG A C 1
ATOM 2455 O O . ARG A 1 321 ? -116.204 12.824 173.950 1.00 73.19 321 ARG A O 1
ATOM 2462 N N . ASP A 1 322 ? -114.656 11.246 173.534 1.00 70.81 322 ASP A N 1
ATOM 2463 C CA . ASP A 1 322 ? -115.085 10.347 174.605 1.00 70.81 322 ASP A CA 1
ATOM 2464 C C . ASP A 1 322 ? -114.807 10.967 175.988 1.00 70.81 322 ASP A C 1
ATOM 2466 O O . ASP A 1 322 ? -115.681 10.924 176.851 1.00 70.81 322 ASP A O 1
ATOM 2470 N N . SER A 1 323 ? -113.696 11.698 176.153 1.00 68.81 323 SER A N 1
ATOM 2471 C CA . SER A 1 323 ? -113.428 12.487 177.368 1.00 68.81 323 SER A CA 1
ATOM 2472 C C . SER A 1 323 ? -114.438 13.628 177.580 1.00 68.81 323 SER A C 1
ATOM 2474 O O . SER A 1 323 ? -114.863 13.888 178.708 1.00 68.81 323 SER A O 1
ATOM 2476 N N . LEU A 1 324 ? -114.888 14.283 176.501 1.00 64.44 324 LEU A N 1
ATOM 2477 C CA . LEU A 1 324 ? -115.907 15.334 176.582 1.00 64.44 324 LEU A CA 1
ATOM 2478 C C . LEU A 1 324 ? -117.285 14.762 176.953 1.00 64.44 324 LEU A C 1
ATOM 2480 O O . LEU A 1 324 ? -118.003 15.355 177.759 1.00 64.44 324 LEU A O 1
ATOM 2484 N N . ALA A 1 325 ? -117.638 13.606 176.385 1.00 71.06 325 ALA A N 1
ATOM 2485 C CA . ALA A 1 325 ? -118.887 12.904 176.667 1.00 71.06 325 ALA A CA 1
ATOM 2486 C C . ALA A 1 325 ? -118.957 12.419 178.125 1.00 71.06 325 ALA A C 1
ATOM 2488 O O . ALA A 1 325 ? -120.005 12.547 178.757 1.00 71.06 325 ALA A O 1
ATOM 2489 N N . GLU A 1 326 ? -117.839 11.939 178.672 1.00 66.69 326 GLU A N 1
ATOM 2490 C CA . GLU A 1 326 ? -117.726 11.528 180.073 1.00 66.69 326 GLU A CA 1
ATOM 2491 C C . GLU A 1 326 ? -117.823 12.735 181.023 1.00 66.69 326 GLU A C 1
ATOM 2493 O O . GLU A 1 326 ? -118.608 12.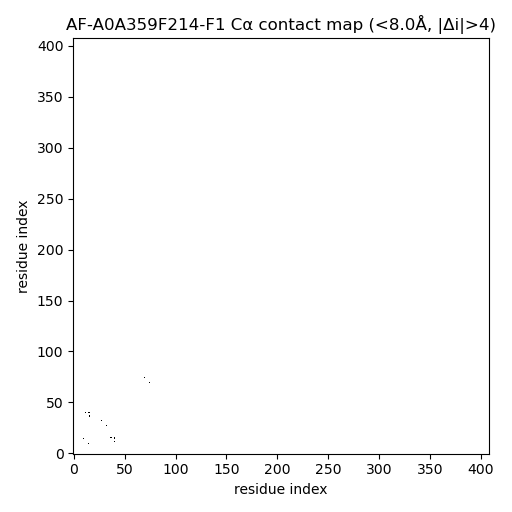709 181.968 1.00 66.69 326 GLU A O 1
ATOM 2498 N N . SER A 1 327 ? -117.161 13.859 180.709 1.00 63.34 327 SER A N 1
ATOM 2499 C CA . SER A 1 327 ? -117.268 15.091 181.513 1.00 63.34 327 SER A CA 1
ATOM 2500 C C . SER A 1 327 ? -118.685 15.693 181.557 1.00 63.34 327 SER A C 1
ATOM 2502 O O . SER A 1 327 ? -119.105 16.227 182.585 1.00 63.34 327 SER A O 1
ATOM 2504 N N . MET A 1 328 ? -119.457 15.572 180.466 1.00 61.28 328 MET A N 1
ATOM 2505 C CA . MET A 1 328 ? -120.856 16.017 180.419 1.00 61.28 328 MET A CA 1
ATOM 2506 C C . MET A 1 328 ? -121.814 15.056 181.133 1.00 61.28 328 MET A C 1
ATOM 2508 O O . MET A 1 328 ? -122.843 15.511 181.632 1.00 61.28 328 MET A O 1
ATOM 2512 N N . ALA A 1 329 ? -121.503 13.758 181.200 1.00 64.06 329 ALA A N 1
ATOM 2513 C CA . ALA A 1 329 ? -122.299 12.779 181.940 1.00 64.06 329 ALA A CA 1
ATOM 2514 C C . ALA A 1 329 ? -122.220 13.032 183.457 1.00 64.06 329 ALA A C 1
ATOM 2516 O O . ALA A 1 329 ? -123.259 13.123 184.111 1.00 64.06 329 ALA A O 1
ATOM 2517 N N . THR A 1 330 ? -121.019 13.290 183.987 1.00 65.12 330 THR A N 1
ATOM 2518 C CA . THR A 1 330 ? -120.795 13.614 185.409 1.00 65.12 330 THR A CA 1
ATOM 2519 C C . THR A 1 330 ? -121.449 14.938 185.820 1.00 65.12 330 THR A C 1
ATOM 2521 O O . THR A 1 330 ? -122.000 15.054 186.913 1.00 65.12 330 THR A O 1
ATOM 2524 N N . ALA A 1 331 ? -121.454 15.940 184.932 1.00 59.97 331 ALA A N 1
ATOM 2525 C CA . ALA A 1 331 ? -122.156 17.201 185.177 1.00 59.97 331 ALA A CA 1
ATOM 2526 C C . ALA A 1 331 ? -123.683 17.012 185.240 1.00 59.97 331 ALA A C 1
ATOM 2528 O O . ALA A 1 331 ? -124.356 17.687 186.012 1.00 59.97 331 ALA A O 1
ATOM 2529 N N . ARG A 1 332 ? -124.236 16.079 184.455 1.00 64.50 332 ARG A N 1
ATOM 2530 C CA . ARG A 1 332 ? -125.680 15.807 184.394 1.00 64.50 332 ARG A CA 1
ATOM 2531 C C . ARG A 1 332 ? -126.181 15.044 185.625 1.00 64.50 332 ARG A C 1
ATOM 2533 O O . ARG A 1 332 ? -127.226 15.393 186.158 1.00 64.50 332 ARG A O 1
ATOM 2540 N N . GLU A 1 333 ? -125.391 14.098 186.129 1.00 66.06 333 GLU A N 1
ATOM 2541 C CA . GLU A 1 333 ? -125.690 13.332 187.349 1.00 66.06 333 GLU A CA 1
ATOM 2542 C C . GLU A 1 333 ? -125.650 14.211 188.620 1.00 66.06 333 GLU A C 1
ATOM 2544 O O . GLU A 1 333 ? -126.463 14.035 189.527 1.00 66.06 333 GLU A O 1
ATOM 2549 N N . PHE A 1 334 ? -124.788 15.238 188.652 1.00 63.81 334 PHE A N 1
ATOM 2550 C CA . PHE A 1 334 ? -124.764 16.251 189.718 1.00 63.81 334 PHE A CA 1
ATOM 2551 C C . PHE A 1 334 ? -126.014 17.153 189.723 1.00 63.81 334 PHE A C 1
ATOM 2553 O O . PHE A 1 334 ? -126.532 17.482 190.791 1.00 63.81 334 PHE A O 1
ATOM 2560 N N . PHE A 1 335 ? -126.534 17.539 188.549 1.00 62.16 335 PHE A N 1
ATOM 2561 C CA . PHE A 1 335 ? -127.754 18.355 188.458 1.00 62.16 335 PHE A CA 1
ATOM 2562 C C . PHE A 1 335 ? -129.031 17.561 188.772 1.00 62.16 335 PHE A C 1
ATOM 2564 O O . PHE A 1 335 ? -129.924 18.100 189.430 1.00 62.16 335 PHE A O 1
ATOM 2571 N N . ASP A 1 336 ? -129.100 16.286 188.373 1.00 63.25 336 ASP A N 1
ATOM 2572 C CA . ASP A 1 336 ? -130.236 15.406 188.684 1.00 63.25 336 ASP A CA 1
ATOM 2573 C C . ASP A 1 336 ? -130.319 15.077 190.192 1.00 63.25 336 ASP A C 1
ATOM 2575 O O . ASP A 1 336 ? -131.413 14.905 190.732 1.00 63.25 336 ASP A O 1
ATOM 2579 N N . GLY A 1 337 ? -129.182 15.066 190.900 1.00 59.69 337 GLY A N 1
ATOM 2580 C CA . GLY A 1 337 ? -129.106 14.745 192.328 1.00 59.69 337 GLY A CA 1
ATOM 2581 C C . GLY A 1 337 ? -129.724 15.772 193.286 1.00 59.69 337 GLY A C 1
ATOM 2582 O O . GLY A 1 337 ? -130.276 15.375 194.307 1.00 59.69 337 GLY A O 1
ATOM 2583 N N . VAL A 1 338 ? -129.681 17.076 192.994 1.00 53.94 338 VAL A N 1
ATOM 2584 C CA . VAL A 1 338 ? -130.098 18.108 193.978 1.00 53.94 338 VAL A CA 1
ATOM 2585 C C . VAL A 1 338 ? -131.341 18.897 193.552 1.00 53.94 338 VAL A C 1
ATOM 2587 O O . VAL A 1 338 ? -132.056 19.423 194.404 1.00 53.94 338 VAL A O 1
ATOM 2590 N N . LEU A 1 339 ? -131.743 18.850 192.277 1.00 57.66 339 LEU A N 1
ATOM 2591 C CA . LEU A 1 339 ? -133.135 19.167 191.922 1.00 57.66 339 LEU A CA 1
ATOM 2592 C C . LEU A 1 339 ? -134.132 18.233 192.644 1.00 57.66 339 LEU A C 1
ATOM 2594 O O . LEU A 1 339 ? -135.229 18.668 192.986 1.00 57.66 339 LEU A O 1
ATOM 2598 N N . ALA A 1 340 ? -133.725 17.002 192.978 1.00 56.91 340 ALA A N 1
ATOM 2599 C CA . ALA A 1 340 ? -134.505 16.080 193.809 1.00 56.91 340 ALA A CA 1
ATOM 2600 C C . ALA A 1 340 ? -134.597 16.503 195.293 1.00 56.91 340 ALA A C 1
ATOM 2602 O O . ALA A 1 340 ? -135.594 16.217 195.956 1.00 56.91 340 ALA A O 1
ATOM 2603 N N . GLU A 1 341 ? -133.593 17.215 195.813 1.00 50.12 341 GLU A N 1
ATOM 2604 C CA . GLU A 1 341 ? -133.572 17.719 197.196 1.00 50.12 341 GLU A CA 1
ATOM 2605 C C . GLU A 1 341 ? -134.471 18.962 197.362 1.00 50.12 341 GLU A C 1
ATOM 2607 O O . GLU A 1 341 ? -135.031 19.207 198.433 1.00 50.12 341 GLU A O 1
ATOM 2612 N N . LEU A 1 342 ? -134.692 19.704 196.270 1.00 52.75 342 LEU A N 1
ATOM 2613 C CA . LEU A 1 342 ? -135.551 20.889 196.233 1.00 52.75 342 LEU A CA 1
ATOM 2614 C C . LEU A 1 342 ? -137.054 20.550 196.142 1.00 52.75 342 LEU A C 1
ATOM 2616 O O . LEU A 1 342 ? -137.884 21.311 196.643 1.00 52.75 342 LEU A O 1
ATOM 2620 N N . ASP A 1 343 ? -137.411 19.402 195.562 1.00 53.03 343 ASP A N 1
ATOM 2621 C CA . ASP A 1 343 ? -138.810 19.008 195.329 1.00 53.03 343 ASP A CA 1
ATOM 2622 C C . ASP A 1 343 ? -139.502 18.418 196.577 1.00 53.03 343 ASP A C 1
ATOM 2624 O O . ASP A 1 343 ? -140.729 18.470 196.697 1.00 53.03 343 ASP A O 1
ATOM 2628 N N . LEU A 1 344 ? -138.742 17.911 197.558 1.00 55.06 344 LEU A N 1
ATOM 2629 C CA . LEU A 1 344 ? -139.318 17.336 198.784 1.00 55.06 344 LEU A CA 1
ATOM 2630 C C . LEU A 1 344 ? -139.493 18.325 199.951 1.00 55.06 344 LEU A C 1
ATOM 2632 O O . LEU A 1 344 ? -140.303 18.059 200.840 1.00 55.06 344 LEU A O 1
ATOM 2636 N N . ALA A 1 345 ? -138.797 19.466 199.978 1.00 45.47 345 ALA A N 1
ATOM 2637 C CA . ALA A 1 345 ? -138.767 20.335 201.166 1.00 45.47 345 ALA A CA 1
ATOM 2638 C C . ALA A 1 345 ? -139.726 21.550 201.136 1.00 45.47 345 ALA A C 1
ATOM 2640 O O . ALA A 1 345 ? -139.891 22.223 202.154 1.00 45.47 345 ALA A O 1
ATOM 2641 N N . VAL A 1 346 ? -140.403 21.843 200.017 1.00 57.62 346 VAL A N 1
ATOM 2642 C CA . VAL A 1 346 ? -141.246 23.055 199.876 1.00 57.62 346 VAL A CA 1
ATOM 2643 C C . VAL A 1 346 ? -142.694 22.898 200.391 1.00 57.62 346 VAL A C 1
ATOM 2645 O O . VAL A 1 346 ? -143.209 23.849 200.989 1.00 57.62 346 VAL A O 1
ATOM 2648 N N . PRO A 1 347 ? -143.382 21.744 200.278 1.00 55.94 347 PRO A N 1
ATOM 2649 C CA . PRO A 1 347 ? -144.761 21.637 200.771 1.00 55.94 347 PRO A CA 1
ATOM 2650 C C . PRO A 1 347 ? -144.905 21.370 202.283 1.00 55.94 347 PRO A C 1
ATOM 2652 O O . PRO A 1 347 ? -146.034 21.354 202.766 1.00 55.94 347 PRO A O 1
ATOM 2655 N N . ALA A 1 348 ? -143.812 21.189 203.042 1.00 41.88 348 ALA A N 1
ATOM 2656 C CA . ALA A 1 348 ? -143.847 20.882 204.485 1.00 41.88 348 ALA A CA 1
ATOM 2657 C C . ALA A 1 348 ? -143.542 22.079 205.418 1.00 41.88 348 ALA A C 1
ATOM 2659 O O . ALA A 1 348 ? -143.721 21.968 206.629 1.00 41.88 348 ALA A O 1
ATOM 2660 N N . ALA A 1 349 ? -143.141 23.243 204.888 1.00 41.44 349 ALA A N 1
ATOM 2661 C CA . ALA A 1 349 ? -142.801 24.424 205.699 1.00 41.44 349 ALA A CA 1
ATOM 2662 C C . ALA A 1 349 ? -143.662 25.676 205.417 1.00 41.44 349 ALA A C 1
ATOM 2664 O O . ALA A 1 349 ? -143.391 26.745 205.956 1.00 41.44 349 ALA A O 1
ATOM 2665 N N . ARG A 1 350 ? -144.766 25.553 204.657 1.00 43.22 350 ARG A N 1
ATOM 2666 C CA . ARG A 1 350 ? -145.899 26.513 204.705 1.00 43.22 350 ARG A CA 1
ATOM 2667 C C . ARG A 1 350 ? -146.873 26.221 205.856 1.00 43.22 350 ARG A C 1
ATOM 2669 O O . ARG A 1 350 ? -147.704 27.061 206.181 1.00 43.22 350 ARG A O 1
ATOM 2676 N N . THR A 1 351 ? -146.723 25.075 206.517 1.00 43.50 351 THR A N 1
ATOM 2677 C CA . THR A 1 351 ? -147.399 24.703 207.772 1.00 43.50 351 THR A CA 1
ATOM 2678 C C . THR A 1 351 ? -146.594 25.064 209.026 1.00 43.50 351 THR A C 1
ATOM 2680 O O . THR A 1 351 ? -147.101 24.901 210.125 1.00 43.50 351 THR A O 1
ATOM 2683 N N . ALA A 1 352 ? -145.393 25.638 208.876 1.00 34.81 352 ALA A N 1
ATOM 2684 C CA . ALA A 1 352 ? -144.606 26.247 209.956 1.00 34.81 352 ALA A CA 1
ATOM 2685 C C . ALA A 1 352 ? -144.428 27.769 209.761 1.00 34.81 352 ALA A C 1
ATOM 2687 O O . ALA A 1 352 ? -143.461 28.359 210.222 1.00 34.81 352 ALA A O 1
ATOM 2688 N N . ALA A 1 353 ? -145.384 28.416 209.083 1.00 34.66 353 ALA A N 1
ATOM 2689 C CA . ALA A 1 353 ? -145.601 29.864 209.167 1.00 34.66 353 ALA A CA 1
ATOM 2690 C C . ALA A 1 353 ? -146.759 30.222 210.126 1.00 34.66 353 ALA A C 1
ATOM 2692 O O . ALA A 1 353 ? -147.121 31.389 210.238 1.00 34.66 353 ALA A O 1
ATOM 2693 N N . ALA A 1 354 ? -147.346 29.234 210.817 1.00 38.62 354 ALA A N 1
ATOM 2694 C CA . ALA A 1 354 ? -148.536 29.428 211.646 1.00 38.62 354 ALA A CA 1
ATOM 2695 C C . ALA A 1 354 ? -148.366 29.090 213.142 1.00 38.62 354 ALA A C 1
ATOM 2697 O O . ALA A 1 354 ? -149.311 29.348 213.877 1.00 38.62 354 ALA A O 1
ATOM 2698 N N . ASP A 1 355 ? -147.192 28.618 213.608 1.00 31.45 355 ASP A N 1
ATOM 2699 C CA . ASP A 1 355 ? -147.040 28.141 215.003 1.00 31.45 355 ASP A CA 1
ATOM 2700 C C . ASP A 1 355 ? -145.993 28.826 215.910 1.00 31.45 355 ASP A C 1
ATOM 2702 O O . ASP A 1 355 ? -146.014 28.554 217.103 1.00 31.45 355 ASP A O 1
ATOM 2706 N N . ALA A 1 356 ? -145.132 29.750 215.460 1.00 30.11 356 ALA A N 1
ATOM 2707 C CA . ALA A 1 356 ? -144.330 30.579 216.390 1.00 30.11 356 ALA A CA 1
ATOM 2708 C C . ALA A 1 356 ? -143.532 31.654 215.627 1.00 30.11 356 ALA A C 1
ATOM 2710 O O . ALA A 1 356 ? -142.572 31.327 214.948 1.00 30.11 356 ALA A O 1
ATOM 2711 N N . ALA A 1 357 ? -143.787 32.964 215.669 1.00 36.47 357 ALA A N 1
ATOM 2712 C CA . ALA A 1 357 ? -144.581 33.803 216.571 1.00 36.47 357 ALA A CA 1
ATOM 2713 C C . ALA A 1 357 ? -144.273 33.672 218.070 1.00 36.47 357 ALA A C 1
ATOM 2715 O O . ALA A 1 357 ? -144.919 34.341 218.873 1.00 36.47 357 ALA A O 1
ATOM 2716 N N . GLN A 1 358 ? -143.243 32.912 218.452 1.00 31.80 358 GLN A N 1
ATOM 2717 C CA . GLN A 1 358 ? -142.684 33.006 219.791 1.00 31.80 358 GLN A CA 1
ATOM 2718 C C . GLN A 1 358 ? -141.226 32.564 219.828 1.00 31.80 358 GLN A C 1
ATOM 2720 O O . GLN A 1 358 ? -140.892 31.410 219.600 1.00 31.80 358 GLN A O 1
ATOM 2725 N N . ASN A 1 359 ? -140.417 33.542 220.222 1.00 25.25 359 ASN A N 1
ATOM 2726 C CA . ASN A 1 359 ? -139.052 33.445 220.704 1.00 25.25 359 ASN A CA 1
ATOM 2727 C C . ASN A 1 359 ? -137.960 33.528 219.635 1.00 25.25 359 ASN A C 1
ATOM 2729 O O . ASN A 1 359 ? -137.484 32.546 219.080 1.00 25.25 359 ASN A O 1
ATOM 2733 N N . LEU A 1 360 ? -137.559 34.786 219.399 1.00 31.20 360 LEU A N 1
ATOM 2734 C CA . LEU A 1 360 ? -136.470 35.399 220.173 1.00 31.20 360 LEU A CA 1
ATOM 2735 C C . LEU A 1 360 ? -135.418 34.385 220.591 1.00 31.20 360 LEU A C 1
ATOM 2737 O O . LEU A 1 360 ? -135.744 33.483 221.356 1.00 31.20 360 LEU A O 1
ATOM 2741 N N . ILE A 1 361 ? -134.182 34.657 220.199 1.00 33.59 361 ILE A N 1
ATOM 2742 C CA . ILE A 1 361 ? -132.984 34.611 221.040 1.00 33.59 361 ILE A CA 1
ATOM 2743 C C . ILE A 1 361 ? -131.803 34.478 220.090 1.00 33.59 361 ILE A C 1
ATOM 2745 O O . ILE A 1 361 ? -131.793 33.609 219.227 1.00 33.59 361 ILE A O 1
ATOM 2749 N N . GLU A 1 362 ? -130.924 35.474 220.209 1.00 28.64 362 GLU A N 1
ATOM 2750 C CA . GLU A 1 362 ? -129.489 35.297 220.426 1.00 28.64 362 GLU A CA 1
ATOM 2751 C C . GLU A 1 362 ? -128.785 34.317 219.467 1.00 28.64 362 GLU A C 1
ATOM 2753 O O . GLU A 1 362 ? -129.145 33.169 219.281 1.00 28.64 362 GLU A O 1
ATOM 2758 N N . THR A 1 363 ? -127.672 34.652 218.851 1.00 24.09 363 THR A N 1
ATOM 2759 C CA . THR A 1 363 ? -126.615 35.535 219.310 1.00 24.09 363 THR A CA 1
ATOM 2760 C C . THR A 1 363 ? -125.655 35.686 218.135 1.00 24.09 363 THR A C 1
ATOM 2762 O O . THR A 1 363 ? -125.683 34.881 217.200 1.00 24.09 363 THR A O 1
ATOM 2765 N N . PRO A 1 364 ? -124.860 36.754 218.170 1.00 33.09 364 PRO A N 1
ATOM 2766 C CA . PRO A 1 364 ? -123.977 37.181 217.111 1.00 33.09 364 PRO A CA 1
ATOM 2767 C C . PRO A 1 364 ? -122.605 36.516 217.292 1.00 33.09 364 PRO A C 1
ATOM 2769 O O . PRO A 1 364 ? -122.467 35.532 218.011 1.00 33.09 364 PRO A O 1
ATOM 2772 N N . ASP A 1 365 ? -121.612 37.146 216.681 1.00 24.14 365 ASP A N 1
ATOM 2773 C CA . ASP A 1 365 ? -120.191 37.024 216.978 1.00 24.14 365 ASP A CA 1
ATOM 2774 C C . ASP A 1 365 ? -119.389 36.029 216.136 1.00 24.14 365 ASP A C 1
ATOM 2776 O O . ASP A 1 365 ? -119.536 34.814 216.187 1.00 24.14 365 ASP A O 1
ATOM 2780 N N . ALA A 1 366 ? -118.485 36.671 215.392 1.00 27.97 366 ALA A N 1
ATOM 2781 C CA . ALA A 1 366 ? -117.053 36.469 215.523 1.00 27.97 366 ALA A CA 1
ATOM 2782 C C . ALA A 1 366 ? -116.519 35.114 215.034 1.00 27.97 366 ALA A C 1
ATOM 2784 O O . ALA A 1 366 ? -116.722 34.074 215.642 1.00 27.97 366 ALA A O 1
ATOM 2785 N N . ASP A 1 367 ? -115.695 35.131 213.986 1.00 26.83 367 ASP A N 1
ATOM 2786 C CA . ASP A 1 367 ? -114.307 35.521 214.213 1.00 26.83 367 ASP A CA 1
ATOM 2787 C C . ASP A 1 367 ? -113.459 35.603 212.929 1.00 26.83 367 ASP A C 1
ATOM 2789 O O . ASP A 1 367 ? -113.583 34.809 212.002 1.00 26.83 367 ASP A O 1
ATOM 2793 N N . LEU A 1 368 ? -112.561 36.590 212.972 1.00 27.12 368 LEU A N 1
ATOM 2794 C CA . LEU A 1 368 ? -111.146 36.539 212.582 1.00 27.12 368 LEU A CA 1
ATOM 2795 C C . LEU A 1 368 ? -110.715 36.335 211.113 1.00 27.12 368 LEU A C 1
ATOM 2797 O O . LEU A 1 368 ? -110.592 35.235 210.594 1.00 27.12 368 LEU A O 1
ATOM 2801 N N . ALA A 1 369 ? -110.262 37.465 210.561 1.00 27.80 369 ALA A N 1
ATOM 2802 C CA . ALA A 1 369 ? -108.852 37.726 210.236 1.00 27.80 369 ALA A CA 1
ATOM 2803 C C . ALA A 1 369 ? -108.144 36.938 209.107 1.00 27.80 369 ALA A C 1
ATOM 2805 O O . ALA A 1 369 ? -107.861 35.754 209.201 1.00 27.80 369 ALA A O 1
ATOM 2806 N N . GLU A 1 370 ? -107.665 37.732 208.139 1.00 30.16 370 GLU A N 1
ATOM 2807 C CA . GLU A 1 370 ? -106.265 37.739 207.680 1.00 30.16 370 GLU A CA 1
ATOM 2808 C C . GLU A 1 370 ? -105.707 36.486 206.975 1.00 30.16 370 GLU A C 1
ATOM 2810 O O . GLU A 1 370 ? -105.201 35.579 207.614 1.00 30.16 370 GLU A O 1
ATOM 2815 N N . LEU A 1 371 ? -105.607 36.537 205.639 1.00 26.33 371 LEU A N 1
ATOM 2816 C CA . LEU A 1 371 ? -104.381 36.196 204.885 1.00 26.33 371 LEU A CA 1
ATOM 2817 C C . LEU A 1 371 ? -104.569 36.658 203.418 1.00 26.33 371 LEU A C 1
ATOM 2819 O O . LEU A 1 371 ? -105.478 36.205 202.737 1.00 26.33 371 LEU A O 1
ATOM 2823 N N . ARG A 1 372 ? -103.901 37.732 202.956 1.00 23.61 372 ARG A N 1
ATOM 2824 C CA . ARG A 1 372 ? -102.570 37.707 202.293 1.00 23.61 372 ARG A CA 1
ATOM 2825 C C . ARG A 1 372 ? -102.545 36.741 201.081 1.00 23.61 372 ARG A C 1
ATOM 2827 O O . ARG A 1 372 ? -102.806 35.569 201.269 1.00 23.61 372 ARG A O 1
ATOM 2834 N N . ALA A 1 373 ? -102.155 37.099 199.853 1.00 29.12 373 ALA A N 1
ATOM 2835 C CA . ALA A 1 373 ? -101.342 38.224 199.406 1.00 29.12 373 ALA A CA 1
ATOM 2836 C C . ALA A 1 373 ? -101.275 38.330 197.856 1.00 29.12 373 ALA A C 1
ATOM 2838 O O . ALA A 1 373 ? -101.329 37.332 197.146 1.00 29.12 373 ALA A O 1
ATOM 2839 N N . THR A 1 374 ? -101.069 39.572 197.397 1.00 31.17 374 THR A N 1
ATOM 2840 C CA . THR A 1 374 ? -100.159 39.995 196.307 1.00 31.17 374 THR A CA 1
ATOM 2841 C C . THR A 1 374 ? -100.425 39.565 194.862 1.00 31.17 374 THR A C 1
ATOM 2843 O O . THR A 1 374 ? -99.816 38.651 194.320 1.00 31.17 374 THR A O 1
ATOM 2846 N N . MET A 1 375 ? -101.181 40.431 194.180 1.00 36.59 375 MET A N 1
ATOM 2847 C CA . MET A 1 375 ? -100.759 40.974 192.888 1.00 36.59 375 MET A CA 1
ATOM 2848 C C . MET A 1 375 ? -99.363 41.611 193.038 1.00 36.59 375 MET A C 1
ATOM 2850 O O . MET A 1 375 ? -99.220 42.591 193.770 1.00 36.59 375 MET A O 1
ATOM 2854 N N . GLY A 1 376 ? -98.356 41.047 192.365 1.00 28.66 376 GLY A N 1
ATOM 2855 C CA . GLY A 1 376 ? -97.009 41.611 192.243 1.00 28.66 376 GLY A CA 1
ATOM 2856 C C . GLY A 1 376 ? -95.864 40.590 192.323 1.00 28.66 376 GLY A C 1
ATOM 2857 O O . GLY A 1 376 ? -95.547 40.142 193.416 1.00 28.66 376 GLY A O 1
ATOM 2858 N N . VAL A 1 377 ? -95.197 40.409 191.170 1.00 27.88 377 VAL A N 1
ATOM 2859 C CA . VAL A 1 377 ? -93.731 40.270 190.988 1.00 27.88 377 VAL A CA 1
ATOM 2860 C C . VAL A 1 377 ? -93.101 38.857 191.095 1.00 27.88 377 VAL A C 1
ATOM 2862 O O . VAL A 1 377 ? -93.149 38.245 192.152 1.00 27.88 377 VAL A O 1
ATOM 2865 N N . GLU A 1 378 ? -92.449 38.453 189.979 1.00 27.75 378 GLU A N 1
ATOM 2866 C CA . GLU A 1 378 ? -91.220 37.614 189.850 1.00 27.75 378 GLU A CA 1
ATOM 2867 C C . GLU A 1 378 ? -91.261 36.134 190.299 1.00 27.75 378 GLU A C 1
ATOM 2869 O O . GLU A 1 378 ? -91.949 35.774 191.240 1.00 27.75 378 GLU A O 1
ATOM 2874 N N . ASP A 1 379 ? -90.534 35.171 189.724 1.00 29.19 379 ASP A N 1
ATOM 2875 C CA . ASP A 1 379 ? -89.612 35.065 188.584 1.00 29.19 379 ASP A CA 1
ATOM 2876 C C . ASP A 1 379 ? -89.358 33.555 188.347 1.00 29.19 379 ASP A C 1
ATOM 2878 O O . ASP A 1 379 ? -89.644 32.715 189.204 1.00 29.19 379 ASP A O 1
ATOM 2882 N N . SER A 1 380 ? -88.707 33.273 187.223 1.00 29.42 380 SER A N 1
ATOM 2883 C CA . SER A 1 380 ? -87.860 32.123 186.897 1.00 29.42 380 SER A CA 1
ATOM 2884 C C . SER A 1 380 ? -88.444 30.965 186.072 1.00 29.42 380 SER A C 1
ATOM 2886 O O . SER A 1 380 ? -89.208 30.141 186.562 1.00 29.42 380 SER A O 1
ATOM 2888 N N . LEU A 1 381 ? -87.982 30.957 184.806 1.00 35.69 381 LEU A N 1
ATOM 2889 C CA . LEU A 1 381 ? -87.266 29.869 184.107 1.00 35.69 381 LEU A CA 1
ATOM 2890 C C . LEU A 1 381 ? -88.012 28.519 184.036 1.00 35.69 381 LEU A C 1
ATOM 2892 O O . LEU A 1 381 ? -88.333 27.916 185.047 1.00 35.69 381 LEU A O 1
ATOM 2896 N N . ASP A 1 382 ? -88.313 27.932 182.885 1.00 30.28 382 ASP A N 1
ATOM 2897 C CA . ASP A 1 382 ? -87.561 27.864 181.638 1.00 30.28 382 ASP A CA 1
ATOM 2898 C C . ASP A 1 382 ? -88.479 27.396 180.493 1.00 30.28 382 ASP A C 1
ATOM 2900 O O . ASP A 1 382 ? -89.568 26.864 180.706 1.00 30.28 382 ASP A O 1
ATOM 2904 N N . GLU A 1 383 ? -87.927 27.516 179.287 1.00 32.06 383 GLU A N 1
ATOM 2905 C CA . GLU A 1 383 ? -88.133 26.618 178.145 1.00 32.06 383 GLU A CA 1
ATOM 2906 C C . GLU A 1 383 ? -89.393 26.713 177.263 1.00 32.06 383 GLU A C 1
ATOM 2908 O O . GLU A 1 383 ? -90.544 26.592 177.668 1.00 32.06 383 GLU A O 1
ATOM 2913 N N . SER A 1 384 ? -89.079 26.740 175.959 1.00 34.84 384 SER A N 1
ATOM 2914 C CA . SER A 1 384 ? -89.891 26.296 174.826 1.00 34.84 384 SER A CA 1
ATOM 2915 C C . SER A 1 384 ? -91.016 27.221 174.346 1.00 34.84 384 SER A C 1
ATOM 2917 O O . SER A 1 384 ? -92.179 27.077 174.714 1.00 34.84 384 SER A O 1
ATOM 2919 N N . THR A 1 385 ? -90.710 28.051 173.340 1.00 35.47 385 THR A N 1
ATOM 2920 C CA . THR A 1 385 ? -91.235 27.840 171.971 1.00 35.47 385 THR A CA 1
ATOM 2921 C C . THR A 1 385 ? -90.690 28.851 170.949 1.00 35.47 385 THR A C 1
ATOM 2923 O O . THR A 1 385 ? -90.597 30.043 171.215 1.00 35.47 385 THR A O 1
ATOM 2926 N N . ALA A 1 386 ? -90.474 28.325 169.736 1.00 31.89 386 ALA A N 1
ATOM 2927 C CA . ALA A 1 386 ? -90.457 28.984 168.425 1.00 31.89 386 ALA A CA 1
ATOM 2928 C C . ALA A 1 386 ? -89.102 29.365 167.784 1.00 31.89 386 ALA A C 1
ATOM 2930 O O . ALA A 1 386 ? -88.409 30.281 168.207 1.00 31.89 386 ALA A O 1
ATOM 2931 N N . ALA A 1 387 ? -88.908 28.734 166.615 1.00 31.75 387 ALA A N 1
ATOM 2932 C CA . ALA A 1 387 ? -88.164 29.167 165.427 1.00 31.75 387 ALA A CA 1
ATOM 2933 C C . ALA A 1 387 ? -86.704 28.692 165.255 1.00 31.75 387 ALA A C 1
ATOM 2935 O O . ALA A 1 387 ? -85.842 28.932 166.088 1.00 31.75 387 ALA A O 1
ATOM 2936 N N . GLY A 1 388 ? -86.450 28.091 164.081 1.00 28.05 388 GLY A N 1
ATOM 2937 C CA . GLY A 1 388 ? -85.137 27.668 163.563 1.00 28.05 388 GLY A CA 1
ATOM 2938 C C . GLY A 1 388 ? -84.855 26.190 163.856 1.00 28.05 388 GLY A C 1
ATOM 2939 O O . GLY A 1 388 ? -84.798 25.803 165.009 1.00 28.05 388 GLY A O 1
ATOM 2940 N N . MET A 1 389 ? -84.864 25.261 162.894 1.00 41.94 389 MET A N 1
ATOM 2941 C CA . MET A 1 389 ? -83.888 25.087 161.802 1.00 41.94 389 MET A CA 1
ATOM 2942 C C . MET A 1 389 ? -82.431 25.007 162.295 1.00 41.94 389 MET A C 1
ATOM 2944 O O . MET A 1 389 ? -81.722 25.988 162.151 1.00 41.94 389 MET A O 1
ATOM 2948 N N . THR A 1 390 ? -82.013 23.847 162.822 1.00 30.55 390 THR A N 1
ATOM 2949 C CA . THR A 1 390 ? -80.643 23.257 162.822 1.00 30.55 390 THR A CA 1
ATOM 2950 C C . THR A 1 390 ? -80.771 21.813 163.341 1.00 30.55 390 THR A C 1
ATOM 2952 O O . THR A 1 390 ? -81.481 21.589 164.316 1.00 30.55 390 THR A O 1
ATOM 2955 N N . GLU A 1 391 ? -80.413 20.789 162.562 1.00 40.16 391 GLU A N 1
ATOM 2956 C CA . GLU A 1 391 ? -79.097 20.111 162.531 1.00 40.16 391 GLU A CA 1
ATOM 2957 C C . GLU A 1 391 ? -78.710 19.391 163.834 1.00 40.16 391 GLU A C 1
ATOM 2959 O O . GLU A 1 391 ? -78.492 20.033 164.852 1.00 40.16 391 GLU A O 1
ATOM 2964 N N . ASP A 1 392 ? -78.518 18.069 163.746 1.00 28.80 392 ASP A N 1
ATOM 2965 C CA . ASP A 1 392 ? -77.237 17.465 164.130 1.00 28.80 392 ASP A CA 1
ATOM 2966 C C . ASP A 1 392 ? -76.972 16.213 163.268 1.00 28.80 392 ASP A C 1
ATOM 2968 O O . ASP A 1 392 ? -77.700 15.220 163.303 1.00 28.80 392 ASP A O 1
ATOM 2972 N N . SER A 1 393 ? -76.024 16.382 162.347 1.00 42.41 393 SER A N 1
ATOM 2973 C CA . SER A 1 393 ? -74.810 15.581 162.130 1.00 42.41 393 SER A CA 1
ATOM 2974 C C . SER A 1 393 ? -74.564 14.310 162.993 1.00 42.41 393 SER A C 1
ATOM 2976 O O . SER A 1 393 ? -75.181 14.122 164.034 1.00 42.41 393 SER A O 1
ATOM 2978 N N . PRO A 1 394 ? -73.595 13.434 162.628 1.00 47.19 394 PRO A N 1
ATOM 2979 C CA . PRO A 1 394 ? -72.497 13.706 161.704 1.00 47.19 394 PRO A CA 1
ATOM 2980 C C . PRO A 1 394 ? -72.238 12.625 160.648 1.00 47.19 394 PRO A C 1
ATOM 2982 O O . PRO A 1 394 ? -72.747 11.508 160.683 1.00 47.19 394 PRO A O 1
ATOM 2985 N N . ALA A 1 395 ? -71.293 13.000 159.790 1.00 30.89 395 ALA A N 1
ATOM 2986 C CA . ALA A 1 395 ? -70.136 12.193 159.420 1.00 30.89 395 ALA A CA 1
ATOM 2987 C C . ALA A 1 395 ? -70.075 11.745 157.951 1.00 30.89 395 ALA A C 1
ATOM 2989 O O . ALA A 1 395 ? -70.602 10.711 157.556 1.00 30.89 395 ALA A O 1
ATOM 2990 N N . VAL A 1 396 ? -69.229 12.501 157.240 1.00 36.97 396 VAL A N 1
ATOM 2991 C CA . VAL A 1 396 ? -68.036 12.002 156.531 1.00 36.97 396 VAL A CA 1
ATOM 2992 C C . VAL A 1 396 ? -68.109 12.044 154.998 1.00 36.97 396 VAL A C 1
ATOM 2994 O O . VAL A 1 396 ? -68.606 11.157 154.317 1.00 36.97 396 VAL A O 1
ATOM 2997 N N . GLU A 1 397 ? -67.518 13.143 154.516 1.00 33.16 397 GLU A N 1
ATOM 2998 C CA . GLU A 1 397 ? -66.394 13.179 153.570 1.00 33.16 397 GLU A CA 1
ATOM 2999 C C . GLU A 1 397 ? -66.620 12.798 152.100 1.00 33.16 397 GLU A C 1
ATOM 3001 O O . GLU A 1 397 ? -66.469 11.665 151.662 1.00 33.16 397 GLU A O 1
ATOM 3006 N N . SER A 1 398 ? -66.667 13.862 151.301 1.00 33.53 398 SER A N 1
ATOM 3007 C CA . SER A 1 398 ? -65.475 14.375 150.602 1.00 33.53 398 SER A CA 1
ATOM 3008 C C . SER A 1 398 ? -65.533 14.382 149.076 1.00 33.53 398 SER A C 1
ATOM 3010 O O . SER A 1 398 ? -65.652 13.371 148.398 1.00 33.53 398 SER A O 1
ATOM 3012 N N . SER A 1 399 ? -65.281 15.602 148.599 1.00 33.84 399 SER A N 1
ATOM 3013 C CA . SER A 1 399 ? -64.282 15.924 147.584 1.00 33.84 399 SER A CA 1
ATOM 3014 C C . SER A 1 399 ? -64.620 15.625 146.125 1.00 33.84 399 SER A C 1
ATOM 3016 O O . SER A 1 399 ? -64.334 14.558 145.588 1.00 33.84 399 SER A O 1
ATOM 3018 N N . VAL A 1 400 ? -65.095 16.677 145.451 1.00 34.75 400 VAL A N 1
ATOM 3019 C CA . VAL A 1 400 ? -64.782 16.937 144.041 1.00 34.75 400 VAL A CA 1
ATOM 3020 C C . VAL A 1 400 ? -64.200 18.352 143.935 1.00 34.75 400 VAL A C 1
ATOM 3022 O O . VAL A 1 400 ? -64.921 19.346 143.942 1.00 34.75 400 VAL A O 1
ATOM 3025 N N . ALA A 1 401 ? -62.873 18.400 143.873 1.00 34.97 401 ALA A N 1
ATOM 3026 C CA . ALA A 1 401 ? -62.042 19.388 143.182 1.00 34.97 401 ALA A CA 1
ATOM 3027 C C . ALA A 1 401 ? -61.570 18.688 141.880 1.00 34.97 401 ALA A C 1
ATOM 3029 O O . ALA A 1 401 ? -61.544 17.462 141.838 1.00 34.97 401 ALA A O 1
ATOM 3030 N N . GLU A 1 402 ? -61.192 19.290 140.761 1.00 36.25 402 GLU A N 1
ATOM 3031 C CA . GLU A 1 402 ? -60.811 20.650 140.405 1.00 36.25 402 GLU A CA 1
ATOM 3032 C C . GLU A 1 402 ? -60.690 20.665 138.862 1.00 36.25 402 GLU A C 1
ATOM 3034 O O . GLU A 1 402 ? -60.362 19.662 138.227 1.00 36.25 402 GLU A O 1
ATOM 3039 N N . LEU A 1 403 ? -60.941 21.821 138.266 1.00 44.00 403 LEU A N 1
ATOM 3040 C CA . LEU A 1 403 ? -60.413 22.297 136.978 1.00 44.00 403 LEU A CA 1
ATOM 3041 C C . LEU A 1 403 ? -59.439 23.456 137.338 1.00 44.00 403 LEU A C 1
ATOM 3043 O O . LEU A 1 403 ? -59.556 23.932 138.470 1.00 44.00 403 LEU A O 1
ATOM 3047 N N . PRO A 1 404 ? -58.640 24.086 136.440 1.00 62.56 404 PRO A N 1
ATOM 3048 C CA . PRO A 1 404 ? -58.199 23.760 135.066 1.00 62.56 404 PRO A CA 1
ATOM 3049 C C . PRO A 1 404 ? -56.698 24.154 134.779 1.00 62.56 404 PRO A C 1
ATOM 3051 O O . PRO A 1 404 ? -55.966 24.524 135.686 1.00 62.56 404 PRO A O 1
ATOM 3054 N N . VAL A 1 405 ? -56.316 24.198 133.483 1.00 41.88 405 VAL A N 1
ATOM 3055 C CA . VAL A 1 405 ? -55.259 25.031 132.816 1.00 41.88 405 VAL A CA 1
ATOM 3056 C C . VAL A 1 405 ? -53.769 24.652 132.993 1.00 41.88 405 VAL A C 1
ATOM 3058 O O . VAL A 1 405 ? -53.253 24.674 134.097 1.00 41.88 405 VAL A O 1
ATOM 3061 N N . GLU A 1 406 ? -53.037 24.399 131.892 1.00 37.28 406 GLU A N 1
ATOM 3062 C CA . GLU A 1 406 ? -52.009 25.299 131.306 1.00 37.28 406 GLU A CA 1
ATOM 3063 C C . GLU A 1 406 ? -51.263 24.696 130.100 1.00 37.28 406 GLU A C 1
ATOM 3065 O O . GLU A 1 406 ? -51.474 23.554 129.706 1.00 37.28 406 GLU A O 1
ATOM 3070 N N . VAL A 1 407 ? -50.517 25.580 129.439 1.00 44.88 407 VAL A N 1
ATOM 3071 C CA . VAL A 1 407 ? -50.117 25.651 128.031 1.00 44.88 407 VAL A CA 1
ATOM 3072 C C . VAL A 1 407 ? -48.622 25.322 127.870 1.00 44.88 407 VAL A C 1
ATOM 3074 O O . VAL A 1 407 ? -47.848 25.612 128.777 1.00 44.88 407 VAL A O 1
ATOM 3077 N N . SER A 1 408 ? -48.242 24.904 126.652 1.00 46.59 408 SER A N 1
ATOM 3078 C CA . SER A 1 408 ? -46.882 24.715 126.083 1.00 46.59 408 SER A CA 1
ATOM 3079 C C . SER A 1 408 ? -46.180 23.388 126.343 1.00 46.59 408 SER A C 1
ATOM 3081 O O . SER A 1 408 ? -45.950 23.033 127.516 1.00 46.59 408 SER A O 1
#

Radius of gyration: 149.26 Å; Cα contacts (8 Å, |Δi|>4): 8; chains: 1; bounding box: 302×64×368 Å

Solvent-accessible surface area (backbone atoms only — not comparable to full-atom values): 23884 Å² total; per-residue (Å²): 135,87,79,80,80,78,78,69,81,78,75,55,64,75,59,63,75,69,66,83,79,89,90,57,102,82,66,82,57,67,69,59,52,55,49,51,51,49,52,51,50,52,49,51,51,50,53,51,50,52,49,53,52,49,51,54,49,49,54,51,51,49,53,53,51,52,59,67,72,60,66,50,68,70,57,52,54,47,54,51,48,55,48,52,50,49,52,51,52,50,51,48,52,50,48,51,49,51,49,49,53,51,48,53,50,49,55,47,51,53,51,52,52,51,49,52,51,51,51,50,50,51,52,53,50,50,55,49,54,51,53,53,49,54,51,48,52,50,51,51,52,50,49,51,50,53,52,49,55,49,54,51,52,52,48,52,53,50,49,53,49,52,52,52,51,50,52,52,53,48,52,53,50,52,53,51,51,50,52,52,51,53,50,50,51,51,52,50,52,53,49,53,52,47,54,52,51,49,50,54,49,52,53,50,50,54,51,51,51,50,51,49,52,51,50,50,52,51,51,50,55,48,51,52,50,52,49,52,51,52,51,50,53,51,52,51,52,49,49,53,51,47,53,53,49,51,52,50,50,52,51,51,51,51,51,50,56,49,51,51,51,52,50,50,49,51,51,52,50,50,49,52,52,49,53,51,50,50,50,51,51,51,50,52,50,52,49,53,53,47,52,54,48,54,52,49,52,51,52,51,50,53,51,51,52,53,54,50,52,55,50,54,55,53,51,52,54,50,53,55,49,51,54,50,54,52,56,53,48,58,55,49,56,59,55,60,60,50,59,58,60,59,70,70,59,60,85,69,55,73,73,67,77,78,78,67,101,68,76,88,78,87,80,84,81,87,82,82,82,90,79,88,83,73,95,74,83,89,84,81,87,81,85,89,88,88,85,81,95,78,88,82,84,84,86,84,85,82,86,88,84,83,86,82,90,90,83,136

pLDDT: mean 77.15, std 22.36, range [23.61, 98.12]

Mean predicted aligned error: 22.17 Å

Foldseek 3Di:
DDDDDDDDPPPPLVVLLPDDDDDDPDDDDPVVVNVVSVVVSVVVVVVVVVVVVVVVVVVVVVVVVCVVVPCDPVNVVVVVVVVVVVVVVVVVVVVVVVVVVVVVVVVVVVVVVVVVVVVVVVVVVVVVVVVVVVVVVVVVVVVVVVVVVVVVVVVVVVVVVVVVVVVVVVVVVVVVVVVVVVVVVVVVVVVVVVVVVVVVVVVVVVVVVVVVVVVVVVVVVVVVVVVVVVVVVVVVVVVVVVVVVVVVVVVVVVVVVVVVVVVVVVVVVVVVVVVVVVVVVVVVVVVVVVVVVVVVVVVVVVVVVVVVVVVVVVVVVVVVVVVVVVVVVVVVVVVVVCVVVVVPPPPPCVVVVPDDPDDDDDDDDDDDDDDDDDPDDDDDDDDDDDDDDDDDDDDDDDDDDDDDDDDD

Secondary structure (DSSP, 8-state):
------------HHHHTT------SS---HHHHHHHHHHHHHHHHHHHHHHHHHHHHHHHHHHHHHHHHT--HHHHHHHHHHHHHHHHHHHHHHHHHHHHHHHHHHHHHHHHHHHHHHHHHHHHHHHHHHHHHHHHHHHHHHHHHHHHHHHHHHHHHHHHHHHHHHHHHHHHHHHHHHHHHHHHHHHHHHHHHHHHHHHHHHHHHHHHHHHHHHHHHHHHHHHHHHHHHHHHHHHHHHHHHHHHHHHHHHHHHHHHHHHHHHHHHHHHHHHHHHHHHHHHHHHHHHHHHHHHHHHHHHHHHHHHHHHHHHHHHHHHHHHHHHHHHHHHHHHHHHHHHHHHHHHHSSTTSSSSSSS-------------------S---------------------------------

Sequence (408 aa):
MSETGRGRPMIDIDSAARREFAKVRKGLDPSEVATHLRDLIDEIRRARSDEQEAVAKAEHLQRQLDNRNSVDPATLSRVLGDETVRVIDAARSAAEEIRGKAQENAERLVRDAQLEASELVASATATRDAAEREMAELRESTRKATESMRSEAEAEVAQLREESAAEVAELERSSKAERLRLQEQAAQEIAALRDSAEQQSTEKLAAAETVLAEQTALAEAESERIVSLATQTLDEARLDAEEARQSAALQAAQHVAAAERDSAAILSNAILHADAQIEAARARGREMVKEARDTRDSILSDCASKRHLARQQLEALRAGRDSLAESMATAREFFDGVLAELDLAVPAARTAAADAAQNLIETPDADLAELRATMGVEDSLDESTAAGMTEDSPAVESSVAELPVEVS